Protein AF-A0A914GFL3-F1 (afdb_monomer)

Nearest PDB structures (foldseek):
  1wix-assembly1_A  TM=8.003E-01  e=4.923E-05  Mus musculus

Radius of gyration: 97.12 Å; Cα contacts (8 Å, |Δi|>4): 170; chains: 1; bounding box: 204×74×284 Å

Sequence (654 aa):
MDDDDIFIKKILTWFSRVSCHQDDVTIDGLYNGTVLADFLSTFDIEFFDEKWHDSIVYSDHNNSSSRIASVSSVASKVSDYFLLKLSRHLNGTSKWSVKPESIAMKEDRQELVKLIITVIFLSGTNAMLMGQLNDVFNETELQKIAEKLSILNTDVPTVCEDDRWLILHLIDKHKNEKESIEKEKLILTKQIEDLVEGKQHLEDEINQMHKSYDELSYKCDSYLAMIEQQKKRDNLSLNSEKQISILEKEVEKLQFQNRAFENEIQEKAMRISRLQDESIEIVSNYRELEAELTRAKASQSRLSEIKTESKEEEFLKKRIENYAAECSKLREQLLDMETFKVQSTNLQFINDDLEQRISELVENSHQMLADNSRLKRRLEELERSPMLIATRERYSDSPPSLLETINNNGTTNLYEERLEEIEKENATLKAKLDNIERKRTNMLSVQEETDEQRKTTQEVLQAKLSSYRVMCEDAETKLKKVEEDLAFATARNSEQQIEIERLKGEVAMTTKTLKEKDQALHDYVELHIQTNEALGSTTIGDEAKLKLDFVQMKVKNDKLQQELRAMTNHRDQLIQEQRLIATHWYQTMLERHGDASSRSSQINGGNKNIFEESQQPLSSRPSTSLSTTSAATESTGGFIRQASRRFGIFNKKN

Mean predicted aligned error: 24.04 Å

pLDDT: mean 74.25, std 17.9, range [25.97, 93.31]

Solvent-accessible surface area (backbone atoms only — not comparable to full-atom values): 37308 Å² total; per-residue (Å²): 131,60,75,63,59,59,48,52,54,45,49,46,55,42,48,40,72,72,31,94,58,67,90,69,64,45,73,66,27,57,37,35,24,37,48,54,40,52,44,44,31,72,71,41,48,88,81,39,29,70,73,64,41,48,64,39,63,74,45,61,65,88,38,69,70,43,13,27,51,25,25,38,50,50,55,50,52,53,39,48,42,33,39,74,76,67,35,18,45,46,80,77,33,84,87,71,47,66,54,33,58,43,24,39,74,66,64,32,60,69,44,44,50,52,50,48,52,57,51,52,54,61,40,69,79,37,71,67,57,47,51,53,46,58,78,68,45,54,73,73,54,46,50,54,49,50,49,53,48,49,50,49,60,66,70,36,52,73,57,54,74,69,60,52,52,54,50,52,52,49,51,54,51,52,50,56,52,48,57,51,50,52,53,51,51,51,53,54,50,53,53,50,50,55,49,51,53,54,50,49,53,51,52,53,51,52,52,51,51,49,54,53,48,53,54,50,50,52,49,52,55,53,50,52,53,51,52,55,52,48,54,52,50,52,54,52,48,55,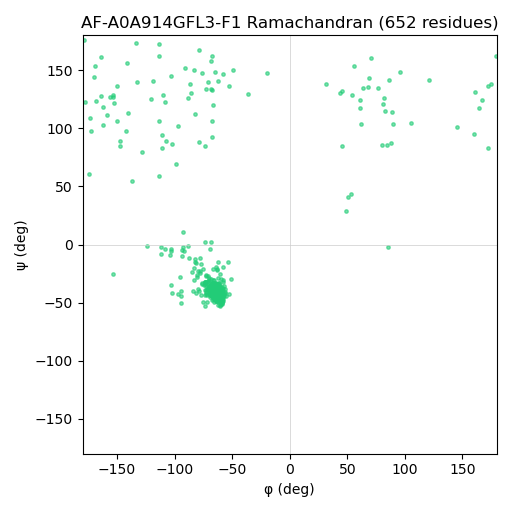51,48,53,53,49,49,55,52,48,51,54,51,50,53,53,50,53,52,51,51,52,53,50,53,51,51,50,51,53,50,50,53,49,50,52,52,52,51,52,52,50,51,52,51,52,50,51,48,51,51,50,50,53,48,50,50,52,47,52,52,50,51,51,50,53,52,50,51,55,51,49,53,52,50,49,54,52,48,50,55,51,50,54,50,50,52,53,50,51,51,52,52,52,51,53,49,52,54,50,50,52,51,50,54,53,50,53,51,52,48,53,54,48,53,55,51,52,50,52,49,50,53,52,52,52,53,49,52,50,51,53,50,51,52,51,50,49,53,54,54,53,64,56,64,77,72,68,87,87,81,90,76,88,80,90,84,90,83,90,90,89,90,87,88,87,89,89,92,86,90,89,90,88,75,78,76,60,58,64,57,47,57,54,51,53,54,52,49,55,54,50,50,56,51,49,57,50,50,51,53,53,51,54,53,51,52,54,52,49,52,52,52,52,50,52,50,50,55,52,50,52,54,50,53,52,51,55,53,52,51,51,54,52,50,55,54,49,50,55,52,50,54,50,51,53,52,53,49,52,51,52,51,52,52,48,52,52,51,50,53,51,50,53,51,51,51,50,52,51,53,52,52,53,50,55,48,53,54,49,54,49,52,50,49,54,50,52,53,51,50,52,56,52,52,73,72,59,82,68,91,57,75,70,57,57,58,49,52,53,50,51,50,51,52,50,49,55,51,49,54,50,52,54,51,50,52,51,52,50,51,52,50,51,53,48,52,52,50,51,51,50,51,52,50,51,52,49,53,49,52,52,50,51,56,51,52,51,51,54,54,51,56,57,53,70,78,68,70,86,77,87,90,79,91,85,88,83,88,80,94,80,79,85,86,81,89,79,90,78,89,78,90,78,90,77,89,80,85,89,83,90,80,96,81,86,92,87,87,91,85,86,87,86,89,90,134

Foldseek 3Di:
DPPLVVVVVLLLVLLCVQQPDNPPSDLLCLLLQLSVLSNVCSLDCVLSDPVLNCQSNVFPLVDLVNSLVNLVSLLVSLQVCCCPVVQWHQVPDPQLRARSNCSNPVVPSVSSVSSSLSSVLSCVVPPVSVVSSPVRDDPVVVVVSVVSSVVSDVRIDRHDPVVSVVVVVVVVVVVVVVVVVVVVVVVVVVVVVVVVVVVVVVVVVVVVVVVVVVVVVVVVVVVVVVVVVVVVVVVVVVVVVVVVVVVVVVVVVVVVVVVVVVVVVVVVVVVVVVVVVVVVVVVVVVVVVVVVVVVVVVVVVVVVVVVVVVVVVVVVVVVVVVVVVVVVVVVVVVVVVVVVVVVVVVVVVVVVVVVVVVVVVVVVVVVVVVVVVVVVVVVVVVVPDDDDDDDDYDDDDDDDDDDDDDDDDDPDDPPVVVVVVVVVVVVVVVVVVVVVVVVVVVVVVVVVVVVVVVVVVVVVVVVVVVVVVVVVVVVVVVVVVVVVVVVVVVVVVVVVVVVVVVVVVVVVVVVVVVVVVVVVVVVVVVVVVVVCVVPVDPDVVVVVVVVVVVVVVVVVVVVVVVVVVVVVVVVVVVVVVVVVVVVVVVVVVVVVVVVVVVVVVVVVPPDDDDDDDDDDDDDDDDDDDDDDDDDDDDDDDDDDDDDDDDDDDDDDDD

Structure (mmCIF, N/CA/C/O backbone):
data_AF-A0A914GFL3-F1
#
_entry.id   AF-A0A914GFL3-F1
#
loop_
_atom_site.group_PDB
_atom_site.id
_atom_site.type_symbol
_atom_site.label_atom_id
_atom_site.label_alt_id
_atom_site.label_comp_id
_atom_site.label_asym_id
_atom_site.label_entity_id
_atom_site.label_seq_id
_atom_site.pdbx_PDB_ins_code
_atom_site.Cartn_x
_atom_site.Cartn_y
_atom_site.Cartn_z
_atom_site.occupancy
_atom_site.B_iso_or_equiv
_atom_site.auth_seq_id
_atom_site.auth_comp_id
_atom_site.auth_asym_id
_atom_site.auth_atom_id
_atom_site.pdbx_PDB_model_num
ATOM 1 N N . MET A 1 1 ? -77.020 -33.725 59.367 1.00 47.47 1 MET A N 1
ATOM 2 C CA . MET A 1 1 ? -76.230 -32.562 59.813 1.00 47.47 1 MET A CA 1
ATOM 3 C C . MET A 1 1 ? -75.689 -32.944 61.161 1.00 47.47 1 MET A C 1
ATOM 5 O O . MET A 1 1 ? -76.491 -33.374 61.980 1.00 47.47 1 MET A O 1
ATOM 9 N N . ASP A 1 2 ? -74.374 -32.889 61.333 1.00 63.88 2 ASP A N 1
ATOM 10 C CA . ASP A 1 2 ? -73.757 -33.204 62.619 1.00 63.88 2 ASP A CA 1
ATOM 11 C C . ASP A 1 2 ? -74.254 -32.206 63.672 1.00 63.88 2 ASP A C 1
ATOM 13 O O . ASP A 1 2 ? -74.417 -31.021 63.370 1.00 63.88 2 ASP A O 1
ATOM 17 N N . ASP A 1 3 ? -74.512 -32.675 64.896 1.00 73.75 3 ASP A N 1
ATOM 18 C CA . ASP A 1 3 ? -74.959 -31.837 66.023 1.00 73.75 3 ASP A CA 1
ATOM 19 C C . ASP A 1 3 ? -74.039 -30.606 66.221 1.00 73.75 3 ASP A C 1
ATOM 21 O O . ASP A 1 3 ? -74.505 -29.529 66.602 1.00 73.75 3 ASP A O 1
ATOM 25 N N . ASP A 1 4 ? -72.752 -30.730 65.871 1.00 77.75 4 ASP A N 1
ATOM 26 C CA . ASP A 1 4 ? -71.756 -29.655 65.934 1.00 77.75 4 ASP A CA 1
ATOM 27 C C . ASP A 1 4 ? -71.969 -28.546 64.877 1.00 77.75 4 ASP A C 1
ATOM 29 O O . ASP A 1 4 ? -71.696 -27.381 65.160 1.00 77.75 4 ASP A O 1
ATOM 33 N N . ASP A 1 5 ? -72.519 -28.842 63.689 1.00 78.44 5 ASP A N 1
ATOM 34 C CA . ASP A 1 5 ? -72.815 -27.818 62.664 1.00 78.44 5 ASP A CA 1
ATOM 35 C C . ASP A 1 5 ? -73.959 -26.897 63.097 1.00 78.44 5 ASP A C 1
ATOM 37 O O . ASP A 1 5 ? -73.956 -25.691 62.831 1.00 78.44 5 ASP A O 1
ATOM 41 N N . ILE A 1 6 ? -74.963 -27.475 63.756 1.00 82.25 6 ILE A N 1
ATOM 42 C CA . ILE A 1 6 ? -76.098 -26.727 64.300 1.00 82.25 6 ILE A CA 1
ATOM 43 C C . ILE A 1 6 ? -75.614 -25.863 65.468 1.00 82.25 6 ILE A C 1
ATOM 45 O O . ILE A 1 6 ? -75.987 -24.692 65.560 1.00 82.25 6 ILE A O 1
ATOM 49 N N . PHE A 1 7 ? -74.735 -26.413 66.311 1.00 85.12 7 PHE A N 1
ATOM 50 C CA . PHE A 1 7 ? -74.107 -25.688 67.409 1.00 85.12 7 PHE A CA 1
ATOM 51 C C . PHE A 1 7 ? -73.277 -24.491 66.915 1.00 85.12 7 PHE A C 1
ATOM 53 O O . PHE A 1 7 ? -73.535 -23.367 67.339 1.00 85.12 7 PHE A O 1
ATOM 60 N N . ILE A 1 8 ? -72.354 -24.688 65.966 1.00 86.00 8 ILE A N 1
ATOM 61 C CA . ILE A 1 8 ? -71.494 -23.615 65.430 1.00 86.00 8 ILE A CA 1
ATOM 62 C C . ILE A 1 8 ? -72.327 -22.508 64.767 1.00 86.00 8 ILE A C 1
ATOM 64 O O . ILE A 1 8 ? -72.076 -21.328 65.004 1.00 86.00 8 ILE A O 1
ATOM 68 N N . LYS A 1 9 ? -73.370 -22.849 63.996 1.00 85.19 9 LYS A N 1
ATOM 69 C CA . LYS A 1 9 ? -74.265 -21.845 63.385 1.00 85.19 9 LYS A CA 1
ATOM 70 C C . LYS A 1 9 ? -75.007 -20.997 64.418 1.00 85.19 9 LYS A C 1
ATOM 72 O O . LYS A 1 9 ? -75.161 -19.788 64.232 1.00 85.19 9 LYS A O 1
ATOM 77 N N . LYS A 1 10 ? -75.460 -21.610 65.513 1.00 86.94 10 LYS A N 1
ATOM 78 C CA . LYS A 1 10 ? -76.095 -20.884 66.622 1.00 86.94 10 LYS A CA 1
ATOM 79 C C . LYS A 1 10 ? -75.093 -20.013 67.375 1.00 86.94 10 LYS A C 1
ATOM 81 O O . LYS A 1 10 ? -75.429 -18.884 67.713 1.00 86.94 10 LYS A O 1
ATOM 86 N N . ILE A 1 11 ? -73.854 -20.472 67.550 1.00 87.69 11 ILE A N 1
ATOM 87 C CA . ILE A 1 11 ? -72.774 -19.655 68.123 1.00 87.69 11 ILE A CA 1
ATOM 88 C C . ILE A 1 11 ? -72.457 -18.442 67.249 1.00 87.69 11 ILE A C 1
ATOM 90 O O . ILE A 1 11 ? -72.394 -17.339 67.776 1.00 87.69 11 ILE A O 1
ATOM 94 N N . LEU A 1 12 ? -72.348 -18.602 65.928 1.00 86.38 12 LEU A N 1
ATOM 95 C CA . LEU A 1 12 ? -72.188 -17.471 65.006 1.00 86.38 12 LEU A CA 1
ATOM 96 C C . LEU A 1 12 ? -73.354 -16.478 65.127 1.00 86.38 12 LEU A C 1
ATOM 98 O O . LEU A 1 12 ? -73.139 -15.272 65.192 1.00 86.38 12 LEU A O 1
ATOM 102 N N . THR A 1 13 ? -74.586 -16.987 65.244 1.00 86.19 13 THR A N 1
ATOM 103 C CA . THR A 1 13 ? -75.776 -16.148 65.468 1.00 86.19 13 THR A CA 1
ATOM 104 C C . THR A 1 13 ? -75.664 -15.372 66.781 1.00 86.19 13 THR A C 1
ATOM 106 O O . THR A 1 13 ? -75.980 -14.188 66.829 1.00 86.19 13 THR A O 1
ATOM 109 N N . TRP A 1 14 ? -75.185 -16.009 67.849 1.00 87.69 14 TRP A N 1
ATOM 110 C CA . TRP A 1 14 ? -74.971 -15.346 69.131 1.00 87.69 14 TRP A CA 1
ATOM 111 C C . TRP A 1 14 ? -73.846 -14.303 69.065 1.00 87.69 14 TRP A C 1
ATOM 113 O O . TRP A 1 14 ? -74.075 -13.162 69.452 1.00 87.69 14 TRP A O 1
ATOM 123 N N . PHE A 1 15 ? -72.685 -14.628 68.491 1.00 87.25 15 PHE A N 1
ATOM 124 C CA . PHE A 1 15 ? -71.584 -13.675 68.310 1.00 87.25 15 PHE A CA 1
ATOM 125 C C . PHE A 1 15 ? -71.989 -12.469 67.459 1.00 87.25 15 PHE A C 1
ATOM 127 O O . PHE A 1 15 ? -71.700 -11.344 67.845 1.00 87.25 15 PHE A O 1
ATOM 134 N N . SER A 1 16 ? -72.779 -12.661 66.397 1.00 83.19 16 SER A N 1
ATOM 135 C CA . SER A 1 16 ? -73.315 -11.545 65.597 1.00 83.19 16 SER A CA 1
ATOM 136 C C . SER A 1 16 ? -74.278 -10.616 66.357 1.00 83.19 16 SER A C 1
ATOM 138 O O . SER A 1 16 ? -74.514 -9.488 65.930 1.00 83.19 16 SER A O 1
ATOM 140 N N . ARG A 1 17 ? -74.860 -11.069 67.481 1.00 82.44 17 ARG A N 1
ATOM 141 C CA . ARG A 1 17 ? -75.689 -10.228 68.367 1.00 82.44 17 ARG A CA 1
ATOM 142 C C . ARG A 1 17 ? -74.858 -9.445 69.382 1.00 82.44 17 ARG A C 1
ATOM 144 O O . ARG A 1 17 ? -75.353 -8.454 69.911 1.00 82.44 17 ARG A O 1
ATOM 151 N N . VAL A 1 18 ? -73.652 -9.920 69.688 1.00 78.12 18 VAL A N 1
ATOM 152 C CA . VAL A 1 18 ? -72.766 -9.342 70.707 1.00 78.12 18 VAL A CA 1
ATOM 153 C C . VAL A 1 18 ? -71.788 -8.355 70.076 1.00 78.12 18 VAL A C 1
ATOM 155 O O . VAL A 1 18 ? -71.604 -7.259 70.595 1.00 78.12 18 VAL A O 1
ATOM 158 N N . SER A 1 19 ? -71.192 -8.727 68.946 1.00 68.69 19 SER A N 1
ATOM 159 C CA . SER A 1 19 ? -70.228 -7.914 68.209 1.00 68.69 19 SER A CA 1
ATOM 160 C C . SER A 1 19 ? -70.962 -6.961 67.254 1.00 68.69 19 SER A C 1
ATOM 162 O O . SER A 1 19 ? -71.823 -7.383 66.486 1.00 68.69 19 SER A O 1
ATOM 164 N N . CYS A 1 20 ? -70.629 -5.666 67.273 1.00 55.56 20 CYS A N 1
ATOM 165 C CA . CYS A 1 20 ? -71.321 -4.613 66.505 1.00 55.56 20 CYS A CA 1
ATOM 166 C C . CYS A 1 20 ? -71.138 -4.678 64.968 1.00 55.56 20 CYS A C 1
ATOM 168 O O . CYS A 1 20 ? -71.667 -3.819 64.261 1.00 55.56 20 CYS A O 1
ATOM 170 N N . HIS A 1 21 ? -70.420 -5.673 64.436 1.00 63.22 21 HIS A N 1
ATOM 171 C CA . HIS A 1 21 ? -70.127 -5.838 63.008 1.00 63.22 21 HIS A CA 1
ATOM 172 C C . HIS A 1 21 ? -70.866 -7.065 62.448 1.00 63.22 21 HIS A C 1
ATOM 174 O O . HIS A 1 21 ? -70.324 -8.164 62.382 1.00 63.22 21 HIS A O 1
ATOM 180 N N . GLN A 1 22 ? -72.142 -6.891 62.085 1.00 54.94 22 GLN A N 1
ATOM 181 C CA . GLN A 1 22 ? -73.011 -7.991 61.631 1.00 54.94 22 GLN A CA 1
ATOM 182 C C . GLN A 1 22 ? -72.595 -8.611 60.286 1.00 54.94 22 GLN A C 1
ATOM 184 O O . GLN A 1 22 ? -72.954 -9.759 60.028 1.00 54.94 22 GLN A O 1
ATOM 189 N N . ASP A 1 23 ? -71.830 -7.892 59.462 1.00 56.47 23 ASP A N 1
ATOM 190 C CA . ASP A 1 23 ? -71.522 -8.301 58.085 1.00 56.47 23 ASP A CA 1
ATOM 191 C C . ASP A 1 23 ? -70.285 -9.225 57.958 1.00 56.47 23 ASP A C 1
ATOM 193 O O . ASP A 1 23 ? -70.129 -9.872 56.924 1.00 56.47 23 ASP A O 1
ATOM 197 N N . ASP A 1 24 ? -69.469 -9.381 59.014 1.00 61.94 24 ASP A N 1
ATOM 198 C CA . ASP A 1 24 ? -68.180 -10.109 58.964 1.00 61.94 24 ASP A CA 1
ATOM 199 C C . ASP A 1 24 ? -68.146 -11.433 59.767 1.00 61.94 24 ASP A C 1
ATOM 201 O O . ASP A 1 24 ? -67.158 -12.177 59.738 1.00 61.94 24 ASP A O 1
ATOM 205 N N . VAL A 1 25 ? -69.235 -11.790 60.462 1.00 78.06 25 VAL A N 1
ATOM 206 C CA . VAL A 1 25 ? -69.302 -13.006 61.298 1.00 78.06 25 VAL A CA 1
ATOM 207 C C . VAL A 1 25 ? -69.524 -14.254 60.437 1.00 78.06 25 VAL A C 1
ATOM 209 O O . VAL A 1 25 ? -70.647 -14.702 60.199 1.00 78.06 25 VAL A O 1
ATOM 212 N N . THR A 1 26 ? -68.421 -14.840 59.971 1.00 84.62 26 THR A N 1
ATOM 213 C CA . THR A 1 26 ? -68.398 -16.037 59.114 1.00 84.62 26 THR A CA 1
ATOM 214 C C . THR A 1 26 ? -67.774 -17.244 59.816 1.00 84.62 26 THR A C 1
ATOM 216 O O . THR A 1 26 ? -67.061 -17.114 60.811 1.00 84.62 26 THR A O 1
ATOM 219 N N . ILE A 1 27 ? -68.025 -18.452 59.291 1.00 84.38 27 ILE A N 1
ATOM 220 C CA . ILE A 1 27 ? -67.374 -19.669 59.800 1.00 84.38 27 ILE A CA 1
ATOM 221 C C . ILE A 1 27 ? -65.855 -19.637 59.560 1.00 84.38 27 ILE A C 1
ATOM 223 O O . ILE A 1 27 ? -65.094 -20.057 60.426 1.00 84.38 27 ILE A O 1
ATOM 227 N N . ASP A 1 28 ? -65.412 -19.049 58.447 1.00 85.25 28 ASP A N 1
ATOM 228 C CA . ASP A 1 28 ? -63.990 -18.835 58.152 1.00 85.25 28 ASP A CA 1
ATOM 229 C C . ASP A 1 28 ? -63.360 -17.860 59.155 1.00 85.25 28 ASP A C 1
ATOM 231 O O . ASP A 1 28 ? -62.238 -18.082 59.611 1.00 85.25 28 ASP A O 1
ATOM 235 N N . GLY A 1 29 ? -64.134 -16.858 59.588 1.00 84.31 29 GLY A N 1
ATOM 236 C CA . GLY A 1 29 ? -63.813 -15.949 60.688 1.00 84.31 29 GLY A CA 1
ATOM 237 C C . GLY A 1 29 ? -63.613 -16.633 62.053 1.00 84.31 29 GLY A C 1
ATOM 238 O O . GLY A 1 29 ? -62.898 -16.132 62.921 1.00 84.31 29 GLY A O 1
ATOM 239 N N . LEU A 1 30 ? -64.212 -17.810 62.274 1.00 86.81 30 LEU A N 1
ATOM 240 C CA . LEU A 1 30 ? -63.918 -18.634 63.455 1.00 86.81 30 LEU A CA 1
ATOM 241 C C . LEU A 1 30 ? -62.618 -19.428 63.278 1.00 86.81 30 LEU A C 1
ATOM 243 O O . LEU A 1 30 ? -61.850 -19.562 64.230 1.00 86.81 30 LEU A O 1
ATOM 247 N N . TYR A 1 31 ? -62.348 -19.933 62.071 1.00 88.56 31 TYR A N 1
ATOM 248 C CA . TYR A 1 31 ? -61.146 -20.721 61.773 1.00 88.56 31 TYR A CA 1
ATOM 249 C C . TYR A 1 31 ? -59.867 -19.891 61.609 1.00 88.56 31 TYR A C 1
ATOM 251 O O . TYR A 1 31 ? -58.772 -20.454 61.639 1.00 88.56 31 TYR A O 1
ATOM 259 N N . ASN A 1 32 ? -59.970 -18.578 61.414 1.00 87.94 32 ASN A N 1
ATOM 260 C CA . ASN A 1 32 ? -58.831 -17.656 61.402 1.00 87.94 32 ASN A CA 1
ATOM 261 C C . ASN A 1 32 ? -58.705 -16.843 62.713 1.00 87.94 32 ASN A C 1
ATOM 263 O O . ASN A 1 32 ? -57.706 -16.151 62.902 1.00 87.94 32 ASN A O 1
ATOM 267 N N . GLY A 1 33 ? -59.679 -16.972 63.623 1.00 86.44 33 GLY A N 1
ATOM 268 C CA . GLY A 1 33 ? -59.688 -16.360 64.949 1.00 86.44 33 GLY A CA 1
ATOM 269 C C . GLY A 1 33 ? -60.228 -14.928 65.019 1.00 86.44 33 GLY A C 1
ATOM 270 O O . GLY A 1 33 ? -60.324 -14.410 66.130 1.00 86.44 33 GLY A O 1
ATOM 271 N N . THR A 1 34 ? -60.612 -14.294 63.904 1.00 88.75 34 THR A N 1
ATOM 272 C CA . THR A 1 34 ? -61.060 -12.887 63.899 1.00 88.75 34 THR A CA 1
ATOM 273 C C . THR A 1 34 ? -62.365 -12.697 64.664 1.00 88.75 34 THR A C 1
ATOM 275 O O . THR A 1 34 ? -62.430 -11.862 65.559 1.00 88.75 34 THR A O 1
ATOM 278 N N . VAL A 1 35 ? -63.357 -13.562 64.430 1.00 89.12 35 VAL A N 1
ATOM 279 C CA . VAL A 1 35 ? -64.668 -13.502 65.106 1.00 89.12 35 VAL A CA 1
ATOM 280 C C . VAL A 1 35 ? -64.528 -13.696 66.617 1.00 89.12 35 VAL A C 1
ATOM 282 O O . VAL A 1 35 ? -65.234 -13.069 67.405 1.00 89.12 35 VAL A O 1
ATOM 285 N N . LEU A 1 36 ? -63.603 -14.563 67.041 1.00 89.31 36 LEU A N 1
ATOM 286 C CA . LEU A 1 36 ? -63.319 -14.765 68.461 1.00 89.31 36 LEU A CA 1
ATOM 287 C C . LEU A 1 36 ? -62.592 -13.558 69.064 1.00 89.31 36 LEU A C 1
ATOM 289 O O . LEU A 1 36 ? -62.895 -13.187 70.195 1.00 89.31 36 LEU A O 1
ATOM 293 N N . ALA A 1 37 ? -61.665 -12.939 68.330 1.00 89.19 37 ALA A N 1
ATOM 294 C CA . ALA A 1 37 ? -60.977 -11.733 68.776 1.00 89.19 37 ALA A CA 1
ATOM 295 C C . ALA A 1 37 ? -61.945 -10.551 68.938 1.00 89.19 37 ALA A C 1
ATOM 297 O O . ALA A 1 37 ? -61.904 -9.897 69.977 1.00 89.19 37 ALA A O 1
ATOM 298 N N . ASP A 1 38 ? -62.856 -10.338 67.981 1.00 88.00 38 ASP A N 1
ATOM 299 C CA . ASP A 1 38 ? -63.908 -9.308 68.040 1.00 88.00 38 ASP A CA 1
ATOM 300 C C . ASP A 1 38 ? -64.839 -9.498 69.242 1.00 88.00 38 ASP A C 1
ATOM 302 O O . ASP A 1 38 ? -65.226 -8.550 69.932 1.00 88.00 38 ASP A O 1
ATOM 306 N N . PHE A 1 39 ? -65.226 -10.746 69.505 1.00 88.19 39 PHE A N 1
ATOM 307 C CA . PHE A 1 39 ? -66.056 -11.075 70.656 1.00 88.19 39 PHE A CA 1
ATOM 308 C C . PHE A 1 39 ? -65.320 -10.818 71.979 1.00 88.19 39 PHE A C 1
ATOM 310 O O . PHE A 1 39 ? -65.878 -10.217 72.898 1.00 88.19 39 PHE A O 1
ATOM 317 N N . LEU A 1 40 ? -64.063 -11.256 72.084 1.00 88.88 40 LEU A N 1
ATOM 318 C CA . LEU A 1 40 ? -63.263 -11.132 73.304 1.00 88.88 40 LEU A CA 1
ATOM 319 C C . LEU A 1 40 ? -62.874 -9.680 73.610 1.00 88.88 40 LEU A C 1
ATOM 321 O O . LEU A 1 40 ? -62.914 -9.289 74.778 1.00 88.88 40 LEU A O 1
ATOM 325 N N . SER A 1 41 ? -62.567 -8.871 72.590 1.00 87.50 41 SER A N 1
ATOM 326 C CA . SER A 1 41 ? -62.318 -7.435 72.763 1.00 87.50 41 SER A CA 1
ATOM 327 C C . SER A 1 41 ? -63.569 -6.708 73.257 1.00 87.50 41 SER A C 1
ATOM 329 O O . SER A 1 41 ? -63.469 -5.851 74.126 1.00 87.50 41 SER A O 1
ATOM 331 N N . THR A 1 42 ? -64.764 -7.114 72.811 1.00 83.31 42 THR A N 1
ATOM 332 C CA . THR A 1 42 ? -66.043 -6.578 73.316 1.00 83.31 42 THR A CA 1
ATOM 333 C C . THR A 1 42 ? -66.339 -7.022 74.758 1.00 83.31 42 THR A C 1
ATOM 335 O O . THR A 1 42 ? -67.011 -6.314 75.508 1.00 83.31 42 THR A O 1
ATOM 338 N N . PHE A 1 43 ? -65.845 -8.195 75.163 1.00 83.62 43 PHE A N 1
ATOM 339 C CA . PHE A 1 43 ? -66.079 -8.770 76.488 1.00 83.62 43 PHE A CA 1
ATOM 340 C C . PHE A 1 43 ? -65.266 -8.090 77.605 1.00 83.62 43 PHE A C 1
ATOM 342 O O . PHE A 1 43 ? -65.842 -7.740 78.636 1.00 83.62 43 PHE A O 1
ATOM 349 N N . ASP A 1 44 ? -63.953 -7.913 77.421 1.00 85.50 44 ASP A N 1
ATOM 350 C CA . ASP A 1 44 ? -63.056 -7.278 78.402 1.00 85.50 44 ASP A CA 1
ATOM 351 C C . ASP A 1 44 ? -61.935 -6.511 77.679 1.00 85.50 44 ASP A C 1
ATOM 353 O O . ASP A 1 44 ? -60.834 -7.028 77.469 1.00 85.50 44 ASP A O 1
ATOM 357 N N . ILE A 1 45 ? -62.238 -5.263 77.302 1.00 84.19 45 ILE A N 1
ATOM 358 C CA . ILE A 1 45 ? -61.354 -4.363 76.534 1.00 84.19 45 ILE A CA 1
ATOM 359 C C . ILE A 1 45 ? -60.010 -4.131 77.247 1.00 84.19 45 ILE A C 1
ATOM 361 O O . ILE A 1 45 ? -58.991 -3.914 76.596 1.00 84.19 45 ILE A O 1
ATOM 365 N N . GLU A 1 46 ? -59.975 -4.172 78.584 1.00 84.69 46 GLU A N 1
ATOM 366 C CA . GLU A 1 46 ? -58.736 -3.929 79.333 1.00 84.69 46 GLU A CA 1
ATOM 367 C C . GLU A 1 46 ? -57.734 -5.080 79.189 1.00 84.69 46 GLU A C 1
ATOM 369 O O . GLU A 1 46 ? -56.523 -4.854 79.223 1.00 84.69 46 GLU A O 1
ATOM 374 N N . PHE A 1 47 ? -58.213 -6.320 79.052 1.00 86.94 47 PHE A N 1
ATOM 375 C CA . PHE A 1 47 ? -57.345 -7.489 78.898 1.00 86.94 47 PHE A CA 1
ATOM 376 C C . PHE A 1 47 ? -57.102 -7.858 77.430 1.00 86.94 47 PHE A C 1
ATOM 378 O O . PHE A 1 47 ? -55.987 -8.241 77.050 1.00 86.94 47 PHE A O 1
ATOM 385 N N . PHE A 1 48 ? -58.149 -7.754 76.616 1.00 90.44 48 PHE A N 1
ATOM 386 C CA . PHE A 1 48 ? -58.138 -7.980 75.175 1.00 90.44 48 PHE A CA 1
ATOM 387 C C . PHE A 1 48 ? -58.051 -6.627 74.463 1.00 90.44 48 PHE A C 1
ATOM 389 O O . PHE A 1 48 ? -59.019 -6.155 73.870 1.00 90.44 48 PHE A O 1
ATOM 396 N N . ASP A 1 49 ? -56.885 -5.993 74.587 1.00 87.69 49 ASP A N 1
ATOM 397 C CA . ASP A 1 49 ? -56.655 -4.630 74.114 1.00 87.69 49 ASP A CA 1
ATOM 398 C C . ASP A 1 49 ? -56.681 -4.494 72.581 1.00 87.69 49 ASP A C 1
ATOM 400 O O . ASP A 1 49 ? -56.528 -5.460 71.830 1.00 87.69 49 ASP A O 1
ATOM 404 N N . GLU A 1 50 ? -56.847 -3.251 72.120 1.00 86.56 50 GLU A N 1
ATOM 405 C CA . GLU A 1 50 ? -56.918 -2.891 70.696 1.00 86.56 50 GLU A CA 1
ATOM 406 C C . GLU A 1 50 ? -55.664 -3.343 69.929 1.00 86.56 50 GLU A C 1
ATOM 408 O O . GLU A 1 50 ? -55.756 -3.849 68.820 1.00 86.56 50 GLU A O 1
ATOM 413 N N . LYS A 1 51 ? -54.482 -3.288 70.558 1.00 86.38 51 LYS A N 1
ATOM 414 C CA . LYS A 1 51 ? -53.227 -3.740 69.933 1.00 86.38 51 LYS A CA 1
ATOM 415 C C . LYS A 1 51 ? -53.205 -5.243 69.668 1.00 86.38 51 LYS A C 1
ATOM 417 O O . LYS A 1 51 ? -52.705 -5.676 68.629 1.00 86.38 51 LYS A O 1
ATOM 422 N N . TRP A 1 52 ? -53.675 -6.050 70.618 1.00 92.12 52 TRP A N 1
ATOM 423 C CA . TRP A 1 52 ? -53.790 -7.492 70.431 1.00 92.12 52 TRP A CA 1
ATOM 424 C C . TRP A 1 52 ? -54.866 -7.823 69.395 1.00 92.12 52 TRP A C 1
ATOM 426 O O . TRP A 1 52 ? -54.624 -8.652 68.516 1.00 92.12 52 TRP A O 1
ATOM 436 N N . HIS A 1 53 ? -56.010 -7.145 69.465 1.00 88.88 53 HIS A N 1
ATOM 437 C CA . HIS A 1 53 ? -57.112 -7.298 68.519 1.00 88.88 53 HIS A CA 1
ATOM 438 C C . HIS A 1 53 ? -56.677 -6.993 67.072 1.00 88.88 53 HIS A C 1
ATOM 440 O O . HIS A 1 53 ? -56.788 -7.865 66.207 1.00 88.88 53 HIS A O 1
ATOM 446 N N . ASP A 1 54 ? -56.034 -5.846 66.836 1.00 86.81 54 ASP A N 1
ATOM 447 C CA . ASP A 1 54 ? -55.511 -5.435 65.527 1.00 86.81 54 ASP A CA 1
ATOM 448 C C . ASP A 1 54 ? -54.494 -6.433 64.960 1.00 86.81 54 ASP A C 1
ATOM 450 O O . ASP A 1 54 ? -54.470 -6.700 63.756 1.00 86.81 54 ASP A O 1
ATOM 454 N N . SER A 1 55 ? -53.663 -7.025 65.828 1.00 86.25 55 SER A N 1
ATOM 455 C CA . SER A 1 55 ? -52.663 -8.018 65.414 1.00 86.25 55 SER A CA 1
ATOM 456 C C . SER A 1 55 ? -53.281 -9.287 64.821 1.00 86.25 55 SER A C 1
ATOM 458 O O . SER A 1 55 ? -52.613 -10.005 64.075 1.00 86.25 55 SER A O 1
ATOM 460 N N . ILE A 1 56 ? -54.550 -9.555 65.143 1.00 84.75 56 ILE A N 1
ATOM 461 C CA . ILE A 1 56 ? -55.314 -10.691 64.635 1.00 84.75 56 ILE A CA 1
ATOM 462 C C . ILE A 1 56 ? -56.122 -10.268 63.407 1.00 84.75 56 ILE A C 1
ATOM 464 O O . ILE A 1 56 ? -56.008 -10.927 62.376 1.00 84.75 56 ILE A O 1
ATOM 468 N N . VAL A 1 57 ? -56.881 -9.168 63.488 1.00 78.81 57 VAL A N 1
ATOM 469 C CA . VAL A 1 57 ? -57.823 -8.734 62.438 1.00 78.81 57 VAL A CA 1
ATOM 470 C C . VAL A 1 57 ? -57.128 -8.291 61.147 1.00 78.81 57 VAL A C 1
ATOM 472 O O . VAL A 1 57 ? -57.613 -8.595 60.060 1.00 78.81 57 VAL A O 1
ATOM 475 N N . TYR A 1 58 ? -55.970 -7.629 61.233 1.00 76.06 58 TYR A N 1
ATOM 476 C CA . TYR A 1 58 ? -55.238 -7.151 60.049 1.00 76.06 58 TYR A CA 1
ATOM 477 C C . TYR A 1 58 ? -54.184 -8.137 59.525 1.00 76.06 58 TYR A C 1
ATOM 479 O O . TYR A 1 58 ? -53.354 -7.779 58.685 1.00 76.06 58 TYR A O 1
ATOM 487 N N . SER A 1 59 ? -54.176 -9.378 60.017 1.00 76.69 59 SER A N 1
ATOM 488 C CA . SER A 1 59 ? -53.219 -10.384 59.553 1.00 76.69 59 SER A CA 1
ATOM 489 C C . SER A 1 59 ? -53.598 -10.941 58.170 1.00 76.69 59 SER A C 1
ATOM 491 O O . SER A 1 59 ? -54.770 -11.031 57.810 1.00 76.69 59 SER A O 1
ATOM 493 N N . ASP A 1 60 ? -52.604 -11.315 57.353 1.00 77.06 60 ASP A N 1
ATOM 494 C CA . ASP A 1 60 ? -52.852 -11.892 56.021 1.00 77.06 60 ASP A CA 1
ATOM 495 C C . ASP A 1 60 ? -53.373 -13.332 56.138 1.00 77.06 60 ASP A C 1
ATOM 497 O O . ASP A 1 60 ? -52.616 -14.304 56.076 1.00 77.06 60 ASP A O 1
ATOM 501 N N . HIS A 1 61 ? -54.683 -13.469 56.331 1.00 73.06 61 HIS A N 1
ATOM 502 C CA . HIS A 1 61 ? -55.355 -14.749 56.536 1.00 73.06 61 HIS A CA 1
ATOM 503 C C . HIS A 1 61 ? -55.397 -15.650 55.290 1.00 73.06 61 HIS A C 1
ATOM 505 O O . HIS A 1 61 ? -55.840 -16.792 55.396 1.00 73.06 61 HIS A O 1
ATOM 511 N N . ASN A 1 62 ? -54.905 -15.197 54.129 1.00 75.50 62 ASN A N 1
ATOM 512 C CA . ASN A 1 62 ? -54.701 -16.079 52.974 1.00 75.50 62 ASN A CA 1
ATOM 513 C C . ASN A 1 62 ? -53.471 -16.980 53.157 1.00 75.50 62 ASN A C 1
ATOM 515 O O . ASN A 1 62 ? -53.365 -18.034 52.529 1.00 75.50 62 ASN A O 1
ATOM 519 N N . ASN A 1 63 ? -52.551 -16.591 54.043 1.00 82.75 63 ASN A N 1
ATOM 520 C CA . ASN A 1 63 ? -51.395 -17.389 54.413 1.00 82.75 63 ASN A CA 1
ATOM 521 C C . ASN A 1 63 ? -51.738 -18.330 55.577 1.00 82.75 63 ASN A C 1
ATOM 523 O O . ASN A 1 63 ? -52.153 -17.909 56.661 1.00 82.75 63 ASN A O 1
ATOM 527 N N . SER A 1 64 ? -51.483 -19.622 55.376 1.00 80.00 64 SER A N 1
ATOM 528 C CA . SER A 1 64 ? -51.640 -20.661 56.392 1.00 80.00 64 SER A CA 1
ATOM 529 C C . SER A 1 64 ? -50.905 -20.340 57.696 1.00 80.00 64 SER A C 1
ATOM 531 O O . SER A 1 64 ? -51.456 -20.498 58.784 1.00 80.00 64 SER A O 1
ATOM 533 N N . SER A 1 65 ? -49.674 -19.837 57.600 1.00 83.38 65 SER A N 1
ATOM 534 C CA . SER A 1 65 ? -48.854 -19.528 58.775 1.00 83.38 65 SER A CA 1
ATOM 535 C C . SER A 1 65 ? -49.448 -18.387 59.600 1.00 83.38 65 SER A C 1
ATOM 537 O O . SER A 1 65 ? -49.425 -18.443 60.828 1.00 83.38 65 SER A O 1
ATOM 539 N N . SER A 1 66 ? -50.041 -17.393 58.936 1.00 84.44 66 SER A N 1
ATOM 540 C CA . SER A 1 66 ? -50.728 -16.281 59.593 1.00 84.44 66 SER A CA 1
ATOM 541 C C . SER A 1 66 ? -52.015 -16.744 60.278 1.00 84.44 66 SER A C 1
ATOM 543 O O . SER A 1 66 ? -52.231 -16.401 61.433 1.00 84.44 66 SER A O 1
ATOM 545 N N . ARG A 1 67 ? -52.834 -17.599 59.637 1.00 84.25 67 ARG A N 1
ATOM 546 C CA . ARG A 1 67 ? -54.036 -18.182 60.277 1.00 84.25 67 ARG A CA 1
ATOM 547 C C . ARG A 1 67 ? -53.693 -18.958 61.550 1.00 84.25 67 ARG A C 1
ATOM 549 O O . ARG A 1 67 ? -54.368 -18.795 62.563 1.00 84.25 67 ARG A O 1
ATOM 556 N N . ILE A 1 68 ? -52.636 -19.776 61.513 1.00 87.31 68 ILE A N 1
ATOM 557 C CA . ILE A 1 68 ? -52.154 -20.509 62.695 1.00 87.31 68 ILE A CA 1
ATOM 558 C C . ILE A 1 68 ? -51.716 -19.530 63.781 1.00 87.31 68 ILE A C 1
ATOM 560 O O . ILE A 1 68 ? -52.094 -19.715 64.936 1.00 87.31 68 ILE A O 1
ATOM 564 N N . ALA A 1 69 ? -50.952 -18.492 63.430 1.00 86.62 69 ALA A N 1
ATOM 565 C CA . ALA A 1 69 ? -50.496 -17.487 64.386 1.00 86.62 69 ALA A CA 1
ATOM 566 C C . ALA A 1 69 ? -51.672 -16.757 65.059 1.00 86.62 69 ALA A C 1
ATOM 568 O O . ALA A 1 69 ? -51.673 -16.604 66.280 1.00 86.62 69 ALA A O 1
ATOM 569 N N . SER A 1 70 ? -52.703 -16.391 64.295 1.00 89.12 70 SER A N 1
ATOM 570 C CA . SER A 1 70 ? -53.897 -15.703 64.793 1.00 89.12 70 SER A CA 1
ATOM 571 C C . SER A 1 70 ? -54.721 -16.577 65.741 1.00 89.12 70 SER A C 1
ATOM 573 O O . SER A 1 70 ? -54.990 -16.173 66.872 1.00 89.12 70 SER A O 1
ATOM 575 N N . VAL A 1 71 ? -55.032 -17.823 65.361 1.00 89.69 71 VAL A N 1
ATOM 576 C CA . VAL A 1 71 ? -55.746 -18.763 66.250 1.00 89.69 71 VAL A CA 1
ATOM 577 C C . VAL A 1 71 ? -54.908 -19.123 67.482 1.00 89.69 71 VAL A C 1
ATOM 579 O O . VAL A 1 71 ? -55.449 -19.241 68.582 1.00 89.69 71 VAL A O 1
ATOM 582 N N . SER A 1 72 ? -53.584 -19.249 67.333 1.00 90.06 72 SER A N 1
ATOM 583 C CA . SER A 1 72 ? -52.669 -19.482 68.462 1.00 90.06 72 SER A CA 1
ATOM 584 C C . SER A 1 72 ? -52.668 -18.308 69.433 1.00 90.06 72 SER A C 1
ATOM 586 O O . SER A 1 72 ? -52.695 -18.520 70.644 1.00 90.06 72 SER A O 1
ATOM 588 N N . SER A 1 73 ? -52.689 -17.079 68.911 1.00 90.94 73 SER A N 1
ATOM 589 C CA . SER A 1 73 ? -52.799 -15.854 69.706 1.00 90.94 73 SER A CA 1
ATOM 590 C C . SER A 1 73 ? -54.106 -15.827 70.501 1.00 90.94 73 SER A C 1
ATOM 592 O O . SER A 1 73 ? -54.077 -15.582 71.706 1.00 90.94 73 SER A O 1
ATOM 594 N N . VAL A 1 74 ? -55.239 -16.175 69.874 1.00 90.69 74 VAL A N 1
ATOM 595 C CA . VAL A 1 74 ? -56.545 -16.286 70.551 1.00 90.69 74 VAL A CA 1
ATOM 596 C C . VAL A 1 74 ? -56.527 -17.340 71.654 1.00 90.69 74 VAL A C 1
ATOM 598 O O . VAL A 1 74 ? -56.850 -17.029 72.801 1.00 90.69 74 VAL A O 1
ATOM 601 N N . ALA A 1 75 ? -56.113 -18.571 71.347 1.00 89.81 75 ALA A N 1
ATOM 602 C CA . ALA A 1 75 ? -56.075 -19.658 72.324 1.00 89.81 75 ALA A CA 1
ATOM 603 C C . ALA A 1 75 ? -55.131 -19.348 73.502 1.00 89.81 75 ALA A C 1
ATOM 605 O O . ALA A 1 75 ? -55.488 -19.580 74.660 1.00 89.81 75 ALA A O 1
ATOM 606 N N . SER A 1 76 ? -53.957 -18.770 73.222 1.00 88.69 76 SER A N 1
ATOM 607 C CA . SER A 1 76 ? -53.000 -18.350 74.251 1.00 88.69 76 SER A CA 1
ATOM 608 C C . SER A 1 76 ? -53.588 -17.261 75.141 1.00 88.69 76 SER A C 1
ATOM 610 O O . SER A 1 76 ? -53.564 -17.395 76.360 1.00 88.69 76 SER A O 1
ATOM 612 N N . LYS A 1 77 ? -54.179 -16.215 74.554 1.00 89.19 77 LYS A N 1
ATOM 613 C CA . LYS A 1 77 ? -54.727 -15.083 75.309 1.00 89.19 77 LYS A CA 1
ATOM 614 C C . LYS A 1 77 ? -55.930 -15.490 76.167 1.00 89.19 77 LYS A C 1
ATOM 616 O O . LYS A 1 77 ? -56.061 -15.025 77.296 1.00 89.19 77 LYS A O 1
ATOM 621 N N . VAL A 1 78 ? -56.777 -16.401 75.678 1.00 89.56 78 VAL A N 1
ATOM 622 C CA . VAL A 1 78 ? -57.853 -17.019 76.474 1.00 89.56 78 VAL A CA 1
ATOM 623 C C . VAL A 1 78 ? -57.267 -17.808 77.646 1.00 89.56 78 VAL A C 1
ATOM 625 O O . VAL A 1 78 ? -57.715 -17.636 78.778 1.00 89.56 78 VAL A O 1
ATOM 628 N N . SER A 1 79 ? -56.232 -18.621 77.417 1.00 86.94 79 SER A N 1
ATOM 629 C CA . SER A 1 79 ? -55.546 -19.337 78.500 1.00 86.94 79 SER A CA 1
ATOM 630 C C . SER A 1 79 ? -54.934 -18.381 79.533 1.00 86.94 79 SER A C 1
ATOM 632 O O . SER A 1 79 ? -55.042 -18.629 80.736 1.00 86.94 79 SER A O 1
ATOM 634 N N . ASP A 1 80 ? -54.338 -17.272 79.090 1.00 85.06 80 ASP A N 1
ATOM 635 C CA . ASP A 1 80 ? -53.795 -16.238 79.973 1.00 85.06 80 ASP A CA 1
ATOM 636 C C . ASP A 1 80 ? -54.902 -15.579 80.803 1.00 85.06 80 ASP A C 1
ATOM 638 O O . ASP A 1 80 ? -54.701 -15.309 81.985 1.00 85.06 80 ASP A O 1
ATOM 642 N N . TYR A 1 81 ? -56.091 -15.365 80.229 1.00 87.38 81 TYR A N 1
ATOM 643 C CA . TYR A 1 81 ? -57.245 -14.841 80.964 1.00 87.38 81 TYR A CA 1
ATOM 644 C C . TYR A 1 81 ? -57.679 -15.797 82.080 1.00 87.38 81 TYR A C 1
ATOM 646 O O . TYR A 1 81 ? -57.871 -15.382 83.229 1.00 87.38 81 TYR A O 1
ATOM 654 N N . PHE A 1 82 ? -57.788 -17.094 81.767 1.00 85.38 82 PHE A N 1
ATOM 655 C CA . PHE A 1 82 ? -58.086 -18.130 82.758 1.00 85.38 82 PHE A CA 1
ATOM 656 C C . PHE A 1 82 ? -57.081 -18.092 83.910 1.00 85.38 82 PHE A C 1
ATOM 658 O O . PHE A 1 82 ? -57.477 -18.115 85.076 1.00 85.38 82 PHE A O 1
ATOM 665 N N . LEU A 1 83 ? -55.795 -17.958 83.597 1.00 80.94 83 LEU A N 1
ATOM 666 C CA . LEU A 1 83 ? -54.743 -17.947 84.601 1.00 80.94 83 LEU A CA 1
ATOM 667 C C . LEU A 1 83 ? -54.724 -16.656 85.430 1.00 80.94 83 LEU A C 1
ATOM 669 O O . LEU A 1 83 ? -54.678 -16.706 86.658 1.00 80.94 83 LEU A O 1
ATOM 673 N N . LEU A 1 84 ? -54.747 -15.497 84.775 1.00 81.25 84 LEU A N 1
ATOM 674 C CA . LEU A 1 84 ? -54.481 -14.208 85.412 1.00 81.25 84 LEU A CA 1
ATOM 675 C C . LEU A 1 84 ? -55.715 -13.613 86.093 1.00 81.25 84 LEU A C 1
ATOM 677 O O . LEU A 1 84 ? -55.585 -13.052 87.186 1.00 81.25 84 LEU A O 1
ATOM 681 N N . LYS A 1 85 ? -56.894 -13.732 85.466 1.00 83.31 85 LYS A N 1
ATOM 682 C CA . LYS A 1 85 ? -58.159 -13.155 85.956 1.00 83.31 85 LYS A CA 1
ATOM 683 C C . LYS A 1 85 ? -58.993 -14.176 86.723 1.00 83.31 85 LYS A C 1
ATOM 685 O O . LYS A 1 85 ? -59.505 -13.852 87.790 1.00 83.31 85 LYS A O 1
ATOM 690 N N . LEU A 1 86 ? -59.090 -15.413 86.227 1.00 81.94 86 LEU A N 1
ATOM 691 C CA . LEU A 1 86 ? -59.904 -16.462 86.862 1.00 81.94 86 LEU A CA 1
ATOM 692 C C . LEU A 1 86 ? -59.118 -17.364 87.827 1.00 81.94 86 LEU A C 1
ATOM 694 O O . LEU A 1 86 ? -59.728 -18.191 88.504 1.00 81.94 86 LEU A O 1
ATOM 698 N N . SER A 1 87 ? -57.792 -17.193 87.927 1.00 80.12 87 SER A N 1
ATOM 699 C CA . SER A 1 87 ? -56.895 -18.009 88.764 1.00 80.12 87 SER A CA 1
ATOM 700 C C . SER A 1 87 ? -57.041 -19.512 88.505 1.00 80.12 87 SER A C 1
ATOM 702 O O . SER A 1 87 ? -57.114 -20.308 89.435 1.00 80.12 87 SER A O 1
ATOM 704 N N . ARG A 1 88 ? -57.126 -19.910 87.234 1.00 80.19 88 ARG A N 1
ATOM 705 C CA . ARG A 1 88 ? -57.373 -21.284 86.771 1.00 80.19 88 ARG A CA 1
ATOM 706 C C . ARG A 1 88 ? -56.397 -21.673 85.667 1.00 80.19 88 ARG A C 1
ATOM 708 O O . ARG A 1 88 ? -56.130 -20.881 84.772 1.00 80.19 88 ARG A O 1
ATOM 715 N N . HIS A 1 89 ? -55.889 -22.904 85.688 1.00 77.44 89 HIS A N 1
ATOM 716 C CA . HIS A 1 89 ? -54.852 -23.330 84.741 1.00 77.44 89 HIS A CA 1
ATOM 717 C C . HIS A 1 89 ? -55.416 -24.192 83.602 1.00 77.44 89 HIS A C 1
ATOM 719 O O . HIS A 1 89 ? -55.401 -25.423 83.668 1.00 77.44 89 HIS A O 1
ATOM 725 N N . LEU A 1 90 ? -55.888 -23.544 82.531 1.00 76.88 90 LEU A N 1
ATOM 726 C CA . LEU A 1 90 ? -56.489 -24.215 81.367 1.00 76.88 90 LEU A CA 1
ATOM 727 C C . LEU A 1 90 ? -55.532 -25.243 80.725 1.00 76.88 90 LEU A C 1
ATOM 729 O O . LEU A 1 90 ? -55.905 -26.391 80.487 1.00 76.88 90 LEU A O 1
ATOM 733 N N . ASN A 1 91 ? -54.258 -24.870 80.562 1.00 66.19 91 ASN A N 1
ATOM 734 C CA . ASN A 1 91 ? -53.205 -25.702 79.957 1.00 66.19 91 ASN A CA 1
ATOM 735 C C . ASN A 1 91 ? -52.715 -26.860 80.848 1.00 66.19 91 ASN A C 1
ATOM 737 O O . ASN A 1 91 ? -51.800 -27.587 80.473 1.00 66.19 91 ASN A O 1
ATOM 741 N N . GLY A 1 92 ? -53.293 -27.034 82.041 1.00 61.94 92 GLY A N 1
ATOM 742 C CA . GLY A 1 92 ? -52.898 -28.078 82.997 1.00 61.94 92 GLY A CA 1
ATOM 743 C C . GLY A 1 92 ? -53.541 -29.421 82.674 1.00 61.94 92 GLY A C 1
ATOM 744 O O . GLY A 1 92 ? -53.108 -30.459 83.167 1.00 61.94 92 GLY A O 1
ATOM 745 N N . THR A 1 93 ? -54.562 -29.405 81.811 1.00 67.31 93 THR A N 1
ATOM 746 C CA . THR A 1 93 ? -55.265 -30.594 81.347 1.00 67.31 93 THR A CA 1
ATOM 747 C C . THR A 1 93 ? -55.157 -30.704 79.829 1.00 67.31 93 THR A C 1
ATOM 749 O O . THR A 1 93 ? -55.547 -29.807 79.083 1.00 67.31 93 THR A O 1
ATOM 752 N N . SER A 1 94 ? -54.664 -31.842 79.337 1.00 72.94 94 SER A N 1
ATOM 753 C CA . SER A 1 94 ? -54.581 -32.125 77.894 1.00 72.94 94 SER A CA 1
ATOM 754 C C . SER A 1 94 ? -55.952 -32.172 77.206 1.00 72.94 94 SER A C 1
ATOM 756 O O . SER A 1 94 ? -56.036 -32.116 75.983 1.00 72.94 94 SER A O 1
ATOM 758 N N . LYS A 1 95 ? -57.030 -32.271 77.992 1.00 81.44 95 LYS A N 1
ATOM 759 C CA . LYS A 1 95 ? -58.419 -32.325 77.531 1.00 81.44 95 LYS A CA 1
ATOM 760 C C . LYS A 1 95 ? -58.921 -30.981 76.992 1.00 81.44 95 LYS A C 1
ATOM 762 O O . LYS A 1 95 ? -59.643 -30.979 75.995 1.00 81.44 95 LYS A O 1
ATOM 767 N N . TRP A 1 96 ? -58.528 -29.878 77.631 1.00 84.50 96 TRP A N 1
ATOM 768 C CA . TRP A 1 96 ? -58.986 -28.518 77.311 1.00 84.50 96 TRP A CA 1
ATOM 769 C C . TRP A 1 96 ? -57.918 -27.652 76.633 1.00 84.50 96 TRP A C 1
ATOM 771 O O . TRP A 1 96 ? -58.218 -26.543 76.200 1.00 84.50 96 TRP A O 1
ATOM 781 N N . SER A 1 97 ? -56.697 -28.171 76.488 1.00 82.06 97 SER A N 1
ATOM 782 C CA . SER A 1 97 ? -55.677 -27.573 75.628 1.00 82.06 97 SER A CA 1
ATOM 783 C C . SER A 1 97 ? -56.104 -27.677 74.162 1.00 82.06 97 SER A C 1
ATOM 785 O O . SER A 1 97 ? -56.334 -28.774 73.646 1.00 82.06 97 SER A O 1
ATOM 787 N N . VAL A 1 98 ? -56.236 -26.521 73.516 1.00 86.56 98 VAL A N 1
ATOM 788 C CA . VAL A 1 98 ? -56.629 -26.391 72.110 1.00 86.56 98 VAL A CA 1
ATOM 789 C C . VAL A 1 98 ? -55.391 -26.493 71.226 1.00 86.56 98 VAL A C 1
ATOM 791 O O . VAL A 1 98 ? -54.366 -25.895 71.547 1.00 86.56 98 VAL A O 1
ATOM 794 N N . LYS A 1 99 ? -55.488 -27.210 70.100 1.00 87.88 99 LYS A N 1
ATOM 795 C CA . LYS A 1 99 ? -54.436 -27.273 69.067 1.00 87.88 99 LYS A CA 1
ATOM 796 C C . LYS A 1 99 ? -54.727 -26.292 67.922 1.00 87.88 99 LYS A C 1
ATOM 798 O O . LYS A 1 99 ? -55.547 -26.616 67.055 1.00 87.88 99 LYS A O 1
ATOM 803 N N . PRO A 1 100 ? -54.067 -25.120 67.866 1.00 88.19 100 PRO A N 1
ATOM 804 C CA . PRO A 1 100 ? -54.377 -24.087 66.878 1.00 88.19 100 PRO A CA 1
ATOM 805 C C . PRO A 1 100 ? -54.165 -24.539 65.430 1.00 88.19 100 PRO A C 1
ATOM 807 O O . PRO A 1 100 ? -54.928 -24.148 64.548 1.00 88.19 100 PRO A O 1
ATOM 810 N N . GLU A 1 101 ? -53.184 -25.409 65.170 1.00 88.44 101 GLU A N 1
ATOM 811 C CA . GLU A 1 101 ? -52.907 -25.927 63.827 1.00 88.44 101 GLU A CA 1
ATOM 812 C C . GLU A 1 101 ? -54.052 -26.797 63.304 1.00 88.44 101 GLU A C 1
ATOM 814 O O . GLU A 1 101 ? -54.359 -26.768 62.112 1.00 88.44 101 GLU A O 1
ATOM 819 N N . SER A 1 102 ? -54.712 -27.557 64.184 1.00 89.56 102 SER A N 1
ATOM 820 C CA . SER A 1 102 ? -55.865 -28.380 63.810 1.00 89.56 102 SER A CA 1
ATOM 821 C C . SER A 1 102 ? -57.067 -27.520 63.412 1.00 89.56 102 SER A C 1
ATOM 823 O O . SER A 1 102 ? -57.766 -27.867 62.466 1.00 89.56 102 SER A O 1
ATOM 825 N N . ILE A 1 103 ? -57.274 -26.377 64.068 1.00 87.69 103 ILE A N 1
ATOM 826 C CA . ILE A 1 103 ? -58.350 -25.435 63.727 1.00 87.69 103 ILE A CA 1
ATOM 827 C C . ILE A 1 103 ? -58.012 -24.691 62.429 1.00 87.69 103 ILE A C 1
ATOM 829 O O . ILE A 1 103 ? -58.800 -24.703 61.490 1.00 87.69 103 ILE A O 1
ATOM 833 N N . ALA A 1 104 ? -56.828 -24.077 62.352 1.00 85.88 104 ALA A N 1
ATOM 834 C CA . ALA A 1 104 ? -56.472 -23.178 61.257 1.00 85.88 104 ALA A CA 1
ATOM 835 C C . ALA A 1 104 ? -56.184 -23.893 59.923 1.00 85.88 104 ALA A C 1
ATOM 837 O O . ALA A 1 104 ? -56.434 -23.309 58.872 1.00 85.88 104 ALA A O 1
ATOM 838 N N . MET A 1 105 ? -55.637 -25.121 59.948 1.00 84.25 105 MET A N 1
ATOM 839 C CA . MET A 1 105 ? -55.278 -25.879 58.731 1.00 84.25 105 MET A CA 1
ATOM 840 C C . MET A 1 105 ? -56.271 -26.976 58.374 1.00 84.25 105 MET A C 1
ATOM 842 O O . MET A 1 105 ? -56.511 -27.230 57.197 1.00 84.25 105 MET A O 1
ATOM 846 N N . LYS A 1 106 ? -56.750 -27.709 59.384 1.00 84.38 106 LYS A N 1
ATOM 847 C CA . LYS A 1 106 ? -57.553 -28.927 59.187 1.00 84.38 106 LYS A CA 1
ATOM 848 C C . LYS A 1 106 ? -59.038 -28.694 59.421 1.00 84.38 106 LYS A C 1
ATOM 850 O O . LYS A 1 106 ? -59.807 -29.635 59.247 1.00 84.38 106 LYS A O 1
ATOM 855 N N . GLU A 1 107 ? -59.406 -27.482 59.839 1.00 84.88 107 GLU A N 1
ATOM 856 C CA . GLU A 1 107 ? -60.777 -27.098 60.173 1.00 84.88 107 GLU A CA 1
ATOM 857 C C . GLU A 1 107 ? -61.417 -28.106 61.141 1.00 84.88 107 GLU A C 1
ATOM 859 O O . GLU A 1 107 ? -62.572 -28.514 61.009 1.00 84.88 107 GLU A O 1
ATOM 864 N N . ASP A 1 108 ? -60.618 -28.549 62.122 1.00 87.88 108 ASP A N 1
ATOM 865 C CA . ASP A 1 108 ? -61.026 -29.538 63.112 1.00 87.88 108 ASP A CA 1
ATOM 866 C C . ASP A 1 108 ? -62.103 -28.952 64.028 1.00 87.88 108 ASP A C 1
ATOM 868 O O . ASP A 1 108 ? -61.855 -28.124 64.912 1.00 87.88 108 ASP A O 1
ATOM 872 N N . ARG A 1 109 ? -63.328 -29.422 63.804 1.00 85.88 109 ARG A N 1
ATOM 873 C CA . ARG A 1 109 ? -64.533 -28.972 64.497 1.00 85.88 109 ARG A CA 1
ATOM 874 C C . ARG A 1 109 ? -64.481 -29.249 65.992 1.00 85.88 109 ARG A C 1
ATOM 876 O O . ARG A 1 109 ? -64.993 -28.446 66.765 1.00 85.88 109 ARG A O 1
ATOM 883 N N . GLN A 1 110 ? -63.860 -30.347 66.421 1.00 86.94 110 GLN A N 1
ATOM 884 C CA . GLN A 1 110 ? -63.806 -30.684 67.844 1.00 86.94 110 GLN A CA 1
ATOM 885 C C . GLN A 1 110 ? -62.889 -29.722 68.595 1.00 86.94 110 GLN A C 1
ATOM 887 O O . GLN A 1 110 ? -63.240 -29.256 69.679 1.00 86.94 110 GLN A O 1
ATOM 892 N N . GLU A 1 111 ? -61.744 -29.381 68.005 1.00 88.56 111 GLU A N 1
ATOM 893 C CA . GLU A 1 111 ? -60.820 -28.390 68.562 1.00 88.56 111 GLU A CA 1
ATOM 894 C C . GLU A 1 111 ? -61.429 -26.981 68.551 1.00 88.56 111 GLU A C 1
ATOM 896 O O . GLU A 1 111 ? -61.321 -26.260 69.546 1.00 88.56 111 GLU A O 1
ATOM 901 N N . LEU A 1 112 ? -62.164 -26.612 67.494 1.00 89.31 112 LEU A N 1
ATOM 902 C CA . LEU A 1 112 ? -62.878 -25.334 67.446 1.00 89.31 112 LEU A CA 1
ATOM 903 C C . LEU A 1 112 ? -63.982 -25.253 68.513 1.00 89.31 112 LEU A C 1
ATOM 905 O O . LEU A 1 112 ? -64.093 -24.249 69.215 1.00 89.31 112 LEU A O 1
ATOM 909 N N . VAL A 1 113 ? -64.772 -26.317 68.694 1.00 89.19 113 VAL A N 1
ATOM 910 C CA . VAL A 1 113 ? -65.811 -26.374 69.735 1.00 89.19 113 VAL A CA 1
ATOM 911 C C . VAL A 1 113 ? -65.199 -26.289 71.134 1.00 89.19 113 VAL A C 1
ATOM 913 O O . VAL A 1 113 ? -65.773 -25.617 71.988 1.00 89.19 113 VAL A O 1
ATOM 916 N N . LYS A 1 114 ? -64.034 -26.904 71.389 1.00 89.31 114 LYS A N 1
ATOM 917 C CA . LYS A 1 114 ? -63.314 -26.733 72.665 1.00 89.31 114 LYS A CA 1
ATOM 918 C C . LYS A 1 114 ? -62.978 -25.265 72.916 1.00 89.31 114 LYS A C 1
ATOM 920 O O . LYS A 1 114 ? -63.317 -24.754 73.981 1.00 89.31 114 LYS A O 1
ATOM 925 N N . LEU A 1 115 ? -62.384 -24.586 71.932 1.00 90.00 115 LEU A N 1
ATOM 926 C CA . LEU A 1 115 ? -62.042 -23.166 72.037 1.00 90.00 115 LEU A CA 1
ATOM 927 C C . LEU A 1 115 ? -63.292 -22.307 72.288 1.00 90.00 115 LEU A C 1
ATOM 929 O O . LEU A 1 115 ? -63.318 -21.507 73.221 1.00 90.00 115 LEU A O 1
ATOM 933 N N . ILE A 1 116 ? -64.370 -22.541 71.539 1.00 90.06 116 ILE A N 1
ATOM 934 C CA . ILE A 1 116 ? -65.649 -21.841 71.716 1.00 90.06 116 ILE A CA 1
ATOM 935 C C . ILE A 1 116 ? -66.225 -22.069 73.121 1.00 90.06 116 ILE A C 1
ATOM 937 O O . ILE A 1 116 ? -66.637 -21.113 73.767 1.00 90.06 116 ILE A O 1
ATOM 941 N N . ILE A 1 117 ? -66.225 -23.305 73.634 1.00 89.00 117 ILE A N 1
ATOM 942 C CA . ILE A 1 117 ? -66.707 -23.608 74.993 1.00 89.00 117 ILE A CA 1
ATOM 943 C C . ILE A 1 117 ? -65.875 -22.864 76.046 1.00 89.00 117 ILE A C 1
ATOM 945 O O . ILE A 1 117 ? -66.444 -22.327 76.997 1.00 89.00 117 ILE A O 1
ATOM 949 N N . THR A 1 118 ? -64.550 -22.778 75.873 1.00 88.75 118 THR A N 1
ATOM 950 C CA . THR A 1 118 ? -63.698 -22.003 76.790 1.00 88.75 118 THR A CA 1
ATOM 951 C C . THR A 1 118 ? -63.991 -20.505 76.734 1.00 88.75 118 THR A C 1
ATOM 953 O O . THR A 1 118 ? -64.001 -19.861 77.778 1.00 88.75 118 THR A O 1
ATOM 956 N N . VAL A 1 119 ? -64.323 -19.961 75.559 1.00 89.00 119 VAL A N 1
ATOM 957 C CA . VAL A 1 119 ? -64.743 -18.560 75.395 1.00 89.00 119 VAL A CA 1
ATOM 958 C C . VAL A 1 119 ? -66.122 -18.309 76.019 1.00 89.00 119 VAL A C 1
ATOM 960 O O . VAL A 1 119 ? -66.279 -17.343 76.760 1.00 89.00 119 VAL A O 1
ATOM 963 N N . ILE A 1 120 ? -67.099 -19.204 75.823 1.00 87.69 120 ILE A N 1
ATOM 964 C CA . ILE A 1 120 ? -68.426 -19.120 76.467 1.00 87.69 120 ILE A CA 1
ATOM 965 C C . ILE A 1 120 ? -68.290 -19.122 77.995 1.00 87.69 120 ILE A C 1
ATOM 967 O O . ILE A 1 120 ? -69.001 -18.392 78.684 1.00 87.69 120 ILE A O 1
ATOM 971 N N . PHE A 1 121 ? -67.368 -19.919 78.542 1.00 87.12 121 PHE A N 1
ATOM 972 C CA . PHE A 1 121 ? -67.116 -19.946 79.983 1.00 87.12 121 PHE A CA 1
ATOM 973 C C . PHE A 1 121 ? -66.676 -18.582 80.524 1.00 87.12 121 PHE A C 1
ATOM 975 O O . PHE A 1 121 ? -67.131 -18.188 81.598 1.00 87.12 121 PHE A O 1
ATOM 982 N N . LEU A 1 122 ? -65.854 -17.834 79.775 1.00 85.31 122 LEU A N 1
ATOM 983 C CA . LEU A 1 122 ? -65.483 -16.463 80.142 1.00 85.31 122 LEU A CA 1
ATOM 984 C C . LEU A 1 122 ? -66.726 -15.568 80.235 1.00 85.31 122 LEU A C 1
ATOM 986 O O . LEU A 1 122 ? -66.909 -14.854 81.224 1.00 85.31 122 LEU A O 1
ATOM 990 N N . SER A 1 123 ? -67.633 -15.688 79.262 1.00 79.56 123 SER A N 1
ATOM 991 C CA . SER A 1 123 ? -68.901 -14.951 79.215 1.00 79.56 123 SER A CA 1
ATOM 992 C C . SER A 1 123 ? -69.849 -15.277 80.371 1.00 79.56 123 SER A C 1
ATOM 994 O O . SER A 1 123 ? -70.689 -14.447 80.702 1.00 79.56 123 SER A O 1
ATOM 996 N N . GLY A 1 124 ? -69.683 -16.427 81.037 1.00 71.62 124 GLY A N 1
ATOM 997 C CA . GLY A 1 124 ? -70.437 -16.814 82.237 1.00 71.62 124 GLY A CA 1
ATOM 998 C C . GLY A 1 124 ? -70.319 -15.828 83.405 1.00 71.62 124 GLY A C 1
ATOM 999 O O . GLY A 1 124 ? -71.171 -15.812 84.290 1.00 71.62 124 GLY A O 1
ATOM 1000 N N . THR A 1 125 ? -69.296 -14.970 83.392 1.00 67.69 125 THR A N 1
ATOM 1001 C CA . THR A 1 125 ? -69.116 -13.878 84.364 1.00 67.69 125 THR A CA 1
ATOM 1002 C C . THR A 1 125 ? -69.932 -12.620 84.035 1.00 67.69 125 THR A C 1
ATOM 1004 O O . THR A 1 125 ? -70.098 -11.759 84.898 1.00 67.69 125 THR A O 1
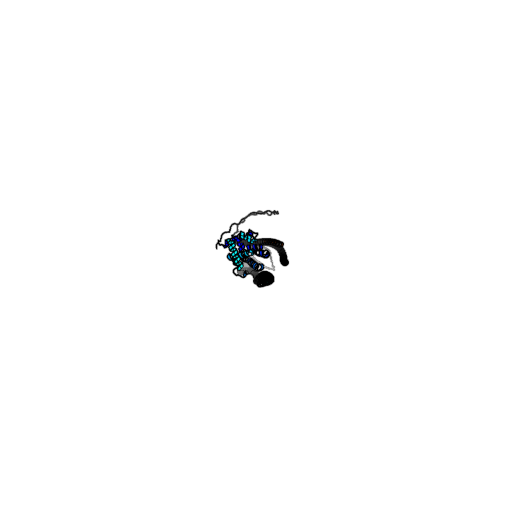ATOM 1007 N N . ASN A 1 126 ? -70.495 -12.522 82.825 1.00 77.19 126 ASN A N 1
ATOM 1008 C CA . ASN A 1 126 ? -71.279 -11.385 82.353 1.00 77.19 126 ASN A CA 1
ATOM 1009 C C . ASN A 1 126 ? -72.752 -11.786 82.141 1.00 77.19 126 ASN A C 1
ATOM 1011 O O . ASN A 1 126 ? -73.117 -12.456 81.172 1.00 77.19 126 ASN A O 1
ATOM 1015 N N . ALA A 1 127 ? -73.621 -11.334 83.050 1.00 76.56 127 ALA A N 1
ATOM 1016 C CA . ALA A 1 127 ? -75.044 -11.675 83.051 1.00 76.56 127 ALA A CA 1
ATOM 1017 C C . ALA A 1 127 ? -75.788 -11.258 81.765 1.00 76.56 127 ALA A C 1
ATOM 1019 O O . ALA A 1 127 ? -76.735 -11.935 81.366 1.00 76.56 127 ALA A O 1
ATOM 1020 N N . MET A 1 128 ? -75.355 -10.183 81.095 1.00 81.31 128 MET A N 1
ATOM 1021 C CA . MET A 1 128 ? -75.964 -9.715 79.844 1.00 81.31 128 MET A CA 1
ATOM 1022 C C . MET A 1 128 ? -75.691 -10.687 78.689 1.00 81.31 128 MET A C 1
ATOM 1024 O O . MET A 1 128 ? -76.615 -11.055 77.964 1.00 81.31 128 MET A O 1
ATOM 1028 N N . LEU A 1 129 ? -74.445 -11.153 78.556 1.00 81.50 129 LEU A N 1
ATOM 1029 C CA . LEU A 1 129 ? -74.049 -12.094 77.503 1.00 81.50 129 LEU A CA 1
ATOM 1030 C C . LEU A 1 129 ? -74.716 -13.459 77.681 1.00 81.50 129 LEU A C 1
ATOM 1032 O O . LEU A 1 129 ? -75.173 -14.057 76.706 1.00 81.50 129 LEU A O 1
ATOM 1036 N N . MET A 1 130 ? -74.836 -13.923 78.928 1.00 81.00 130 MET A N 1
ATOM 1037 C CA . MET A 1 130 ? -75.556 -15.158 79.246 1.00 81.00 130 MET A CA 1
ATOM 1038 C C . MET A 1 130 ? -77.060 -15.049 78.968 1.00 81.00 130 MET A C 1
ATOM 1040 O O . MET A 1 130 ? -77.660 -16.010 78.493 1.00 81.00 130 MET A O 1
ATOM 1044 N N . GLY A 1 131 ? -77.665 -13.878 79.198 1.00 81.62 131 GLY A N 1
ATOM 1045 C CA . GLY A 1 131 ? -79.047 -13.605 78.793 1.00 81.62 131 GLY A CA 1
ATOM 1046 C C . GLY A 1 131 ? -79.239 -13.731 77.279 1.00 81.62 131 GLY A C 1
ATOM 1047 O O . GLY A 1 131 ? -80.124 -14.450 76.828 1.00 81.62 131 GLY A O 1
ATOM 1048 N N . GLN A 1 132 ? -78.343 -13.129 76.492 1.00 83.19 132 GLN A N 1
ATOM 1049 C CA . GLN A 1 132 ? -78.379 -13.221 75.028 1.00 83.19 132 GLN A CA 1
ATOM 1050 C C . GLN A 1 132 ? -78.116 -14.640 74.503 1.00 83.19 132 GLN A C 1
ATOM 1052 O O . GLN A 1 132 ? -78.646 -15.006 73.454 1.00 83.19 132 GLN A O 1
ATOM 1057 N N . LEU A 1 133 ? -77.314 -15.442 75.213 1.00 84.69 133 LEU A N 1
ATOM 1058 C CA . LEU A 1 133 ? -77.087 -16.851 74.884 1.00 84.69 133 LEU A CA 1
ATOM 1059 C C . LEU A 1 133 ? -78.379 -17.666 75.067 1.00 84.69 133 LEU A C 1
ATOM 1061 O O . LEU A 1 133 ? -78.737 -18.460 74.195 1.00 84.69 133 LEU A O 1
ATOM 1065 N N . ASN A 1 134 ? -79.115 -17.421 76.157 1.00 84.19 134 ASN A N 1
ATOM 1066 C CA . ASN A 1 134 ? -80.392 -18.085 76.433 1.00 84.19 134 ASN A CA 1
ATOM 1067 C C . ASN A 1 134 ? -81.465 -17.790 75.369 1.00 84.19 134 ASN A C 1
ATOM 1069 O O . ASN A 1 134 ? -82.309 -18.640 75.109 1.00 84.19 134 ASN A O 1
ATOM 1073 N N . ASP A 1 135 ? -81.401 -16.629 74.711 1.00 85.00 135 ASP A N 1
ATOM 1074 C CA . ASP A 1 135 ? -82.325 -16.251 73.631 1.00 85.00 135 ASP A CA 1
ATOM 1075 C C . ASP A 1 135 ? -82.013 -16.922 72.277 1.00 85.00 135 ASP A C 1
ATOM 1077 O O . ASP A 1 135 ? -82.794 -16.805 71.327 1.00 85.00 135 ASP A O 1
ATOM 1081 N N . VAL A 1 136 ? -80.845 -17.558 72.134 1.00 85.69 136 VAL A N 1
ATOM 1082 C CA . VAL A 1 136 ? -80.392 -18.194 70.879 1.00 85.69 136 VAL A CA 1
ATOM 1083 C C . VAL A 1 136 ? -80.537 -19.716 70.928 1.00 85.69 136 VAL A C 1
ATOM 1085 O O . VAL A 1 136 ? -80.839 -20.347 69.910 1.00 85.69 136 VAL A O 1
ATOM 1088 N N . PHE A 1 137 ? -80.332 -20.314 72.099 1.00 86.06 137 PHE A N 1
ATOM 1089 C CA . PHE A 1 137 ? -80.360 -21.761 72.298 1.00 86.06 137 PHE A CA 1
ATOM 1090 C C . PHE A 1 137 ? -81.660 -22.207 72.966 1.00 86.06 137 PHE A C 1
ATOM 1092 O O . PHE A 1 137 ? -82.209 -21.513 73.815 1.00 86.06 137 PHE A O 1
ATOM 1099 N N . ASN A 1 138 ? -82.164 -23.387 72.597 1.00 86.44 138 ASN A N 1
ATOM 1100 C CA . ASN A 1 138 ? -83.311 -23.961 73.301 1.00 86.44 138 ASN A CA 1
ATOM 1101 C C . ASN A 1 138 ? -82.878 -24.601 74.635 1.00 86.44 138 ASN A C 1
ATOM 1103 O O . ASN A 1 138 ? -81.696 -24.845 74.872 1.00 86.44 138 ASN A O 1
ATOM 1107 N N . GLU A 1 139 ? -83.844 -24.927 75.494 1.00 83.94 139 GLU A N 1
ATOM 1108 C CA . GLU A 1 139 ? -83.586 -25.463 76.839 1.00 83.94 139 GLU A CA 1
ATOM 1109 C C . GLU A 1 139 ? -82.722 -26.739 76.830 1.00 83.94 139 GLU A C 1
ATOM 1111 O O . GLU A 1 139 ? -81.781 -26.864 77.613 1.00 83.94 139 GLU A O 1
ATOM 1116 N N . THR A 1 140 ? -82.960 -27.654 75.883 1.00 84.06 140 THR A N 1
ATOM 1117 C CA . THR A 1 140 ? -82.175 -28.895 75.759 1.00 84.06 140 THR A CA 1
ATOM 1118 C C . THR A 1 140 ? -80.725 -28.656 75.329 1.00 84.06 140 THR A C 1
ATOM 1120 O O . THR A 1 140 ? -79.821 -29.377 75.746 1.00 84.06 140 THR A O 1
ATOM 1123 N N . GLU A 1 141 ? -80.473 -27.643 74.502 1.00 84.44 141 GLU A N 1
ATOM 1124 C CA . GLU A 1 141 ? -79.133 -27.270 74.043 1.00 84.44 141 GLU A CA 1
ATOM 1125 C C . GLU A 1 141 ? -78.376 -26.484 75.111 1.00 84.44 141 GLU A C 1
ATOM 1127 O O . GLU A 1 141 ? -77.193 -26.740 75.331 1.00 84.44 141 GLU A O 1
ATOM 1132 N N . LEU A 1 142 ? -79.063 -25.587 75.822 1.00 84.44 142 LEU A N 1
ATOM 1133 C CA . LEU A 1 142 ? -78.515 -24.896 76.987 1.00 84.44 142 LEU A CA 1
ATOM 1134 C C . LEU A 1 142 ? -78.092 -25.892 78.064 1.00 84.44 142 LEU A C 1
ATOM 1136 O O . LEU A 1 142 ? -77.027 -25.727 78.651 1.00 84.44 142 LEU A O 1
ATOM 1140 N N . GLN A 1 143 ? -78.857 -26.968 78.270 1.00 84.31 143 GLN A N 1
ATOM 1141 C CA . GLN A 1 143 ? -78.476 -28.035 79.192 1.00 84.31 143 GLN A CA 1
ATOM 1142 C C . GLN A 1 143 ? -77.185 -28.748 78.753 1.00 84.31 143 GLN A C 1
ATOM 1144 O O . GLN A 1 143 ? -76.306 -28.970 79.585 1.00 84.31 143 GLN A O 1
ATOM 1149 N N . LYS A 1 144 ? -77.013 -29.030 77.450 1.00 83.88 144 LYS A N 1
ATOM 1150 C CA . LYS A 1 144 ? -75.760 -29.593 76.901 1.00 83.88 144 LYS A CA 1
ATOM 1151 C C . LYS A 1 144 ? -74.570 -28.635 77.066 1.00 83.88 144 LYS A C 1
ATOM 1153 O O . LYS A 1 144 ? -73.458 -29.076 77.359 1.00 83.88 144 LYS A O 1
ATOM 1158 N N . ILE A 1 145 ? -74.777 -27.329 76.877 1.00 84.12 145 ILE A N 1
ATOM 1159 C CA . ILE A 1 145 ? -73.741 -26.306 77.098 1.00 84.12 145 ILE A CA 1
ATOM 1160 C C . ILE A 1 145 ? -73.386 -26.236 78.586 1.00 84.12 145 ILE A C 1
ATOM 1162 O O . ILE A 1 145 ? -72.209 -26.288 78.931 1.00 84.12 145 ILE A O 1
ATOM 1166 N N . ALA A 1 146 ? -74.385 -26.187 79.468 1.00 84.06 146 ALA A N 1
ATOM 1167 C CA . ALA A 1 146 ? -74.198 -26.150 80.914 1.00 84.06 146 ALA A CA 1
ATOM 1168 C C . ALA A 1 146 ? -73.450 -27.387 81.433 1.00 84.06 146 ALA A C 1
ATOM 1170 O O . ALA A 1 146 ? -72.571 -27.255 82.281 1.00 84.06 146 ALA A O 1
ATOM 1171 N N . GLU A 1 147 ? -73.727 -28.573 80.885 1.00 85.81 147 GLU A N 1
ATOM 1172 C CA . GLU A 1 147 ? -72.979 -29.795 81.192 1.00 85.81 147 GLU A CA 1
ATOM 1173 C C . GLU A 1 147 ? -71.503 -29.663 80.787 1.00 85.81 147 GLU A C 1
ATOM 1175 O O . GLU A 1 147 ? -70.616 -29.890 81.611 1.00 85.81 147 GLU A O 1
ATOM 1180 N N . LYS A 1 148 ? -71.214 -29.206 79.559 1.00 84.12 148 LYS A N 1
ATOM 1181 C CA . LYS A 1 148 ? -69.833 -28.967 79.095 1.00 84.12 148 LYS A CA 1
ATOM 1182 C C . LYS A 1 148 ? -69.102 -27.913 79.937 1.00 84.12 148 LYS A C 1
ATOM 1184 O O . LYS A 1 148 ? -67.929 -28.104 80.253 1.00 84.12 148 LYS A O 1
ATOM 1189 N N . LEU A 1 149 ? -69.784 -26.837 80.334 1.00 84.62 149 LEU A N 1
ATOM 1190 C CA . LEU A 1 149 ? -69.231 -25.804 81.217 1.00 84.62 149 LEU A CA 1
ATOM 1191 C C . LEU A 1 149 ? -68.992 -26.334 82.635 1.00 84.62 149 LEU A C 1
ATOM 1193 O O . LEU A 1 149 ? -67.979 -26.000 83.245 1.00 84.62 149 LEU A O 1
ATOM 1197 N N . SER A 1 150 ? -69.876 -27.191 83.151 1.00 84.69 150 SER A N 1
ATOM 1198 C CA . SER A 1 150 ? -69.685 -27.856 84.442 1.00 84.69 150 SER A CA 1
ATOM 1199 C C . SER A 1 150 ? -68.470 -28.781 84.411 1.00 84.69 150 SER A C 1
ATOM 1201 O O . SER A 1 150 ? -67.673 -28.760 85.345 1.00 84.69 150 SER A O 1
ATOM 1203 N N . ILE A 1 151 ? -68.291 -29.552 83.333 1.00 84.62 151 ILE A N 1
ATOM 1204 C CA . ILE A 1 151 ? -67.114 -30.410 83.141 1.00 84.62 151 ILE A CA 1
ATOM 1205 C C . ILE A 1 151 ? -65.840 -29.557 83.096 1.00 84.62 151 ILE A C 1
ATOM 1207 O O . ILE A 1 151 ? -64.887 -29.867 83.803 1.00 84.62 151 ILE A O 1
ATOM 1211 N N . LEU A 1 152 ? -65.829 -28.457 82.335 1.00 84.19 152 LEU A N 1
ATOM 1212 C CA . LEU A 1 152 ? -64.700 -27.520 82.298 1.00 84.19 152 LEU A CA 1
ATOM 1213 C C . LEU A 1 152 ? -64.396 -26.942 83.690 1.00 84.19 152 LEU A C 1
ATOM 1215 O O . LEU A 1 152 ? -63.240 -26.868 84.098 1.00 84.19 152 LEU A O 1
ATOM 1219 N N . ASN A 1 153 ? -65.435 -26.574 84.443 1.00 81.75 153 ASN A N 1
ATOM 1220 C CA . ASN A 1 153 ? -65.308 -26.024 85.789 1.00 81.75 153 ASN A CA 1
ATOM 1221 C C . ASN A 1 153 ? -64.683 -27.016 86.784 1.00 81.75 153 ASN A C 1
ATOM 1223 O O . ASN A 1 153 ? -63.973 -26.586 87.691 1.00 81.75 153 ASN A O 1
ATOM 1227 N N . THR A 1 154 ? -64.961 -28.315 86.631 1.00 81.25 154 THR A N 1
ATOM 1228 C CA . THR A 1 154 ? -64.395 -29.391 87.460 1.00 81.25 154 THR A CA 1
ATOM 1229 C C . THR A 1 154 ? -62.990 -29.789 87.011 1.00 81.25 154 THR A C 1
ATOM 1231 O O . THR A 1 154 ? -62.119 -29.998 87.852 1.00 81.25 154 THR A O 1
ATOM 1234 N N . ASP A 1 155 ? -62.763 -29.881 85.701 1.00 80.81 155 ASP A N 1
ATOM 1235 C CA . ASP A 1 155 ? -61.490 -30.319 85.124 1.00 80.81 155 ASP A CA 1
ATOM 1236 C C . ASP A 1 155 ? -60.385 -29.262 85.255 1.00 80.81 155 ASP A C 1
ATOM 1238 O O . ASP A 1 155 ? -59.208 -29.614 85.262 1.00 80.81 155 ASP A O 1
ATOM 1242 N N . VAL A 1 156 ? -60.736 -27.975 85.344 1.00 78.44 156 VAL A N 1
ATOM 1243 C CA . VAL A 1 156 ? -59.774 -26.868 85.438 1.00 78.44 156 VAL A CA 1
ATOM 1244 C C . VAL A 1 156 ? -59.780 -26.293 86.863 1.00 78.44 156 VAL A C 1
ATOM 1246 O O . VAL A 1 156 ? -60.551 -25.364 87.148 1.00 78.44 156 VAL A O 1
ATOM 1249 N N . PRO A 1 157 ? -58.940 -26.833 87.773 1.00 68.19 157 PRO A N 1
ATOM 1250 C CA . PRO A 1 157 ? -58.894 -26.403 89.164 1.00 68.19 157 PRO A CA 1
ATOM 1251 C C . PRO A 1 157 ? -58.344 -24.981 89.309 1.00 68.19 157 PRO A C 1
ATOM 1253 O O . PRO A 1 157 ? -57.617 -24.463 88.454 1.00 68.19 157 PRO A O 1
ATOM 1256 N N . THR A 1 158 ? -58.689 -24.351 90.430 1.00 70.31 158 THR A N 1
ATOM 1257 C CA . THR A 1 158 ? -58.097 -23.080 90.853 1.00 70.31 158 THR A CA 1
ATOM 1258 C C . THR A 1 158 ? -56.625 -23.275 91.211 1.00 70.31 158 THR A C 1
ATOM 1260 O O . THR A 1 158 ? -56.281 -24.208 91.936 1.00 70.31 158 THR A O 1
ATOM 1263 N N . VAL A 1 159 ? -55.768 -22.393 90.708 1.00 67.12 159 VAL A N 1
ATOM 1264 C CA . VAL A 1 159 ? -54.321 -22.383 90.943 1.00 67.12 159 VAL A CA 1
ATOM 1265 C C . VAL A 1 159 ? -54.042 -21.909 92.369 1.00 67.12 159 VAL A C 1
ATOM 1267 O O . VAL A 1 159 ? -54.625 -20.920 92.812 1.00 67.12 159 VAL A O 1
ATOM 1270 N N . CYS A 1 160 ? -53.165 -22.614 93.090 1.00 63.44 160 CYS A N 1
ATOM 1271 C CA . CYS A 1 160 ? -52.691 -22.192 94.410 1.00 63.44 160 CYS A CA 1
ATOM 1272 C C . CYS A 1 160 ? -51.872 -20.889 94.293 1.00 63.44 160 CYS A C 1
ATOM 1274 O O . CYS A 1 160 ? -51.205 -20.667 93.282 1.00 63.44 160 CYS A O 1
ATOM 1276 N N . GLU A 1 161 ? -51.895 -20.017 95.306 1.00 64.69 161 GLU A N 1
ATOM 1277 C CA . GLU A 1 161 ? -51.201 -18.715 95.260 1.00 64.69 161 GLU A CA 1
ATOM 1278 C C . GLU A 1 161 ? -49.686 -18.837 94.999 1.00 64.69 161 GLU A C 1
ATOM 1280 O O . GLU A 1 161 ? -49.121 -17.992 94.301 1.00 64.69 161 GLU A O 1
ATOM 1285 N N . ASP A 1 162 ? -49.051 -19.916 95.469 1.00 66.31 162 ASP A N 1
ATOM 1286 C CA . ASP A 1 162 ? -47.620 -20.182 95.260 1.00 66.31 162 ASP A CA 1
ATOM 1287 C C . ASP A 1 162 ? -47.283 -20.471 93.785 1.00 66.31 162 ASP A C 1
ATOM 1289 O O . ASP A 1 162 ? -46.319 -19.927 93.236 1.00 66.31 162 ASP A O 1
ATOM 1293 N N . ASP A 1 163 ? -48.119 -21.258 93.101 1.00 66.38 163 ASP A N 1
ATOM 1294 C CA . ASP A 1 163 ? -47.952 -21.566 91.675 1.00 66.38 163 ASP A CA 1
ATOM 1295 C C . ASP A 1 163 ? -48.191 -20.320 90.812 1.00 66.38 163 ASP A C 1
ATOM 1297 O O . ASP A 1 163 ? -47.508 -20.098 89.808 1.00 66.38 163 ASP A O 1
ATOM 1301 N N . ARG A 1 164 ? -49.117 -19.445 91.229 1.00 66.19 164 ARG A N 1
ATOM 1302 C CA . ARG A 1 164 ? -49.371 -18.162 90.559 1.00 66.19 164 ARG A CA 1
ATOM 1303 C C . ARG A 1 164 ? -48.139 -17.257 90.599 1.00 66.19 164 ARG A C 1
ATOM 1305 O O . ARG A 1 164 ? -47.812 -16.634 89.589 1.00 66.19 164 ARG A O 1
ATOM 1312 N N . TRP A 1 165 ? -47.445 -17.198 91.735 1.00 75.44 165 TRP A N 1
ATOM 1313 C CA . TRP A 1 165 ? -46.217 -16.412 91.882 1.00 75.44 165 TRP A CA 1
ATOM 1314 C C . TRP A 1 165 ? -45.085 -16.936 90.997 1.00 75.44 165 TRP A C 1
ATOM 1316 O O . TRP A 1 165 ? -44.414 -16.148 90.326 1.00 75.44 165 TRP A O 1
ATOM 1326 N N . LEU A 1 166 ? -44.900 -18.259 90.947 1.00 76.94 166 LEU A N 1
ATOM 1327 C CA . LEU A 1 166 ? -43.892 -18.884 90.092 1.00 76.94 166 LEU A CA 1
ATOM 1328 C C . LEU A 1 166 ? -44.147 -18.584 88.609 1.00 76.94 166 LEU A C 1
ATOM 1330 O O . LEU A 1 166 ? -43.217 -18.230 87.885 1.00 76.94 166 LEU A O 1
ATOM 1334 N N . ILE A 1 167 ? -45.404 -18.666 88.164 1.00 74.56 167 ILE A N 1
ATOM 1335 C CA . ILE A 1 167 ? -45.754 -18.384 86.769 1.00 74.56 167 ILE A CA 1
ATOM 1336 C C . ILE A 1 167 ? -45.547 -16.901 86.433 1.00 74.56 167 ILE A C 1
ATOM 1338 O O . ILE A 1 167 ? -44.956 -16.593 85.400 1.00 74.56 167 ILE A O 1
ATOM 1342 N N . LEU A 1 168 ? -45.947 -15.975 87.312 1.00 75.50 168 LEU A N 1
ATOM 1343 C CA . LEU A 1 168 ? -45.697 -14.541 87.109 1.00 75.50 168 LEU A CA 1
ATOM 1344 C C . LEU A 1 168 ? -44.197 -14.220 87.030 1.00 75.50 168 LEU A C 1
ATOM 1346 O O . LEU A 1 168 ? -43.781 -13.438 86.177 1.00 75.50 168 LEU A O 1
ATOM 1350 N N . HIS A 1 169 ? -43.377 -14.857 87.869 1.00 78.75 169 HIS A N 1
ATOM 1351 C CA . HIS A 1 169 ? -41.925 -14.690 87.825 1.00 78.75 169 HIS A CA 1
ATOM 1352 C C . HIS A 1 169 ? -41.313 -15.225 86.519 1.00 78.75 169 HIS A C 1
ATOM 1354 O O . HIS A 1 169 ? -40.434 -14.586 85.939 1.00 78.75 169 HIS A O 1
ATOM 1360 N N . LEU A 1 170 ? -41.796 -16.368 86.020 1.00 78.88 170 LEU A N 1
ATOM 1361 C CA . LEU A 1 170 ? -41.374 -16.908 84.725 1.00 78.88 170 LEU A CA 1
ATOM 1362 C C . LEU A 1 170 ? -41.773 -15.981 83.569 1.00 78.88 170 LEU A C 1
ATOM 1364 O O . LEU A 1 170 ? -40.953 -15.738 82.689 1.00 78.88 170 LEU A O 1
ATOM 1368 N N . ILE A 1 171 ? -42.976 -15.401 83.590 1.00 78.25 171 ILE A N 1
ATOM 1369 C CA . ILE A 1 171 ? -43.413 -14.431 82.571 1.00 78.25 171 ILE A CA 1
ATOM 1370 C C . ILE A 1 171 ? -42.472 -13.218 82.531 1.00 78.25 171 ILE A C 1
ATOM 1372 O O . ILE A 1 171 ? -42.030 -12.819 81.452 1.00 78.25 171 ILE A O 1
ATOM 1376 N N . ASP A 1 172 ? -42.122 -12.659 83.691 1.00 79.25 172 ASP A N 1
ATOM 1377 C CA . ASP A 1 172 ? -41.230 -11.497 83.766 1.00 79.25 172 ASP A CA 1
ATOM 1378 C C . ASP A 1 172 ? -39.805 -11.830 83.289 1.00 79.25 172 ASP A C 1
ATOM 1380 O O . ASP A 1 172 ? -39.200 -11.088 82.511 1.00 79.25 172 ASP A O 1
ATOM 1384 N N . LYS A 1 173 ? -39.292 -13.012 83.653 1.00 81.81 173 LYS A N 1
ATOM 1385 C CA . LYS A 1 173 ? -38.006 -13.511 83.152 1.00 81.81 173 LYS A CA 1
ATOM 1386 C C . LYS A 1 173 ? -38.000 -13.642 81.625 1.00 81.81 173 LYS A C 1
ATOM 1388 O O . LYS A 1 173 ? -37.084 -13.141 80.975 1.00 81.81 173 LYS A O 1
ATOM 1393 N N . HIS A 1 174 ? -39.027 -14.267 81.051 1.00 81.06 174 HIS A N 1
ATOM 1394 C CA . HIS A 1 174 ? -39.142 -14.446 79.601 1.00 81.06 174 HIS A CA 1
ATOM 1395 C C . HIS A 1 174 ? -39.286 -13.109 78.860 1.00 81.06 174 HIS A C 1
ATOM 1397 O O . HIS A 1 174 ? -38.768 -12.957 77.753 1.00 81.06 174 HIS A O 1
ATOM 1403 N N . LYS A 1 175 ? -39.946 -12.115 79.467 1.00 81.69 175 LYS A N 1
ATOM 1404 C CA . LYS A 1 175 ? -40.032 -10.759 78.913 1.00 81.69 175 LYS A CA 1
ATOM 1405 C C . LYS A 1 175 ? -38.652 -10.102 78.817 1.00 81.69 175 LYS A C 1
ATOM 1407 O O . LYS A 1 175 ? -38.303 -9.584 77.759 1.00 81.69 175 LYS A O 1
ATOM 1412 N N . ASN A 1 176 ? -37.853 -10.187 79.879 1.00 81.69 176 ASN A N 1
ATOM 1413 C CA . ASN A 1 176 ? -36.496 -9.635 79.900 1.00 81.69 176 ASN A CA 1
ATOM 1414 C C . ASN A 1 176 ? -35.568 -10.342 78.893 1.00 81.69 176 ASN A C 1
ATOM 1416 O O . ASN A 1 176 ? -34.783 -9.690 78.203 1.00 81.69 176 ASN A O 1
ATOM 1420 N N . GLU A 1 177 ? -35.682 -11.667 78.759 1.00 86.38 177 GLU A N 1
ATOM 1421 C CA . GLU A 1 177 ? -34.947 -12.433 77.742 1.00 86.38 177 GLU A CA 1
ATOM 1422 C C . GLU A 1 177 ? -35.352 -12.020 76.319 1.00 86.38 177 GLU A C 1
ATOM 1424 O O . GLU A 1 177 ? -34.485 -11.821 75.466 1.00 86.38 177 GLU A O 1
ATOM 1429 N N . LYS A 1 178 ? -36.650 -11.799 76.068 1.00 82.44 178 LYS A N 1
ATOM 1430 C CA . LYS A 1 178 ? -37.147 -11.315 74.772 1.00 82.44 178 LYS A CA 1
ATOM 1431 C C . LYS A 1 178 ? -36.576 -9.941 74.410 1.00 82.44 178 LYS A C 1
ATOM 1433 O O . LYS A 1 178 ? -36.108 -9.766 73.288 1.00 82.44 178 LYS A O 1
ATOM 1438 N N . GLU A 1 179 ? -36.559 -8.992 75.347 1.00 85.50 179 GLU A N 1
ATOM 1439 C CA . GLU A 1 179 ? -35.971 -7.662 75.119 1.00 85.50 179 GLU A CA 1
ATOM 1440 C C . GLU A 1 179 ? -34.461 -7.736 74.827 1.00 85.50 179 GLU A C 1
ATOM 1442 O O . GLU A 1 179 ? -33.940 -6.972 74.009 1.00 85.50 179 GLU A O 1
ATOM 1447 N N . SER A 1 180 ? -33.745 -8.671 75.462 1.00 86.94 180 SER A N 1
ATOM 1448 C CA . SER A 1 180 ? -32.328 -8.918 75.173 1.00 86.94 180 SER A CA 1
ATOM 1449 C C . SER A 1 180 ? -32.123 -9.456 73.754 1.00 86.94 180 SER A C 1
ATOM 1451 O O . SER A 1 180 ? -31.262 -8.959 73.027 1.00 86.94 180 SER A O 1
ATOM 1453 N N . ILE A 1 181 ? -32.941 -10.428 73.340 1.00 88.25 181 ILE A N 1
ATOM 1454 C CA . ILE A 1 181 ? -32.890 -11.015 71.994 1.00 88.25 181 ILE A CA 1
ATOM 1455 C C . ILE A 1 181 ? -33.228 -9.965 70.927 1.00 88.25 181 ILE A C 1
ATOM 1457 O O . ILE A 1 181 ? -32.584 -9.924 69.881 1.00 88.25 181 ILE A O 1
ATOM 1461 N N . GLU A 1 182 ? -34.197 -9.082 71.174 1.00 84.25 182 GLU A N 1
ATOM 1462 C CA . GLU A 1 182 ? -34.545 -8.005 70.236 1.00 84.25 182 GLU A CA 1
ATOM 1463 C C . GLU A 1 182 ? -33.395 -7.007 70.038 1.00 84.25 182 GLU A C 1
ATOM 1465 O O . GLU A 1 182 ? -33.132 -6.591 68.906 1.00 84.25 182 GLU A O 1
ATOM 1470 N N . LYS A 1 183 ? -32.651 -6.673 71.102 1.00 90.44 183 LYS A N 1
ATOM 1471 C CA . LYS A 1 183 ? -31.445 -5.833 70.995 1.00 90.44 183 LYS A CA 1
ATOM 1472 C C . LYS A 1 183 ? -30.345 -6.510 70.182 1.00 90.44 183 LYS A C 1
ATOM 1474 O O . LYS A 1 183 ? -29.738 -5.867 69.329 1.00 90.44 183 LYS A O 1
ATOM 1479 N N . GLU A 1 184 ? -30.098 -7.795 70.416 1.00 91.69 184 GLU A N 1
ATOM 1480 C CA . GLU A 1 184 ? -29.099 -8.559 69.663 1.00 91.69 184 GLU A CA 1
ATOM 1481 C C . GLU A 1 184 ? -29.491 -8.696 68.185 1.00 91.69 184 GLU A C 1
ATOM 1483 O O . GLU A 1 184 ? -28.671 -8.457 67.297 1.00 91.69 184 GLU A O 1
ATOM 1488 N N . LYS A 1 185 ? -30.774 -8.957 67.908 1.00 89.19 185 LYS A N 1
ATOM 1489 C CA . LYS A 1 185 ? -31.327 -8.972 66.550 1.00 89.19 185 LYS A CA 1
ATOM 1490 C C . LYS A 1 185 ? -31.096 -7.641 65.837 1.00 89.19 185 LYS A C 1
ATOM 1492 O O . LYS A 1 185 ? -30.718 -7.647 64.667 1.00 89.19 185 LYS A O 1
ATOM 1497 N N . LEU A 1 186 ? -31.293 -6.510 66.516 1.00 91.44 186 LEU A N 1
ATOM 1498 C CA . LEU A 1 186 ? -31.054 -5.187 65.935 1.00 91.44 186 LEU A CA 1
ATOM 1499 C C . LEU A 1 186 ? -29.577 -4.989 65.555 1.00 91.44 186 LEU A C 1
ATOM 1501 O O . LEU A 1 186 ? -29.286 -4.512 64.460 1.00 91.44 186 LEU A O 1
ATOM 1505 N N . ILE A 1 187 ? -28.648 -5.396 66.427 1.00 92.56 187 ILE A N 1
ATOM 1506 C CA . ILE A 1 187 ? -27.201 -5.311 66.164 1.00 92.56 187 ILE A CA 1
ATOM 1507 C C . ILE A 1 187 ? -26.823 -6.165 64.951 1.00 92.56 187 ILE A C 1
ATOM 1509 O O . ILE A 1 187 ? -26.140 -5.681 64.050 1.00 92.56 187 ILE A O 1
ATOM 1513 N N . LEU A 1 188 ? -27.294 -7.413 64.906 1.00 91.50 188 LEU A N 1
ATOM 1514 C CA . LEU A 1 188 ? -27.032 -8.317 63.786 1.00 91.50 188 LEU A CA 1
ATOM 1515 C C . LEU A 1 188 ? -27.641 -7.799 62.480 1.00 91.50 188 LEU A C 1
ATOM 1517 O O . LEU A 1 188 ? -27.011 -7.904 61.434 1.00 91.50 188 LEU A O 1
ATOM 1521 N N . THR A 1 189 ? -28.831 -7.195 62.535 1.00 90.00 189 THR A N 1
ATOM 1522 C CA . THR A 1 189 ? -29.475 -6.593 61.354 1.00 90.00 189 THR A CA 1
ATOM 1523 C C . THR A 1 189 ? -28.608 -5.475 60.782 1.00 90.00 189 THR A C 1
ATOM 1525 O O . THR A 1 189 ? -28.341 -5.467 59.585 1.00 90.00 189 THR A O 1
ATOM 1528 N N . LYS A 1 190 ? -28.074 -4.603 61.643 1.00 92.88 190 LYS A N 1
ATOM 1529 C CA . LYS A 1 190 ? -27.167 -3.534 61.216 1.00 92.88 190 LYS A CA 1
ATOM 1530 C C . LYS A 1 190 ? -25.866 -4.074 60.610 1.00 92.88 190 LYS A C 1
ATOM 1532 O O . LYS A 1 190 ? -25.420 -3.588 59.582 1.00 92.88 190 LYS A O 1
ATOM 1537 N N . GLN A 1 191 ? -25.282 -5.116 61.204 1.00 93.25 191 GLN A N 1
ATOM 1538 C CA . GLN A 1 191 ? -24.091 -5.763 60.638 1.00 93.25 191 GLN A CA 1
ATOM 1539 C C . GLN A 1 191 ? -24.361 -6.389 59.263 1.00 93.25 191 GLN A C 1
ATOM 1541 O O . GLN A 1 191 ? -23.484 -6.378 58.403 1.00 93.25 191 GLN A O 1
ATOM 1546 N N . ILE A 1 192 ? -25.559 -6.938 59.047 1.00 91.69 192 ILE A N 1
ATOM 1547 C CA . ILE A 1 192 ? -25.967 -7.458 57.738 1.00 91.69 192 ILE A CA 1
ATOM 1548 C C . ILE A 1 192 ? -26.077 -6.317 56.722 1.00 91.69 192 ILE A C 1
ATOM 1550 O O . ILE A 1 192 ? -25.575 -6.474 55.614 1.00 91.69 192 ILE A O 1
ATOM 1554 N N . GLU A 1 193 ? -26.680 -5.183 57.086 1.00 91.94 193 GLU A N 1
ATOM 1555 C CA . GLU A 1 193 ? -26.766 -4.000 56.215 1.00 91.94 193 GLU A CA 1
ATOM 1556 C C . GLU A 1 193 ? -25.373 -3.497 55.809 1.00 91.94 193 GLU A C 1
ATOM 1558 O O . GLU A 1 193 ? -25.097 -3.386 54.614 1.00 91.94 193 GLU A O 1
ATOM 1563 N N . ASP A 1 194 ? -24.462 -3.323 56.774 1.00 91.56 194 ASP A N 1
ATOM 1564 C CA . ASP A 1 194 ? -23.080 -2.891 56.517 1.00 91.56 194 ASP A CA 1
ATOM 1565 C C . ASP A 1 194 ? -22.342 -3.868 55.570 1.00 91.56 194 ASP A C 1
ATOM 1567 O O . ASP A 1 194 ? -21.600 -3.461 54.672 1.00 91.56 194 ASP A O 1
ATOM 1571 N N . LEU A 1 195 ? -22.553 -5.182 55.736 1.00 92.75 195 LEU A N 1
ATOM 1572 C CA . LEU A 1 195 ? -21.968 -6.206 54.861 1.00 92.75 195 LEU A CA 1
ATOM 1573 C C . LEU A 1 195 ? -22.581 -6.205 53.455 1.00 92.75 195 LEU A C 1
ATOM 1575 O O . LEU A 1 195 ? -21.871 -6.474 52.484 1.00 92.75 195 LEU A O 1
ATOM 1579 N N . VAL A 1 196 ? -23.878 -5.923 53.330 1.00 93.25 196 VAL A N 1
ATOM 1580 C CA . VAL A 1 196 ? -24.560 -5.809 52.034 1.00 93.25 196 VAL A CA 1
ATOM 1581 C C . VAL A 1 196 ? -24.050 -4.589 51.271 1.00 93.25 196 VAL A C 1
ATOM 1583 O O . VAL A 1 196 ? -23.726 -4.717 50.090 1.00 93.25 196 VAL A O 1
ATOM 1586 N N . GLU A 1 197 ? -23.896 -3.443 51.937 1.00 91.88 197 GLU A N 1
ATOM 1587 C CA . GLU A 1 197 ? -23.287 -2.251 51.333 1.00 91.88 197 GLU A CA 1
ATOM 1588 C C . GLU A 1 197 ? -21.833 -2.510 50.917 1.00 91.88 197 GLU A C 1
ATOM 1590 O O . GLU A 1 197 ? -21.446 -2.209 49.786 1.00 91.88 197 GLU A O 1
ATOM 1595 N N . GLY A 1 198 ? -21.040 -3.153 51.783 1.00 91.69 198 GLY A N 1
ATOM 1596 C CA . GLY A 1 198 ? -19.664 -3.536 51.462 1.00 91.69 198 GLY A CA 1
ATOM 1597 C C . GLY A 1 198 ? -19.569 -4.485 50.262 1.00 91.69 198 GLY A C 1
ATOM 1598 O O . GLY A 1 198 ? -18.695 -4.329 49.409 1.00 91.69 198 GLY A O 1
ATOM 1599 N N . LYS A 1 199 ? -20.499 -5.442 50.147 1.00 93.31 199 LYS A N 1
ATOM 1600 C CA . LYS A 1 199 ? -20.600 -6.331 48.982 1.00 93.31 199 LYS A CA 1
ATOM 1601 C C . LYS A 1 199 ? -20.920 -5.550 47.707 1.00 93.31 199 LYS A C 1
ATOM 1603 O O . LYS A 1 199 ? -20.282 -5.801 46.688 1.00 93.31 199 LYS A O 1
ATOM 1608 N N . GLN A 1 200 ? -21.868 -4.615 47.766 1.00 92.25 200 GLN A N 1
ATOM 1609 C CA . GLN A 1 200 ? -22.247 -3.800 46.611 1.00 92.25 200 GLN A CA 1
ATOM 1610 C C . GLN A 1 200 ? -21.069 -2.951 46.117 1.00 92.25 200 GLN A C 1
ATOM 1612 O O . GLN A 1 200 ? -20.790 -2.933 44.922 1.00 92.25 200 GLN A O 1
ATOM 1617 N N . HIS A 1 201 ? -20.317 -2.331 47.033 1.00 91.44 201 HIS A N 1
ATOM 1618 C CA . HIS A 1 201 ? -19.120 -1.566 46.679 1.00 91.44 201 HIS A CA 1
ATOM 1619 C C . HIS A 1 201 ? -18.071 -2.433 45.965 1.00 91.44 201 HIS A C 1
ATOM 1621 O O . HIS A 1 201 ? -17.492 -2.012 44.966 1.00 91.44 201 HIS A O 1
ATOM 1627 N N . LEU A 1 202 ? -17.826 -3.655 46.452 1.00 91.38 202 LEU A N 1
ATOM 1628 C CA . LEU A 1 202 ? -16.892 -4.584 45.806 1.00 91.38 202 LEU A CA 1
ATOM 1629 C C . LEU A 1 202 ? -17.383 -5.036 44.422 1.00 91.38 202 LEU A C 1
ATOM 1631 O O . LEU A 1 202 ? -16.576 -5.180 43.508 1.00 91.38 202 LEU A O 1
ATOM 1635 N N . GLU A 1 203 ? -18.689 -5.251 44.243 1.00 92.75 203 GLU A N 1
ATOM 1636 C CA . GLU A 1 203 ? -19.269 -5.576 42.933 1.00 92.75 203 GLU A CA 1
ATOM 1637 C C . GLU A 1 203 ? -19.109 -4.417 41.938 1.00 92.75 203 GLU A C 1
ATOM 1639 O O . GLU A 1 203 ? -18.735 -4.645 40.784 1.00 92.75 203 GLU A O 1
ATOM 1644 N N . ASP A 1 204 ? -19.317 -3.178 42.381 1.00 92.25 204 ASP A N 1
ATOM 1645 C CA . ASP A 1 204 ? -19.119 -1.986 41.555 1.00 92.25 204 ASP A CA 1
ATOM 1646 C C . ASP A 1 204 ? -17.645 -1.820 41.148 1.00 92.25 204 ASP A C 1
ATOM 1648 O O . ASP A 1 204 ? -17.346 -1.563 39.977 1.00 92.25 204 ASP A O 1
ATOM 1652 N N . GLU A 1 205 ? -16.713 -2.058 42.074 1.00 92.69 205 GLU A N 1
ATOM 1653 C CA . GLU A 1 205 ? -15.268 -1.999 41.824 1.00 92.69 205 GLU A CA 1
ATOM 1654 C C . GLU A 1 205 ? -14.812 -3.100 40.845 1.00 92.69 205 GLU A C 1
ATOM 1656 O O . GLU A 1 205 ? -14.065 -2.833 39.898 1.00 92.69 205 GLU A O 1
ATOM 1661 N N . ILE A 1 206 ? -15.339 -4.324 40.983 1.00 90.19 206 ILE A N 1
ATOM 1662 C CA . ILE A 1 206 ? -15.121 -5.425 40.028 1.00 90.19 206 ILE A CA 1
ATOM 1663 C C . ILE A 1 206 ? -15.662 -5.065 38.640 1.00 90.19 206 ILE A C 1
ATOM 1665 O O . ILE A 1 206 ? -15.004 -5.333 37.631 1.00 90.19 206 ILE A O 1
ATOM 1669 N N . ASN A 1 207 ? -16.846 -4.459 38.556 1.00 90.75 207 ASN A N 1
ATOM 1670 C CA . ASN A 1 207 ? -17.433 -4.045 37.281 1.00 90.75 207 ASN A CA 1
ATOM 1671 C C . ASN A 1 207 ? -16.613 -2.934 36.610 1.00 90.75 207 ASN A C 1
ATOM 1673 O O . ASN A 1 207 ? -16.447 -2.929 35.388 1.00 90.75 207 ASN A O 1
ATOM 1677 N N . GLN A 1 208 ? -16.067 -2.007 37.396 1.00 90.88 208 GLN A N 1
ATOM 1678 C CA . GLN A 1 208 ? -15.201 -0.944 36.894 1.00 90.88 208 GLN A CA 1
ATOM 1679 C C . GLN A 1 208 ? -13.859 -1.497 36.390 1.00 90.88 208 GLN A C 1
ATOM 1681 O O . GLN A 1 208 ? -13.397 -1.112 35.313 1.00 90.88 208 GLN A O 1
ATOM 1686 N N . MET A 1 209 ? -13.278 -2.461 37.111 1.00 88.38 209 MET A N 1
ATOM 1687 C CA . MET A 1 209 ? -12.072 -3.178 36.686 1.00 88.38 209 MET A CA 1
ATOM 1688 C C . MET A 1 209 ? -12.291 -3.979 35.396 1.00 88.38 209 MET A C 1
ATOM 1690 O O . MET A 1 209 ? -11.427 -3.948 34.523 1.00 88.38 209 MET A O 1
ATOM 1694 N N . HIS A 1 210 ? -13.445 -4.636 35.226 1.00 89.88 210 HIS A N 1
ATOM 1695 C CA . HIS A 1 210 ? -13.781 -5.326 33.973 1.00 89.88 210 HIS A CA 1
ATOM 1696 C C . HIS A 1 210 ? -13.871 -4.364 32.785 1.00 89.88 210 HIS A C 1
ATOM 1698 O O . HIS A 1 210 ? -13.280 -4.638 31.745 1.00 89.88 210 HIS A O 1
ATOM 1704 N N . LYS A 1 211 ? -14.524 -3.203 32.943 1.00 89.25 211 LYS A N 1
ATOM 1705 C CA . LYS A 1 211 ? -14.563 -2.183 31.878 1.00 89.25 211 LYS A CA 1
ATOM 1706 C C . LYS A 1 211 ? -13.162 -1.713 31.484 1.00 89.25 211 LYS A C 1
ATOM 1708 O O . LYS A 1 211 ? -12.850 -1.644 30.300 1.00 89.25 211 LYS A O 1
ATOM 1713 N N . SER A 1 212 ? -12.309 -1.439 32.473 1.00 87.50 212 SER A N 1
ATOM 1714 C CA . SER A 1 212 ? -10.913 -1.049 32.235 1.00 87.50 212 SER A CA 1
ATOM 1715 C C . SER A 1 212 ? -10.124 -2.152 31.517 1.00 87.50 212 SER A C 1
ATOM 1717 O O . SER A 1 212 ? -9.356 -1.871 30.597 1.00 87.50 212 SER A O 1
ATOM 1719 N N . TYR A 1 213 ? -10.350 -3.419 31.880 1.00 90.19 213 TYR A N 1
ATOM 1720 C CA . TYR A 1 213 ? -9.742 -4.568 31.209 1.00 90.19 213 TYR A CA 1
ATOM 1721 C C . TYR A 1 213 ? -10.174 -4.682 29.741 1.00 90.19 213 TYR A C 1
ATOM 1723 O O . TYR A 1 213 ? -9.314 -4.845 28.876 1.00 90.19 213 TYR A O 1
ATOM 1731 N N . ASP A 1 214 ? -11.467 -4.544 29.447 1.00 87.62 214 ASP A N 1
ATOM 1732 C CA . ASP A 1 214 ? -11.991 -4.601 28.077 1.00 87.62 214 ASP A CA 1
ATOM 1733 C C . ASP A 1 214 ? -11.418 -3.470 27.207 1.00 87.62 214 ASP A C 1
ATOM 1735 O O . ASP A 1 214 ? -10.997 -3.702 26.069 1.00 87.62 214 ASP A O 1
ATOM 1739 N N . GLU A 1 215 ? -11.316 -2.253 27.754 1.00 88.06 215 GLU A N 1
ATOM 1740 C CA . GLU A 1 215 ? -10.668 -1.120 27.083 1.00 88.06 215 GLU A CA 1
ATOM 1741 C C . GLU A 1 215 ? -9.182 -1.382 26.807 1.00 88.06 215 GLU A C 1
ATOM 1743 O O . GLU A 1 215 ? -8.683 -1.080 25.716 1.00 88.06 215 GLU A O 1
ATOM 1748 N N . LEU A 1 216 ? -8.461 -1.961 27.775 1.00 86.19 216 LEU A N 1
ATOM 1749 C CA . LEU A 1 216 ? -7.055 -2.324 27.602 1.00 86.19 216 LEU A CA 1
ATOM 1750 C C . LEU A 1 216 ? -6.889 -3.430 26.553 1.00 86.19 216 LEU A C 1
ATOM 1752 O O . LEU A 1 216 ? -5.980 -3.354 25.728 1.00 86.19 216 LEU A O 1
ATOM 1756 N N . SER A 1 217 ? -7.773 -4.430 26.560 1.00 89.94 217 SER A N 1
ATOM 1757 C CA . SER A 1 217 ? -7.780 -5.524 25.587 1.00 89.94 217 SER A CA 1
ATOM 1758 C C . SER A 1 217 ? -7.997 -4.989 24.174 1.00 89.94 217 SER A C 1
ATOM 1760 O O . SER A 1 217 ? -7.223 -5.305 23.273 1.00 89.94 217 SER A O 1
ATOM 1762 N N . TYR A 1 218 ? -8.973 -4.096 23.990 1.00 88.81 218 TYR A N 1
ATOM 1763 C CA . TYR A 1 218 ? -9.228 -3.459 22.698 1.00 88.81 218 TYR A CA 1
ATOM 1764 C C . TYR A 1 218 ? -8.023 -2.642 22.204 1.00 88.81 218 TYR A C 1
ATOM 1766 O O . TYR A 1 218 ? -7.654 -2.705 21.028 1.00 88.81 218 TYR A O 1
ATOM 1774 N N . LYS A 1 219 ? -7.354 -1.904 23.104 1.00 86.31 219 LYS A N 1
ATOM 1775 C CA . LYS A 1 219 ? -6.112 -1.182 22.778 1.00 86.31 219 LYS A CA 1
ATOM 1776 C C . LYS A 1 219 ? -4.988 -2.141 22.374 1.00 86.31 219 LYS A C 1
ATOM 1778 O O . LYS A 1 219 ? -4.309 -1.881 21.381 1.00 86.31 219 LYS A O 1
ATOM 1783 N N . CYS A 1 220 ? -4.806 -3.251 23.090 1.00 85.00 220 CYS A N 1
ATOM 1784 C CA . CYS A 1 220 ? -3.824 -4.284 22.747 1.00 85.00 220 CYS A CA 1
ATOM 1785 C C . CYS A 1 220 ? -4.074 -4.878 21.354 1.00 85.00 220 CYS A C 1
ATOM 1787 O O . CYS A 1 220 ? -3.142 -4.946 20.551 1.00 85.00 220 CYS A O 1
ATOM 1789 N N . ASP A 1 221 ? -5.320 -5.232 21.036 1.00 87.19 221 ASP A N 1
ATOM 1790 C CA . ASP A 1 221 ? -5.690 -5.768 19.721 1.00 87.19 221 ASP A CA 1
ATOM 1791 C C . ASP A 1 221 ? -5.442 -4.746 18.601 1.00 87.19 221 ASP A C 1
ATOM 1793 O O . ASP A 1 221 ? -4.885 -5.079 17.549 1.00 87.19 221 ASP A O 1
ATOM 1797 N N . SER A 1 222 ? -5.761 -3.471 18.848 1.00 86.94 222 SER A N 1
ATOM 1798 C CA . SER A 1 222 ? -5.458 -2.374 17.922 1.00 86.94 222 SER A CA 1
ATOM 1799 C C . SER A 1 222 ? -3.950 -2.219 17.681 1.00 86.94 222 SER A C 1
ATOM 1801 O O . SER A 1 222 ? -3.514 -2.071 16.535 1.00 86.94 222 SER A O 1
ATOM 1803 N N . TYR A 1 223 ? -3.123 -2.279 18.731 1.00 84.56 223 TYR A N 1
ATOM 1804 C CA . TYR A 1 223 ? -1.666 -2.191 18.589 1.00 84.56 223 TYR A CA 1
ATOM 1805 C C . TYR A 1 223 ? -1.074 -3.397 17.855 1.00 84.56 223 TYR A C 1
ATOM 1807 O O . TYR A 1 223 ? -0.190 -3.223 17.012 1.00 84.56 223 TYR A O 1
ATOM 1815 N N . LEU A 1 224 ? -1.577 -4.608 18.108 1.00 89.44 224 LEU A N 1
ATOM 1816 C CA . LEU A 1 224 ? -1.167 -5.806 17.372 1.00 89.44 224 LEU A CA 1
ATOM 1817 C C . LEU A 1 224 ? -1.473 -5.677 15.874 1.00 89.44 224 LEU A C 1
ATOM 1819 O O . LEU A 1 224 ? -0.601 -5.960 15.047 1.00 89.44 224 LEU A O 1
ATOM 1823 N N . ALA A 1 225 ? -2.655 -5.164 15.520 1.00 87.38 225 ALA A N 1
ATOM 1824 C CA . ALA A 1 225 ? -3.025 -4.907 14.129 1.00 87.38 225 ALA A CA 1
ATOM 1825 C C . ALA A 1 225 ? -2.099 -3.874 13.456 1.00 87.38 225 ALA A C 1
ATOM 1827 O O . ALA A 1 225 ? -1.671 -4.073 12.313 1.00 87.38 225 ALA A O 1
ATOM 1828 N N . MET A 1 226 ? -1.725 -2.799 14.164 1.00 85.88 226 MET A N 1
ATOM 1829 C CA . MET A 1 226 ? -0.759 -1.812 13.661 1.00 85.88 226 MET A CA 1
ATOM 1830 C C . MET A 1 226 ? 0.628 -2.426 13.422 1.00 85.88 226 MET A C 1
ATOM 1832 O O . MET A 1 226 ? 1.238 -2.173 12.381 1.00 85.88 226 MET A O 1
ATOM 1836 N N . ILE A 1 227 ? 1.118 -3.265 14.340 1.00 86.94 227 ILE A N 1
ATOM 1837 C CA . ILE A 1 227 ? 2.414 -3.951 14.202 1.00 86.94 227 ILE A CA 1
ATOM 1838 C C . ILE A 1 227 ? 2.407 -4.900 12.996 1.00 86.94 227 ILE A C 1
ATOM 1840 O O . ILE A 1 227 ? 3.370 -4.930 12.226 1.00 86.94 227 ILE A O 1
ATOM 1844 N N . GLU A 1 228 ? 1.332 -5.663 12.788 1.00 86.69 228 GLU A N 1
ATOM 1845 C CA . GLU A 1 228 ? 1.201 -6.512 11.599 1.00 86.69 228 GLU A CA 1
ATOM 1846 C C . GLU A 1 228 ? 1.183 -5.701 10.302 1.00 86.69 228 GLU A C 1
ATOM 1848 O O . GLU A 1 228 ? 1.814 -6.090 9.312 1.00 86.69 228 GLU A O 1
ATOM 1853 N N . GLN A 1 229 ? 0.487 -4.562 10.290 1.00 84.50 229 GLN A N 1
ATOM 1854 C CA . GLN A 1 229 ? 0.463 -3.678 9.130 1.00 84.50 229 GLN A CA 1
ATOM 1855 C C . GLN A 1 229 ? 1.853 -3.093 8.842 1.00 84.50 229 GLN A C 1
ATOM 1857 O O . GLN A 1 229 ? 2.258 -3.037 7.678 1.00 84.50 229 GLN A O 1
ATOM 1862 N N . GLN A 1 230 ? 2.604 -2.723 9.882 1.00 84.50 230 GLN A N 1
ATOM 1863 C CA . GLN A 1 230 ? 3.978 -2.244 9.755 1.00 84.50 230 GLN A CA 1
ATOM 1864 C C . GLN A 1 230 ? 4.893 -3.331 9.177 1.00 84.50 230 GLN A C 1
ATOM 1866 O O . GLN A 1 230 ? 5.549 -3.096 8.167 1.00 84.50 230 GLN A O 1
ATOM 1871 N N . LYS A 1 231 ? 4.830 -4.567 9.696 1.00 87.31 231 LYS A N 1
ATOM 1872 C CA . LYS A 1 231 ? 5.580 -5.708 9.134 1.00 87.31 231 LYS A CA 1
ATOM 1873 C C . LYS A 1 231 ? 5.271 -5.951 7.654 1.00 87.31 231 LYS A C 1
ATOM 1875 O O . LYS A 1 231 ? 6.166 -6.294 6.882 1.00 87.31 231 LYS A O 1
ATOM 1880 N N . LYS A 1 232 ? 4.011 -5.784 7.229 1.00 86.94 232 LYS A N 1
ATOM 1881 C CA . LYS A 1 232 ? 3.634 -5.882 5.807 1.00 86.94 232 LYS A CA 1
ATOM 1882 C C . LYS A 1 232 ? 4.276 -4.769 4.973 1.00 86.94 232 LYS A C 1
ATOM 1884 O O . LYS A 1 232 ? 4.765 -5.063 3.884 1.00 86.94 232 LYS A O 1
ATOM 1889 N N . ARG A 1 233 ? 4.304 -3.526 5.471 1.00 82.56 233 ARG A N 1
ATOM 1890 C CA . ARG A 1 233 ? 4.984 -2.403 4.798 1.00 82.56 233 ARG A CA 1
ATOM 1891 C C . ARG A 1 233 ? 6.487 -2.635 4.689 1.00 82.56 233 ARG A C 1
ATOM 1893 O O . ARG A 1 233 ? 7.025 -2.480 3.599 1.00 82.56 233 ARG A O 1
ATOM 1900 N N . ASP A 1 234 ? 7.131 -3.081 5.762 1.00 85.38 234 ASP A N 1
ATOM 1901 C CA . ASP A 1 234 ? 8.574 -3.339 5.779 1.00 85.38 234 ASP A CA 1
ATOM 1902 C C . ASP A 1 234 ? 8.950 -4.458 4.792 1.00 85.38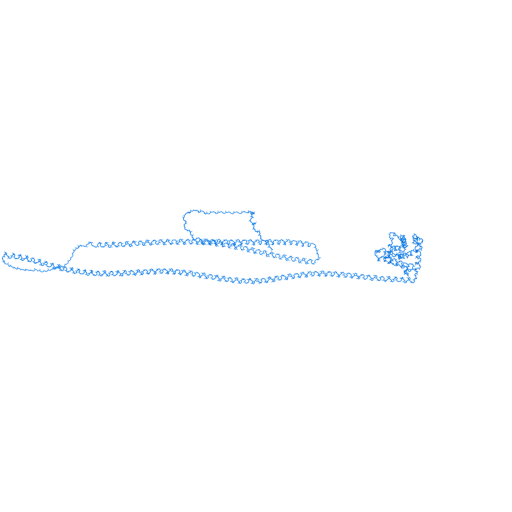 234 ASP A C 1
ATOM 1904 O O . ASP A 1 234 ? 9.900 -4.323 4.024 1.00 85.38 234 ASP A O 1
ATOM 1908 N N . ASN A 1 235 ? 8.151 -5.531 4.721 1.00 85.06 235 ASN A N 1
ATOM 1909 C CA . ASN A 1 235 ? 8.345 -6.597 3.732 1.00 85.06 235 ASN A CA 1
ATOM 1910 C C . ASN A 1 235 ? 8.174 -6.108 2.285 1.00 85.06 235 ASN A C 1
ATOM 1912 O O . ASN A 1 235 ? 8.933 -6.519 1.405 1.00 85.06 235 ASN A O 1
ATOM 1916 N N . LEU A 1 236 ? 7.189 -5.242 2.021 1.00 84.69 236 LEU A N 1
ATOM 1917 C CA . LEU A 1 236 ? 7.012 -4.626 0.702 1.00 84.69 236 LEU A CA 1
ATOM 1918 C C . LEU A 1 236 ? 8.195 -3.713 0.354 1.00 84.69 236 LEU A C 1
ATOM 1920 O O . LEU A 1 236 ? 8.695 -3.787 -0.768 1.00 84.69 236 LEU A O 1
ATOM 1924 N N . SER A 1 237 ? 8.680 -2.925 1.320 1.00 86.50 237 SER A N 1
ATOM 1925 C CA . SER A 1 237 ? 9.864 -2.073 1.168 1.00 86.50 237 SER A CA 1
ATOM 1926 C C . SER A 1 237 ? 11.096 -2.904 0.820 1.00 86.50 237 SER A C 1
ATOM 1928 O O . SER A 1 237 ? 11.726 -2.666 -0.207 1.00 86.50 237 SER A O 1
ATOM 1930 N N . LEU A 1 238 ? 11.375 -3.962 1.587 1.00 86.88 238 LEU A N 1
ATOM 1931 C CA . LEU A 1 238 ? 12.515 -4.848 1.349 1.00 86.88 238 LEU A CA 1
ATOM 1932 C C . LEU A 1 238 ? 12.446 -5.534 -0.025 1.00 86.88 238 LEU A C 1
ATOM 1934 O O . LEU A 1 238 ? 13.464 -5.692 -0.701 1.00 86.88 238 LEU A O 1
ATOM 1938 N N . ASN A 1 239 ? 11.254 -5.951 -0.463 1.00 84.50 239 ASN A N 1
ATOM 1939 C CA . ASN A 1 239 ? 11.080 -6.505 -1.807 1.00 84.50 239 ASN A CA 1
ATOM 1940 C C . ASN A 1 239 ? 11.314 -5.454 -2.897 1.00 84.50 239 ASN A C 1
ATOM 1942 O O . ASN A 1 239 ? 11.930 -5.776 -3.914 1.00 84.50 239 ASN A O 1
ATOM 1946 N N . SER A 1 240 ? 10.860 -4.217 -2.684 1.00 81.06 240 SER A N 1
ATOM 1947 C CA . SER A 1 240 ? 11.100 -3.124 -3.626 1.00 81.06 240 SER A CA 1
ATOM 1948 C C . SER A 1 240 ? 12.586 -2.772 -3.724 1.00 81.06 240 SER A C 1
ATOM 1950 O O . SER A 1 240 ? 13.097 -2.664 -4.832 1.00 81.06 240 SER A O 1
ATOM 1952 N N . GLU A 1 241 ? 13.318 -2.730 -2.607 1.00 86.19 241 GLU A N 1
ATOM 1953 C CA . GLU A 1 241 ? 14.772 -2.516 -2.589 1.00 86.19 241 GLU A CA 1
ATOM 1954 C C . GLU A 1 241 ? 15.524 -3.625 -3.332 1.00 86.19 241 GLU A C 1
ATOM 1956 O O . GLU A 1 241 ? 16.419 -3.351 -4.131 1.00 86.19 241 GLU A O 1
ATOM 1961 N N . LYS A 1 242 ? 15.125 -4.890 -3.139 1.00 87.00 242 LYS A N 1
ATOM 1962 C CA . LYS A 1 242 ? 15.698 -6.017 -3.891 1.00 87.00 242 LYS A CA 1
ATOM 1963 C C . LYS A 1 242 ? 15.431 -5.897 -5.390 1.00 87.00 242 LYS A C 1
ATOM 1965 O O . LYS A 1 242 ? 16.339 -6.146 -6.178 1.00 87.00 242 LYS A O 1
ATOM 1970 N N . GLN A 1 243 ? 14.215 -5.522 -5.793 1.00 84.75 243 GLN A N 1
ATOM 1971 C CA . GLN A 1 243 ? 13.892 -5.298 -7.205 1.00 84.75 243 GLN A CA 1
ATOM 1972 C C . GLN A 1 243 ? 14.672 -4.123 -7.793 1.00 84.75 243 GLN A C 1
ATOM 1974 O O . GLN A 1 243 ? 15.199 -4.261 -8.892 1.00 84.75 243 GLN A O 1
ATOM 1979 N N . ILE A 1 244 ? 14.796 -3.012 -7.062 1.00 86.75 244 ILE A N 1
ATOM 1980 C CA . ILE A 1 244 ? 15.607 -1.860 -7.471 1.00 86.75 244 ILE A CA 1
ATOM 1981 C C . ILE A 1 244 ? 17.056 -2.300 -7.682 1.00 86.75 244 ILE A C 1
ATOM 1983 O O . ILE A 1 244 ? 17.593 -2.077 -8.759 1.00 86.75 244 ILE A O 1
ATOM 1987 N N . SER A 1 245 ? 17.649 -3.034 -6.737 1.00 88.06 245 SER A N 1
ATOM 1988 C CA . SER A 1 245 ? 19.026 -3.526 -6.872 1.00 88.06 245 SER A CA 1
ATOM 1989 C C . SER A 1 245 ? 19.218 -4.480 -8.063 1.00 88.06 245 SER A C 1
ATOM 1991 O O . SER A 1 245 ? 20.256 -4.451 -8.727 1.00 88.06 245 SER A O 1
ATOM 1993 N N . ILE A 1 246 ? 18.227 -5.326 -8.372 1.00 90.44 246 ILE A N 1
ATOM 1994 C CA . ILE A 1 246 ? 18.256 -6.181 -9.572 1.00 90.44 246 ILE A CA 1
ATOM 1995 C C . ILE A 1 246 ? 18.203 -5.322 -10.842 1.00 90.44 246 ILE A C 1
ATOM 1997 O O . ILE A 1 246 ? 19.002 -5.535 -11.753 1.00 90.44 246 ILE A O 1
ATOM 2001 N N . LEU A 1 247 ? 17.300 -4.341 -10.891 1.00 88.00 247 LEU A N 1
ATOM 2002 C CA . LEU A 1 247 ? 17.155 -3.439 -12.033 1.00 88.00 247 LEU A CA 1
ATOM 2003 C C . LEU A 1 247 ? 18.398 -2.567 -12.239 1.00 88.00 247 LEU A C 1
ATOM 2005 O O . LEU A 1 247 ? 18.812 -2.382 -13.376 1.00 88.00 247 LEU A O 1
ATOM 2009 N N . GLU A 1 248 ? 19.033 -2.083 -11.171 1.00 89.50 248 GLU A N 1
ATOM 2010 C CA . GLU A 1 248 ? 20.293 -1.334 -11.240 1.00 89.50 248 GLU A CA 1
ATOM 2011 C C . GLU A 1 248 ? 21.405 -2.164 -11.891 1.00 89.50 248 GLU A C 1
ATOM 2013 O O . GLU A 1 248 ? 22.088 -1.676 -12.790 1.00 89.50 248 GLU A O 1
ATOM 2018 N N . LYS A 1 249 ? 21.533 -3.446 -11.520 1.00 89.69 249 LYS A N 1
ATOM 2019 C CA . LYS A 1 249 ? 22.493 -4.365 -12.155 1.00 89.69 249 LYS A CA 1
ATOM 2020 C C . LYS A 1 249 ? 22.167 -4.632 -13.625 1.00 89.69 249 LYS A C 1
ATOM 2022 O O . LYS A 1 249 ? 23.077 -4.738 -14.447 1.00 89.69 249 LYS A O 1
ATOM 2027 N N . GLU A 1 250 ? 20.885 -4.748 -13.972 1.00 90.19 250 GLU A N 1
ATOM 2028 C CA . GLU A 1 250 ? 20.440 -4.907 -15.363 1.00 90.19 250 GLU A CA 1
ATOM 2029 C C . GLU A 1 250 ? 20.782 -3.654 -16.189 1.00 90.19 250 GLU A C 1
ATOM 2031 O O . GLU A 1 250 ? 21.323 -3.762 -17.290 1.00 90.19 250 GLU A O 1
ATOM 2036 N N . VAL A 1 251 ? 20.541 -2.462 -15.632 1.00 92.50 251 VAL A N 1
ATOM 2037 C CA . VAL A 1 251 ? 20.887 -1.175 -16.251 1.00 92.50 251 VAL A CA 1
ATOM 2038 C C . VAL A 1 251 ? 22.396 -1.050 -16.441 1.00 92.50 251 VAL A C 1
ATOM 2040 O O . VAL A 1 251 ? 22.828 -0.680 -17.529 1.00 92.50 251 VAL A O 1
ATOM 2043 N N . GLU A 1 252 ? 23.208 -1.397 -15.442 1.00 91.00 252 GLU A N 1
ATOM 2044 C CA . GLU A 1 252 ? 24.672 -1.360 -15.547 1.00 91.00 252 GLU A CA 1
ATOM 2045 C C . GLU A 1 252 ? 25.183 -2.299 -16.653 1.00 91.00 252 GLU A C 1
ATOM 2047 O O . GLU A 1 252 ? 26.004 -1.912 -17.490 1.00 91.00 252 GLU A O 1
ATOM 2052 N N . LYS A 1 253 ? 24.626 -3.514 -16.734 1.00 92.62 253 LYS A N 1
ATOM 2053 C CA . LYS A 1 253 ? 24.932 -4.475 -17.802 1.00 92.62 253 LYS A CA 1
ATOM 2054 C C . LYS A 1 253 ? 24.548 -3.940 -19.185 1.00 92.62 253 LYS A C 1
ATOM 2056 O O . LYS A 1 253 ? 25.336 -4.069 -20.122 1.00 92.62 253 LYS A O 1
ATOM 2061 N N . LEU A 1 254 ? 23.369 -3.332 -19.323 1.00 91.94 254 LEU A N 1
ATOM 2062 C CA . LEU A 1 254 ? 22.916 -2.731 -20.582 1.00 91.94 254 LEU A CA 1
ATOM 2063 C C . LEU A 1 254 ? 23.767 -1.518 -20.976 1.00 91.94 254 LEU A C 1
ATOM 2065 O O . LEU A 1 254 ? 24.114 -1.371 -22.145 1.00 91.94 254 LEU A O 1
ATOM 2069 N N . GLN A 1 255 ? 24.163 -0.677 -20.019 1.00 91.56 255 GLN A N 1
ATOM 2070 C CA . GLN A 1 255 ? 25.076 0.442 -20.265 1.00 91.56 255 GLN A CA 1
ATOM 2071 C C . GLN A 1 255 ? 26.445 -0.045 -20.748 1.00 91.56 255 GLN A C 1
ATOM 2073 O O . GLN A 1 255 ? 27.005 0.532 -21.681 1.00 91.56 255 GLN A O 1
ATOM 2078 N N . PHE A 1 256 ? 26.971 -1.125 -20.164 1.00 92.75 256 PHE A N 1
ATOM 2079 C CA . PHE A 1 256 ? 28.206 -1.749 -20.635 1.00 92.75 256 PHE A CA 1
ATOM 2080 C C . PHE A 1 256 ? 28.067 -2.284 -22.068 1.00 92.75 256 PHE A C 1
ATOM 2082 O O . PHE A 1 256 ? 28.939 -2.037 -22.901 1.00 92.75 256 PHE A O 1
ATOM 2089 N N . GLN A 1 257 ? 26.957 -2.962 -22.382 1.00 91.12 257 GLN A N 1
ATOM 2090 C CA . GLN A 1 257 ? 26.674 -3.447 -23.738 1.00 91.12 257 GLN A CA 1
ATOM 2091 C C . GLN A 1 257 ? 26.544 -2.303 -24.750 1.00 91.12 257 GLN A C 1
ATOM 2093 O O . GLN A 1 257 ? 27.128 -2.385 -25.827 1.00 91.12 257 GLN A O 1
ATOM 2098 N N . ASN A 1 258 ? 25.857 -1.212 -24.400 1.00 91.31 258 ASN A N 1
ATOM 2099 C CA . ASN A 1 258 ? 25.755 -0.036 -25.265 1.00 91.31 258 ASN A CA 1
ATOM 2100 C C . ASN A 1 258 ? 27.122 0.583 -25.553 1.00 91.31 258 ASN A C 1
ATOM 2102 O O . ASN A 1 258 ? 27.419 0.847 -26.712 1.00 91.31 258 ASN A O 1
ATOM 2106 N N . ARG A 1 259 ? 27.989 0.737 -24.543 1.00 89.94 259 ARG A N 1
ATOM 2107 C CA . ARG A 1 259 ? 29.361 1.228 -24.763 1.00 89.94 259 ARG A CA 1
ATOM 2108 C C . ARG A 1 259 ? 30.167 0.302 -25.675 1.00 89.94 259 ARG A C 1
ATOM 21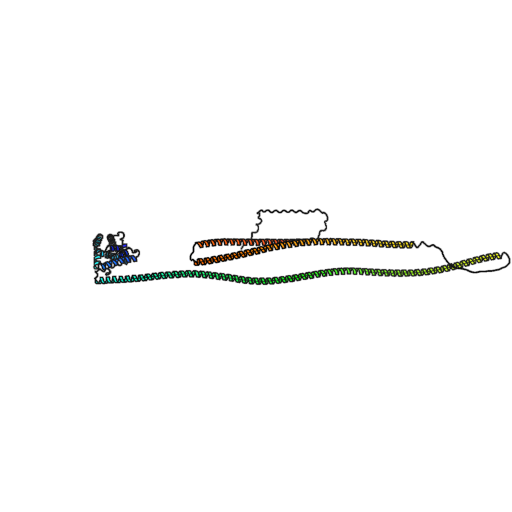10 O O . ARG A 1 259 ? 30.943 0.773 -26.500 1.00 89.94 259 ARG A O 1
ATOM 2117 N N . ALA A 1 260 ? 29.989 -1.014 -25.549 1.00 91.31 260 ALA A N 1
ATOM 2118 C CA . ALA A 1 260 ? 30.628 -1.972 -26.447 1.00 91.31 260 ALA A CA 1
ATOM 2119 C C . ALA A 1 260 ? 30.137 -1.805 -27.897 1.00 91.31 260 ALA A C 1
ATOM 2121 O O . ALA A 1 260 ? 30.958 -1.786 -28.812 1.00 91.31 260 ALA A O 1
ATOM 2122 N N . PHE A 1 261 ? 28.830 -1.609 -28.104 1.00 90.75 261 PHE A N 1
ATOM 2123 C CA . PHE A 1 261 ? 28.274 -1.326 -29.429 1.00 90.75 261 PHE A CA 1
ATOM 2124 C C . PHE A 1 261 ? 28.725 0.025 -29.988 1.00 90.75 261 PHE A C 1
ATOM 2126 O O . PHE A 1 261 ? 29.041 0.104 -31.170 1.00 90.75 261 PHE A O 1
ATOM 2133 N N . GLU A 1 262 ? 28.805 1.076 -29.170 1.00 92.00 262 GLU A N 1
ATOM 2134 C CA . GLU A 1 262 ? 29.336 2.383 -29.580 1.00 92.00 262 GLU A CA 1
ATOM 2135 C C . GLU A 1 262 ? 30.782 2.262 -30.077 1.00 92.00 262 GLU A C 1
ATOM 2137 O O . GLU A 1 262 ? 31.107 2.762 -31.155 1.00 92.00 262 GLU A O 1
ATOM 2142 N N . ASN A 1 263 ? 31.625 1.522 -29.350 1.00 90.94 263 ASN A N 1
ATOM 2143 C CA . ASN A 1 263 ? 33.000 1.246 -29.766 1.00 90.94 263 ASN A CA 1
ATOM 2144 C C . ASN A 1 263 ? 33.050 0.454 -31.083 1.00 90.94 263 ASN A C 1
ATOM 2146 O O . ASN A 1 263 ? 33.830 0.794 -31.971 1.00 90.94 263 ASN A O 1
ATOM 2150 N N . GLU A 1 264 ? 32.203 -0.569 -31.241 1.00 91.44 264 GLU A N 1
ATOM 2151 C CA . GLU A 1 264 ? 32.134 -1.368 -32.472 1.00 91.44 264 GLU A CA 1
ATOM 2152 C C . GLU A 1 264 ? 31.662 -0.527 -33.670 1.00 91.44 264 GLU A C 1
ATOM 2154 O O . GLU A 1 264 ? 32.200 -0.643 -34.773 1.00 91.44 264 GLU A O 1
ATOM 2159 N N . ILE A 1 265 ? 30.681 0.357 -33.464 1.00 91.56 265 ILE A N 1
ATOM 2160 C CA . ILE A 1 265 ? 30.212 1.306 -34.480 1.00 91.56 265 ILE A CA 1
ATOM 2161 C C . ILE A 1 265 ? 31.346 2.253 -34.872 1.00 91.56 265 ILE A C 1
ATOM 2163 O O . ILE A 1 265 ? 31.560 2.472 -36.064 1.00 91.56 265 ILE A O 1
ATOM 2167 N N . GLN A 1 266 ? 32.096 2.785 -33.905 1.00 92.31 266 GLN A N 1
ATOM 2168 C CA . GLN A 1 266 ? 33.223 3.674 -34.177 1.00 92.31 266 GLN A CA 1
ATOM 2169 C C . GLN A 1 266 ? 34.346 2.954 -34.939 1.00 92.31 266 GLN A C 1
ATOM 2171 O O . GLN A 1 266 ? 34.880 3.499 -35.906 1.00 92.31 266 GLN A O 1
ATOM 2176 N N . GLU A 1 267 ? 34.676 1.716 -34.564 1.00 92.44 267 GLU A N 1
ATOM 2177 C CA . GLU A 1 267 ? 35.660 0.895 -35.275 1.00 92.44 267 GLU A CA 1
ATOM 2178 C C . GLU A 1 267 ? 35.217 0.605 -36.715 1.00 92.44 267 GLU A C 1
ATOM 2180 O O . GLU A 1 267 ? 35.992 0.790 -37.660 1.00 92.44 267 GLU A O 1
ATOM 2185 N N . LYS A 1 268 ? 33.946 0.236 -36.909 1.00 91.19 268 LYS A N 1
ATOM 2186 C CA . LYS A 1 268 ? 33.357 0.032 -38.239 1.00 91.19 268 LYS A CA 1
ATOM 2187 C C . LYS A 1 268 ? 33.351 1.314 -39.066 1.00 91.19 268 LYS A C 1
ATOM 2189 O O . LYS A 1 268 ? 33.706 1.261 -40.241 1.00 91.19 268 LYS A O 1
ATOM 2194 N N . ALA A 1 269 ? 33.016 2.459 -38.476 1.00 90.62 269 ALA A N 1
ATOM 2195 C CA . ALA A 1 269 ? 33.061 3.754 -39.151 1.00 90.62 269 ALA A CA 1
ATOM 2196 C C . ALA A 1 269 ? 34.490 4.106 -39.600 1.00 90.62 269 ALA A C 1
ATOM 2198 O O . ALA A 1 269 ? 34.696 4.482 -40.754 1.00 90.62 269 ALA A O 1
ATOM 2199 N N . MET A 1 270 ? 35.494 3.891 -38.739 1.00 91.12 270 MET A N 1
ATOM 2200 C CA . MET A 1 270 ? 36.905 4.055 -39.110 1.00 91.12 270 MET A C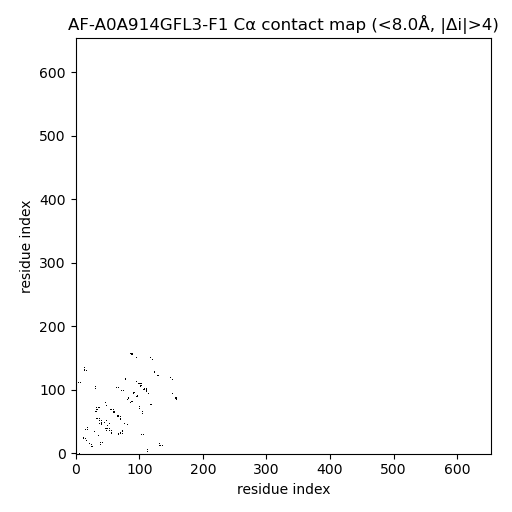A 1
ATOM 2201 C C . MET A 1 270 ? 37.316 3.099 -40.235 1.00 91.12 270 MET A C 1
ATOM 2203 O O . MET A 1 270 ? 38.036 3.500 -41.150 1.00 91.12 270 MET A O 1
ATOM 2207 N N . ARG A 1 271 ? 36.852 1.842 -40.210 1.00 92.19 271 ARG A N 1
ATOM 2208 C CA . ARG A 1 271 ? 37.135 0.883 -41.286 1.00 92.19 271 ARG A CA 1
ATOM 2209 C C . ARG A 1 271 ? 36.495 1.302 -42.607 1.00 92.19 271 ARG A C 1
ATOM 2211 O O . ARG A 1 271 ? 37.156 1.189 -43.633 1.00 92.19 271 ARG A O 1
ATOM 2218 N N . ILE A 1 272 ? 35.259 1.800 -42.585 1.00 91.69 272 ILE A N 1
ATOM 2219 C CA . ILE A 1 272 ? 34.575 2.326 -43.775 1.00 91.69 272 ILE A CA 1
ATOM 2220 C C . ILE A 1 272 ? 35.352 3.511 -44.351 1.00 91.69 272 ILE A C 1
ATOM 2222 O O . ILE A 1 272 ? 35.604 3.515 -45.550 1.00 91.69 272 ILE A O 1
ATOM 2226 N N . SER A 1 273 ? 35.796 4.457 -43.515 1.00 91.00 273 SER A N 1
ATOM 2227 C CA . SER A 1 273 ? 36.612 5.592 -43.968 1.00 91.00 273 SER A CA 1
ATOM 2228 C C . SER A 1 273 ? 37.902 5.125 -44.645 1.00 91.00 273 SER A C 1
ATOM 2230 O O . SER A 1 273 ? 38.195 5.551 -45.755 1.00 91.00 273 SER A O 1
ATOM 2232 N N . ARG A 1 274 ? 38.630 4.174 -44.038 1.00 91.50 274 ARG A N 1
ATOM 2233 C CA . ARG A 1 274 ? 39.844 3.602 -44.651 1.00 91.50 274 ARG A CA 1
ATOM 2234 C C . ARG A 1 274 ? 39.555 2.924 -45.987 1.00 91.50 274 ARG A C 1
ATOM 2236 O O . ARG A 1 274 ? 40.318 3.094 -46.923 1.00 91.50 274 ARG A O 1
ATOM 2243 N N . LEU A 1 275 ? 38.460 2.170 -46.089 1.00 91.44 275 LEU A N 1
ATOM 2244 C CA . LEU A 1 275 ? 38.067 1.522 -47.345 1.00 91.44 275 LEU A CA 1
ATOM 2245 C C . LEU A 1 275 ? 37.672 2.540 -48.426 1.00 91.44 275 LEU A C 1
ATOM 2247 O O . LEU A 1 275 ? 37.901 2.291 -49.606 1.00 91.44 275 LEU A O 1
ATOM 2251 N N . GLN A 1 276 ? 37.086 3.677 -48.045 1.00 90.44 276 GLN A N 1
ATOM 2252 C CA . GLN A 1 276 ? 36.814 4.776 -48.972 1.00 90.44 276 GLN A CA 1
ATOM 2253 C C . GLN A 1 276 ? 38.115 5.409 -49.476 1.00 90.44 276 GLN A C 1
ATOM 2255 O O . GLN A 1 276 ? 38.242 5.606 -50.682 1.00 90.44 276 GLN A O 1
ATOM 2260 N N . ASP A 1 277 ? 39.091 5.643 -48.595 1.00 91.12 277 ASP A N 1
ATOM 2261 C CA . ASP A 1 277 ? 40.414 6.153 -48.976 1.00 91.12 277 ASP A CA 1
ATOM 2262 C C . ASP A 1 277 ? 41.154 5.167 -49.898 1.00 91.12 277 ASP A C 1
ATOM 2264 O O . ASP A 1 277 ? 41.608 5.556 -50.974 1.00 91.12 277 ASP A O 1
ATOM 2268 N N . GLU A 1 278 ? 41.182 3.875 -49.540 1.00 89.44 278 GLU A N 1
ATOM 2269 C CA . GLU A 1 278 ? 41.724 2.793 -50.380 1.00 89.44 278 GLU A CA 1
ATOM 2270 C C . GLU A 1 278 ? 41.024 2.768 -51.754 1.00 89.44 278 GLU A C 1
ATOM 2272 O O . GLU A 1 278 ? 41.669 2.637 -52.794 1.00 89.44 278 GLU A O 1
ATOM 2277 N N . SER A 1 279 ? 39.698 2.948 -51.795 1.00 88.94 279 SER A N 1
ATOM 2278 C CA . SER A 1 279 ? 38.949 3.010 -53.054 1.00 88.94 279 SER A CA 1
ATOM 2279 C C . SER A 1 279 ? 39.314 4.235 -53.896 1.00 88.94 279 SER A C 1
ATOM 2281 O O . SER A 1 279 ? 39.356 4.122 -55.121 1.00 88.94 279 SER A O 1
ATOM 2283 N N . ILE A 1 280 ? 39.543 5.398 -53.281 1.00 91.44 280 ILE A N 1
ATOM 2284 C CA . ILE A 1 280 ? 39.974 6.612 -53.989 1.00 91.44 280 ILE A CA 1
ATOM 2285 C C . ILE A 1 280 ? 41.363 6.391 -54.594 1.00 91.44 280 ILE A C 1
ATOM 2287 O O . ILE A 1 280 ? 41.569 6.703 -55.769 1.00 91.44 280 ILE A O 1
ATOM 2291 N N . GLU A 1 281 ? 42.285 5.802 -53.831 1.00 92.19 281 GLU A N 1
ATOM 2292 C CA . GLU A 1 281 ? 43.633 5.467 -54.294 1.00 92.19 281 GLU A CA 1
ATOM 2293 C C . GLU A 1 281 ? 43.595 4.475 -55.464 1.00 92.19 281 GLU A C 1
ATOM 2295 O O . GLU A 1 281 ? 44.208 4.719 -56.503 1.00 92.19 281 GLU A O 1
ATOM 2300 N N . ILE A 1 282 ? 42.795 3.406 -55.363 1.00 90.06 282 ILE A N 1
ATOM 2301 C CA . ILE A 1 282 ? 42.611 2.434 -56.451 1.00 90.06 282 ILE A CA 1
ATOM 2302 C C . ILE A 1 282 ? 42.046 3.108 -57.707 1.00 90.06 282 ILE A C 1
ATOM 2304 O O . ILE A 1 282 ? 42.525 2.837 -58.807 1.00 90.06 282 ILE A O 1
ATOM 2308 N N . VAL A 1 283 ? 41.051 3.992 -57.576 1.00 89.38 283 VAL A N 1
ATOM 2309 C CA . VAL A 1 283 ? 40.486 4.726 -58.723 1.00 89.38 283 VAL A CA 1
ATOM 2310 C C . VAL A 1 283 ? 41.523 5.664 -59.347 1.00 89.38 283 VAL A C 1
ATOM 2312 O O . VAL A 1 283 ? 41.576 5.772 -60.574 1.00 89.38 283 VAL A O 1
ATOM 2315 N N . SER A 1 284 ? 42.358 6.318 -58.535 1.00 90.06 284 SER A N 1
ATOM 2316 C CA . SER A 1 284 ? 43.466 7.145 -59.025 1.00 90.06 284 SER A CA 1
ATOM 2317 C C . SER A 1 284 ? 44.471 6.304 -59.810 1.00 90.06 284 SER A C 1
ATOM 2319 O O . SER A 1 284 ? 44.728 6.591 -60.978 1.00 90.06 284 SER A O 1
ATOM 2321 N N . ASN A 1 285 ? 44.941 5.202 -59.220 1.00 89.56 285 ASN A N 1
ATOM 2322 C CA . ASN A 1 285 ? 45.883 4.276 -59.849 1.00 89.56 285 ASN A CA 1
ATOM 2323 C C . ASN A 1 285 ? 45.311 3.675 -61.139 1.00 89.56 285 ASN A C 1
ATOM 2325 O O . ASN A 1 285 ? 46.018 3.547 -62.135 1.00 89.56 285 ASN A O 1
ATOM 2329 N N . TYR A 1 286 ? 44.016 3.344 -61.157 1.00 89.50 286 TYR A N 1
ATOM 2330 C CA . TYR A 1 286 ? 43.339 2.867 -62.361 1.00 89.50 286 TYR A CA 1
ATOM 2331 C C . TYR A 1 286 ?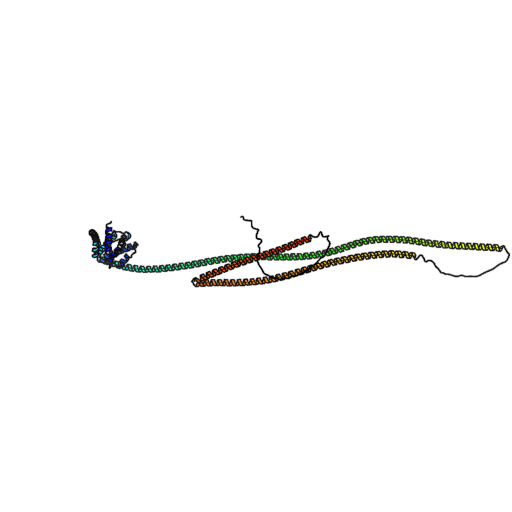 43.361 3.919 -63.477 1.00 89.50 286 TYR A C 1
ATOM 2333 O O . TYR A 1 286 ? 43.681 3.586 -64.615 1.00 89.50 286 TYR A O 1
ATOM 2341 N N . ARG A 1 287 ? 43.071 5.190 -63.168 1.00 86.94 287 ARG A N 1
ATOM 2342 C CA . ARG A 1 287 ? 43.132 6.282 -64.157 1.00 86.94 287 ARG A CA 1
ATOM 2343 C C . ARG A 1 287 ? 44.549 6.518 -64.669 1.00 86.94 287 ARG A C 1
ATOM 2345 O O . ARG A 1 287 ? 44.731 6.769 -65.859 1.00 86.94 287 ARG A O 1
ATOM 2352 N N . GLU A 1 288 ? 45.547 6.434 -63.794 1.00 88.62 288 GLU A N 1
ATOM 2353 C CA . GLU A 1 288 ? 46.954 6.536 -64.188 1.00 88.62 288 GLU A CA 1
ATOM 2354 C C . GLU A 1 288 ? 47.351 5.394 -65.126 1.00 88.62 288 GLU A C 1
ATOM 2356 O O . GLU A 1 288 ? 47.886 5.653 -66.205 1.00 88.62 288 GLU A O 1
ATOM 2361 N N . LEU A 1 289 ? 46.994 4.152 -64.785 1.00 88.06 289 LEU A N 1
ATOM 2362 C CA . LEU A 1 289 ? 47.210 2.978 -65.633 1.00 88.06 289 LEU A CA 1
ATOM 2363 C C . LEU A 1 289 ? 46.453 3.068 -66.963 1.00 88.06 289 LEU A C 1
ATOM 2365 O O . LEU A 1 289 ? 46.984 2.681 -68.000 1.00 88.06 289 LEU A O 1
ATOM 2369 N N . GLU A 1 290 ? 45.232 3.600 -66.976 1.00 88.94 290 GLU A N 1
ATOM 2370 C CA . GLU A 1 290 ? 44.465 3.833 -68.204 1.00 88.94 290 GLU A CA 1
ATOM 2371 C C . GLU A 1 290 ? 45.149 4.882 -69.100 1.00 88.94 290 GLU A C 1
ATOM 2373 O O . GLU A 1 290 ? 45.254 4.707 -70.322 1.00 88.94 290 GLU A O 1
ATOM 2378 N N . ALA A 1 291 ? 45.705 5.941 -68.505 1.00 86.06 291 ALA A N 1
ATOM 2379 C CA . ALA A 1 291 ? 46.504 6.934 -69.217 1.00 86.06 291 ALA A CA 1
ATOM 2380 C C . ALA A 1 291 ? 47.837 6.355 -69.728 1.00 86.06 291 ALA A C 1
ATOM 2382 O O . ALA A 1 291 ? 48.272 6.689 -70.834 1.00 86.06 291 ALA A O 1
ATOM 2383 N N . GLU A 1 292 ? 48.492 5.480 -68.962 1.00 86.12 292 GLU A N 1
ATOM 2384 C CA . GLU A 1 292 ? 49.683 4.745 -69.397 1.00 86.12 292 GLU A CA 1
ATOM 2385 C C . GLU A 1 292 ? 49.370 3.768 -70.527 1.00 86.12 292 GLU A C 1
ATOM 2387 O O . GLU A 1 292 ? 50.091 3.747 -71.521 1.00 86.12 292 GLU A O 1
ATOM 2392 N N . LEU A 1 293 ? 48.262 3.029 -70.448 1.00 87.19 293 LEU A N 1
ATOM 2393 C CA . LEU A 1 293 ? 47.794 2.150 -71.517 1.00 87.19 293 LEU A CA 1
ATOM 2394 C C . LEU A 1 293 ? 47.519 2.945 -72.795 1.00 87.19 293 LEU A C 1
ATOM 2396 O O . LEU A 1 293 ? 47.873 2.508 -73.889 1.00 87.19 293 LEU A O 1
ATOM 2400 N N . THR A 1 294 ? 46.919 4.128 -72.670 1.00 85.06 294 THR A N 1
ATOM 2401 C CA . THR A 1 294 ? 46.677 5.025 -73.806 1.00 85.06 294 THR A CA 1
ATOM 2402 C C . THR A 1 294 ? 47.996 5.501 -74.419 1.00 85.06 294 THR A C 1
ATOM 2404 O O . THR A 1 294 ? 48.175 5.414 -75.637 1.00 85.06 294 THR A O 1
ATOM 2407 N N . ARG A 1 295 ? 48.970 5.910 -73.592 1.00 84.56 295 ARG A N 1
ATOM 2408 C CA . ARG A 1 295 ? 50.331 6.260 -74.042 1.00 84.56 295 ARG A CA 1
ATOM 2409 C C . ARG A 1 295 ? 51.054 5.075 -74.689 1.00 84.56 295 ARG A C 1
ATOM 2411 O O . ARG A 1 295 ? 51.721 5.254 -75.709 1.00 84.56 295 ARG A O 1
ATOM 2418 N N . ALA A 1 296 ? 50.899 3.871 -74.148 1.00 82.19 296 ALA A N 1
ATOM 2419 C CA . ALA A 1 296 ? 51.488 2.650 -74.681 1.00 82.19 296 ALA A CA 1
ATOM 2420 C C . ALA A 1 296 ? 50.873 2.278 -76.037 1.00 82.19 296 ALA A C 1
ATOM 2422 O O . ALA A 1 296 ? 51.614 2.005 -76.977 1.00 82.19 296 ALA A O 1
ATOM 2423 N N . LYS A 1 297 ? 49.543 2.356 -76.188 1.00 83.50 297 LYS A N 1
ATOM 2424 C CA . LYS A 1 297 ? 48.853 2.161 -77.477 1.00 83.50 297 LYS A CA 1
ATOM 2425 C C . LYS A 1 297 ? 49.297 3.184 -78.522 1.00 83.50 297 LYS A C 1
ATOM 2427 O O . LYS A 1 297 ? 49.582 2.803 -79.653 1.00 83.50 297 LYS A O 1
ATOM 2432 N N . ALA A 1 298 ? 49.421 4.457 -78.144 1.00 80.50 298 ALA A N 1
ATOM 2433 C CA . ALA A 1 298 ? 49.946 5.495 -79.032 1.00 80.50 298 ALA A CA 1
ATOM 2434 C C . ALA A 1 298 ? 51.396 5.200 -79.451 1.00 80.50 298 ALA A C 1
ATOM 2436 O O . ALA A 1 298 ? 51.742 5.296 -80.628 1.00 80.50 298 ALA A O 1
ATOM 2437 N N . SER A 1 299 ? 52.231 4.757 -78.508 1.00 79.56 299 SER A N 1
ATOM 2438 C CA . SER A 1 299 ? 53.615 4.352 -78.780 1.00 79.56 299 SER A CA 1
ATOM 2439 C C . SER A 1 299 ? 53.688 3.118 -79.685 1.00 79.56 299 SER A C 1
ATOM 2441 O O . SER A 1 299 ? 54.522 3.068 -80.583 1.00 79.56 299 SER A O 1
ATOM 2443 N N . GLN A 1 300 ? 52.794 2.142 -79.502 1.00 79.12 300 GLN A N 1
ATOM 2444 C CA . GLN A 1 300 ? 52.683 0.959 -80.355 1.00 79.12 300 GLN A CA 1
ATOM 2445 C C . GLN A 1 300 ? 52.236 1.325 -81.776 1.00 79.12 300 GLN A C 1
ATOM 2447 O O . GLN A 1 300 ? 52.799 0.802 -82.737 1.00 79.12 300 GLN A O 1
ATOM 2452 N N . SER A 1 301 ? 51.278 2.248 -81.914 1.00 74.88 301 SER A N 1
ATOM 2453 C CA . SER A 1 301 ? 50.868 2.799 -83.211 1.00 74.88 301 SER A CA 1
ATOM 2454 C C . SER A 1 301 ? 52.055 3.457 -83.913 1.00 74.88 301 SER A C 1
ATOM 2456 O O . SER A 1 301 ? 52.377 3.104 -85.045 1.00 74.88 301 SER A O 1
ATOM 2458 N N . ARG A 1 302 ? 52.800 4.306 -83.200 1.00 75.38 302 ARG A N 1
ATOM 2459 C CA . ARG A 1 302 ? 53.999 4.967 -83.729 1.00 75.38 302 ARG A CA 1
ATOM 2460 C C . ARG A 1 302 ? 55.105 3.976 -84.108 1.00 75.38 302 ARG A C 1
ATOM 2462 O O . ARG A 1 302 ? 55.757 4.133 -85.130 1.00 75.38 302 ARG A O 1
ATOM 2469 N N . LEU A 1 303 ? 55.295 2.908 -83.331 1.00 73.06 303 LEU A N 1
ATOM 2470 C CA . LEU A 1 303 ? 56.205 1.808 -83.680 1.00 73.06 303 LEU A CA 1
ATOM 2471 C C . LEU A 1 303 ? 55.761 1.055 -84.941 1.00 73.06 303 LEU A C 1
ATOM 2473 O O . LEU A 1 303 ? 56.608 0.580 -85.698 1.00 73.06 303 LEU A O 1
ATOM 2477 N N . SER A 1 304 ? 54.453 0.915 -85.169 1.00 72.50 304 SER A N 1
ATOM 2478 C CA . SER A 1 304 ? 53.934 0.304 -86.394 1.00 72.50 304 SER A CA 1
ATOM 2479 C C . SER A 1 304 ? 54.139 1.201 -87.620 1.00 72.50 304 SER A C 1
ATOM 2481 O O . SER A 1 304 ? 54.549 0.684 -88.657 1.00 72.50 304 SER A O 1
ATOM 2483 N N . GLU A 1 305 ? 53.987 2.521 -87.468 1.00 73.06 305 GLU A N 1
ATOM 2484 C CA . GLU A 1 305 ? 54.302 3.521 -88.501 1.00 73.06 305 GLU A CA 1
ATOM 2485 C C . GLU A 1 305 ? 55.796 3.523 -88.849 1.00 73.06 305 GLU A C 1
ATOM 2487 O O . GLU A 1 305 ? 56.156 3.407 -90.017 1.00 73.06 305 GLU A O 1
ATOM 2492 N N . ILE A 1 306 ? 56.683 3.511 -87.849 1.00 71.25 306 ILE A N 1
ATOM 2493 C CA . ILE A 1 306 ? 58.137 3.423 -88.077 1.00 71.25 306 ILE A CA 1
ATOM 2494 C C . ILE A 1 306 ? 58.503 2.129 -88.821 1.00 71.25 306 ILE A C 1
ATOM 2496 O O . ILE A 1 306 ? 59.377 2.123 -89.686 1.00 71.25 306 ILE A O 1
ATOM 2500 N N . LYS A 1 307 ? 57.830 1.006 -88.532 1.00 69.31 307 LYS A N 1
ATOM 2501 C CA . LYS A 1 307 ? 58.044 -0.243 -89.283 1.00 69.31 307 LYS A CA 1
ATOM 2502 C C . LYS A 1 307 ? 57.570 -0.149 -90.733 1.00 69.31 307 LYS A C 1
ATOM 2504 O O . LYS A 1 307 ? 58.163 -0.807 -91.587 1.00 69.31 307 LYS A O 1
ATOM 2509 N N . THR A 1 308 ? 56.511 0.606 -91.025 1.00 71.31 308 THR A N 1
ATOM 2510 C CA . THR A 1 308 ? 56.083 0.851 -92.410 1.00 71.31 308 THR A CA 1
ATOM 2511 C C . THR A 1 308 ? 57.026 1.809 -93.131 1.00 71.31 308 THR A C 1
ATOM 2513 O O . THR A 1 308 ? 57.422 1.503 -94.251 1.00 71.31 308 THR A O 1
ATOM 2516 N N . GLU A 1 309 ? 57.487 2.870 -92.464 1.00 70.69 309 GLU A N 1
ATOM 2517 C CA . GLU A 1 309 ? 58.483 3.810 -92.994 1.00 70.69 309 GLU A CA 1
ATOM 2518 C C . GLU A 1 309 ? 59.819 3.112 -93.273 1.00 70.69 309 GLU A C 1
ATOM 2520 O O . GLU A 1 309 ? 60.400 3.305 -94.332 1.00 70.69 309 GLU A O 1
ATOM 2525 N N . SER A 1 310 ? 60.269 2.212 -92.394 1.00 70.44 310 SER A N 1
ATOM 2526 C CA . SER A 1 310 ? 61.485 1.416 -92.610 1.00 70.44 310 SER A CA 1
ATOM 2527 C C . SER A 1 310 ? 61.379 0.496 -93.836 1.00 70.44 310 SER A C 1
ATOM 2529 O O . SER A 1 310 ? 62.352 0.337 -94.571 1.00 70.44 310 SER A O 1
ATOM 2531 N N . LYS A 1 311 ? 60.196 -0.071 -94.114 1.00 72.69 311 LYS A N 1
ATOM 2532 C CA . LYS A 1 311 ? 59.960 -0.840 -95.352 1.00 72.69 311 LYS A CA 1
ATOM 2533 C C . LYS A 1 311 ? 59.945 0.055 -96.592 1.00 72.69 311 LYS A C 1
ATOM 2535 O O . LYS A 1 311 ? 60.391 -0.368 -97.657 1.00 72.69 311 LYS A O 1
ATOM 2540 N N . GLU A 1 312 ? 59.422 1.269 -96.467 1.00 71.94 312 GLU A N 1
ATOM 2541 C CA . GLU A 1 312 ? 59.395 2.256 -97.546 1.00 71.94 312 GLU A CA 1
ATOM 2542 C C . GLU A 1 312 ? 60.800 2.810 -97.836 1.00 71.94 312 GLU A C 1
ATOM 2544 O O . GLU A 1 312 ? 61.180 2.944 -98.998 1.00 71.94 312 GLU A O 1
ATOM 2549 N N . GLU A 1 313 ? 61.621 3.008 -96.803 1.00 72.38 313 GLU A N 1
ATOM 2550 C CA . GLU A 1 313 ? 63.043 3.346 -96.905 1.00 72.38 313 GLU A CA 1
ATOM 2551 C C . GLU A 1 313 ? 63.836 2.225 -97.590 1.00 72.38 313 GLU A C 1
ATOM 2553 O O . GLU A 1 313 ? 64.622 2.488 -98.500 1.00 72.38 313 GLU A O 1
ATOM 2558 N N . GLU A 1 314 ? 63.590 0.961 -97.232 1.00 74.69 314 GLU A N 1
ATOM 2559 C CA . GLU A 1 314 ? 64.228 -0.190 -97.880 1.00 74.69 314 GLU A CA 1
ATOM 2560 C C . GLU A 1 314 ? 63.828 -0.305 -99.364 1.00 74.69 314 GLU A C 1
ATOM 2562 O O . GLU A 1 314 ? 64.670 -0.579 -100.227 1.00 74.69 314 GLU A O 1
ATOM 2567 N N . PHE A 1 315 ? 62.564 -0.015 -99.692 1.00 78.69 315 PHE A N 1
ATOM 2568 C CA . PHE A 1 315 ? 62.084 0.059 -101.074 1.00 78.69 315 PHE A CA 1
ATOM 2569 C C . PHE A 1 315 ? 62.731 1.214 -101.856 1.00 78.69 315 PHE A C 1
ATOM 2571 O O . PHE A 1 315 ? 63.192 1.020 -102.985 1.00 78.69 315 PHE A O 1
ATOM 2578 N N . LEU A 1 316 ? 62.813 2.405 -101.256 1.00 76.25 316 LEU A N 1
ATOM 2579 C CA . LEU A 1 316 ? 63.455 3.579 -101.848 1.00 76.25 316 LEU A CA 1
ATOM 2580 C C . LEU A 1 316 ? 64.951 3.356 -102.065 1.00 76.25 316 LEU A C 1
ATOM 2582 O O . LEU A 1 316 ? 65.457 3.686 -103.136 1.00 76.25 316 LEU A O 1
ATOM 2586 N N . LYS A 1 317 ? 65.646 2.732 -101.108 1.00 79.69 317 LYS A N 1
ATOM 2587 C CA . LYS A 1 317 ? 67.061 2.372 -101.231 1.00 79.69 317 LYS A CA 1
ATOM 2588 C C . LYS A 1 317 ? 67.299 1.446 -102.422 1.00 79.69 317 LYS A C 1
ATOM 2590 O O . LYS A 1 317 ? 68.139 1.755 -103.262 1.00 79.69 317 LYS A O 1
ATOM 2595 N N . LYS A 1 318 ? 66.494 0.387 -102.570 1.00 80.62 318 LYS A N 1
ATOM 2596 C CA . LYS A 1 318 ? 66.542 -0.507 -103.743 1.00 80.62 318 LYS A CA 1
ATOM 2597 C C . LYS A 1 318 ? 66.311 0.240 -105.058 1.00 80.62 318 LYS A C 1
ATOM 2599 O O . LYS A 1 318 ? 66.939 -0.056 -106.072 1.00 80.62 318 LYS A O 1
ATOM 2604 N N . ARG A 1 319 ? 65.406 1.222 -105.054 1.00 76.88 319 ARG A N 1
ATOM 2605 C CA . ARG A 1 319 ? 65.105 2.038 -106.236 1.00 76.88 319 ARG A CA 1
ATOM 2606 C C . ARG A 1 319 ? 66.250 2.991 -106.589 1.00 76.88 319 ARG A C 1
ATOM 2608 O O . ARG A 1 319 ? 66.559 3.142 -107.765 1.00 76.88 319 ARG A O 1
ATOM 2615 N N . ILE A 1 320 ? 66.897 3.593 -105.591 1.00 78.62 320 ILE A N 1
ATOM 2616 C CA . ILE A 1 320 ? 68.086 4.438 -105.772 1.00 78.62 320 ILE A CA 1
ATOM 2617 C C . ILE A 1 320 ? 69.271 3.605 -106.272 1.00 78.62 320 ILE A C 1
ATOM 2619 O O . ILE A 1 320 ? 69.956 4.041 -107.192 1.00 78.62 320 ILE A O 1
ATOM 2623 N N . GLU A 1 321 ? 69.489 2.404 -105.732 1.00 78.50 321 GLU A N 1
ATOM 2624 C CA . GLU A 1 321 ? 70.528 1.479 -106.211 1.00 78.50 321 GLU A CA 1
ATOM 2625 C C . GLU A 1 321 ? 70.311 1.099 -107.685 1.00 78.50 321 GLU A C 1
ATOM 2627 O O . GLU A 1 321 ? 71.259 1.130 -108.472 1.00 78.50 321 GLU A O 1
ATOM 2632 N N . ASN A 1 322 ? 69.062 0.847 -108.095 1.00 81.00 322 ASN A N 1
ATOM 2633 C CA . ASN A 1 322 ? 68.726 0.624 -109.504 1.00 81.00 322 ASN A CA 1
ATOM 2634 C C . ASN A 1 322 ? 69.019 1.851 -110.382 1.00 81.00 322 ASN A C 1
ATOM 2636 O O . ASN A 1 322 ? 69.636 1.701 -111.434 1.00 81.00 322 ASN A O 1
ATOM 2640 N N . TYR A 1 323 ? 68.642 3.061 -109.951 1.00 79.00 323 TYR A N 1
ATOM 2641 C CA . TYR A 1 323 ? 68.962 4.281 -110.703 1.00 79.00 323 TYR A CA 1
ATOM 2642 C C . TYR A 1 323 ? 70.467 4.548 -110.780 1.00 79.00 323 TYR A C 1
ATOM 2644 O O . TYR A 1 323 ? 70.959 4.990 -111.814 1.00 79.00 323 TYR A O 1
ATOM 2652 N N . ALA A 1 324 ? 71.224 4.258 -109.721 1.00 73.06 324 ALA A N 1
ATOM 2653 C CA . ALA A 1 324 ? 72.677 4.385 -109.736 1.00 73.06 324 ALA A CA 1
ATOM 2654 C C . ALA A 1 324 ? 73.316 3.418 -110.748 1.00 73.06 324 ALA A C 1
ATOM 2656 O O . ALA A 1 324 ? 74.211 3.817 -111.495 1.00 73.06 324 ALA A O 1
ATOM 2657 N N . ALA A 1 325 ? 72.823 2.177 -110.825 1.00 77.88 325 ALA A N 1
ATOM 2658 C CA . ALA A 1 325 ? 73.267 1.205 -111.822 1.00 77.88 325 ALA A CA 1
ATOM 2659 C C . ALA A 1 325 ? 72.923 1.650 -113.256 1.00 77.88 325 ALA A C 1
ATOM 2661 O O . ALA A 1 325 ? 73.759 1.548 -114.155 1.00 77.88 325 ALA A O 1
ATOM 2662 N N . GLU A 1 326 ? 71.724 2.195 -113.468 1.00 79.50 326 GLU A N 1
ATOM 2663 C CA . GLU A 1 326 ? 71.273 2.706 -114.767 1.00 79.50 326 GLU A CA 1
ATOM 2664 C C . GLU A 1 326 ? 72.083 3.937 -115.214 1.00 79.50 326 GLU A C 1
ATOM 2666 O O . GLU A 1 326 ? 72.556 3.989 -116.349 1.00 79.50 326 GLU A O 1
ATOM 2671 N N . CYS A 1 327 ? 72.365 4.869 -114.298 1.00 73.38 327 CYS A N 1
ATOM 2672 C CA . CYS A 1 327 ? 73.274 5.993 -114.529 1.00 73.38 327 CYS A CA 1
ATOM 2673 C C . CYS A 1 327 ? 74.698 5.533 -114.858 1.00 73.38 327 CYS A C 1
ATOM 2675 O O . CYS A 1 327 ? 75.332 6.114 -115.737 1.00 73.38 327 CYS A O 1
ATOM 2677 N N . SER A 1 328 ? 75.214 4.496 -114.188 1.00 78.31 328 SER A N 1
ATOM 2678 C CA . SER A 1 328 ? 76.535 3.940 -114.507 1.00 78.31 328 SER A CA 1
ATOM 2679 C C . SER A 1 328 ? 76.572 3.379 -115.930 1.00 78.31 328 SER A C 1
ATOM 2681 O O . SER A 1 328 ? 77.532 3.621 -116.655 1.00 78.31 328 SER A O 1
ATOM 2683 N N . LYS A 1 329 ? 75.498 2.703 -116.353 1.00 81.94 329 LYS A N 1
ATOM 2684 C CA . LYS A 1 329 ? 75.360 2.137 -117.700 1.00 81.94 329 LYS A CA 1
ATOM 2685 C C . LYS A 1 329 ? 75.271 3.221 -118.779 1.00 81.94 329 LYS A C 1
ATOM 2687 O O . LYS A 1 329 ? 75.920 3.116 -119.813 1.00 81.94 329 LYS A O 1
ATOM 2692 N N . LEU A 1 330 ? 74.519 4.292 -118.515 1.00 80.62 330 LEU A N 1
ATOM 2693 C CA . LEU A 1 330 ? 74.459 5.468 -119.391 1.00 80.62 330 LEU A CA 1
ATOM 2694 C C . LEU A 1 330 ? 75.812 6.185 -119.479 1.00 80.62 330 LEU A C 1
ATOM 2696 O O . LEU A 1 330 ? 76.194 6.648 -120.548 1.00 80.62 330 LEU A O 1
ATOM 2700 N N . ARG A 1 331 ? 76.559 6.258 -118.373 1.00 76.50 331 ARG A N 1
ATOM 2701 C CA . ARG A 1 331 ? 77.893 6.873 -118.344 1.00 76.50 331 ARG A CA 1
ATOM 2702 C C . ARG A 1 331 ? 78.907 6.084 -119.172 1.00 76.50 331 ARG A C 1
ATOM 2704 O O . ARG A 1 331 ? 79.734 6.692 -119.840 1.00 76.50 331 ARG A O 1
ATOM 2711 N N . GLU A 1 332 ? 78.812 4.758 -119.156 1.00 79.31 332 GLU A N 1
ATOM 2712 C CA . GLU A 1 332 ? 79.617 3.861 -119.991 1.00 79.31 332 GLU A CA 1
ATOM 2713 C C . GLU A 1 332 ? 79.290 4.050 -121.485 1.00 79.31 332 GLU A C 1
ATOM 2715 O O . GLU A 1 332 ? 80.192 4.269 -122.288 1.00 79.31 332 GLU A O 1
ATOM 2720 N N . GLN A 1 333 ? 78.001 4.132 -121.841 1.00 78.38 333 GLN A N 1
ATOM 2721 C CA . GLN A 1 333 ? 77.562 4.453 -123.210 1.00 78.38 333 GLN A CA 1
ATOM 2722 C C . GLN A 1 333 ? 78.041 5.829 -123.693 1.00 78.38 333 GLN A C 1
ATOM 2724 O O . GLN A 1 333 ? 78.355 6.004 -124.870 1.00 78.38 333 GLN A O 1
ATOM 2729 N N . LEU A 1 334 ? 78.100 6.818 -122.798 1.00 78.12 334 LEU A N 1
ATOM 2730 C CA . LEU A 1 334 ? 78.587 8.158 -123.123 1.00 78.12 334 LEU A CA 1
ATOM 2731 C C . LEU A 1 334 ? 80.096 8.141 -123.413 1.00 78.12 334 LEU A C 1
ATOM 2733 O O . LEU A 1 334 ? 80.538 8.804 -124.348 1.00 78.12 334 LEU A O 1
ATOM 2737 N N . LEU A 1 335 ? 80.858 7.320 -122.682 1.00 79.06 335 LEU A N 1
ATOM 2738 C CA . LEU A 1 335 ? 82.288 7.097 -122.914 1.00 79.06 335 LEU A CA 1
ATOM 2739 C C . LEU A 1 335 ? 82.553 6.421 -124.275 1.00 79.06 335 LEU A C 1
ATOM 2741 O O . LEU A 1 335 ? 83.457 6.822 -125.015 1.00 79.06 335 LEU A O 1
ATOM 2745 N N . ASP A 1 336 ? 81.731 5.434 -124.641 1.00 77.06 336 ASP A N 1
ATOM 2746 C CA . ASP A 1 336 ? 81.772 4.794 -125.963 1.00 77.06 336 ASP A CA 1
ATOM 2747 C C . ASP A 1 336 ? 81.442 5.802 -127.077 1.00 77.06 336 ASP A C 1
ATOM 2749 O O . ASP A 1 336 ? 82.094 5.851 -128.120 1.00 77.06 336 ASP A O 1
ATOM 2753 N N . MET A 1 337 ? 80.469 6.685 -126.851 1.00 77.69 337 MET A N 1
ATOM 2754 C CA . MET A 1 337 ? 80.135 7.733 -127.816 1.00 77.69 337 MET A CA 1
ATOM 2755 C C . MET A 1 337 ? 81.264 8.770 -127.965 1.00 77.69 337 MET A C 1
ATOM 2757 O O . MET A 1 337 ? 81.525 9.252 -129.069 1.00 77.69 337 MET A O 1
ATOM 2761 N N . GLU A 1 338 ? 81.970 9.095 -126.880 1.00 76.25 338 GLU A N 1
ATOM 2762 C CA . GLU A 1 338 ? 83.143 9.976 -126.898 1.00 76.25 338 GLU A CA 1
ATOM 2763 C C . GLU A 1 338 ? 84.308 9.362 -127.683 1.00 76.25 338 GLU A C 1
ATOM 2765 O O . GLU A 1 338 ? 84.932 10.045 -128.498 1.00 76.25 338 GLU A O 1
ATOM 2770 N N . THR A 1 339 ? 84.556 8.060 -127.521 1.00 75.00 339 THR A N 1
ATOM 2771 C CA . THR A 1 339 ? 85.568 7.352 -128.320 1.00 75.00 339 THR A CA 1
ATOM 2772 C C . THR A 1 339 ? 85.198 7.299 -129.804 1.00 75.00 339 THR A C 1
ATOM 2774 O O . THR A 1 339 ? 86.064 7.562 -130.644 1.00 75.00 339 THR A O 1
ATOM 2777 N N . PHE A 1 340 ? 83.923 7.091 -130.156 1.00 79.12 340 PHE A N 1
ATOM 2778 C CA . PHE A 1 340 ? 83.454 7.229 -131.544 1.00 79.12 340 PHE A CA 1
ATOM 2779 C C . PHE A 1 340 ? 83.645 8.647 -132.095 1.00 79.12 340 PHE A C 1
ATOM 2781 O O . PHE A 1 340 ? 84.033 8.816 -133.253 1.00 79.12 340 PHE A O 1
ATOM 2788 N N . LYS A 1 341 ? 83.422 9.680 -131.275 1.00 78.44 341 LYS A N 1
ATOM 2789 C CA . LYS A 1 341 ? 83.620 11.078 -131.678 1.00 78.44 341 LYS A CA 1
ATOM 2790 C C . LYS A 1 341 ? 85.090 11.370 -131.993 1.00 78.44 341 LYS A C 1
ATOM 2792 O O . LYS A 1 341 ? 85.369 11.974 -133.025 1.00 78.44 341 LYS A O 1
ATOM 2797 N N . VAL A 1 342 ? 86.018 10.876 -131.169 1.00 77.12 342 VAL A N 1
ATOM 2798 C CA . VAL A 1 342 ? 87.470 10.986 -131.413 1.00 77.12 342 VAL A CA 1
ATOM 2799 C C . VAL A 1 342 ? 87.885 10.241 -132.689 1.00 77.12 342 VAL A C 1
ATOM 2801 O O . VAL A 1 342 ? 88.667 10.760 -133.489 1.00 77.12 342 VAL A O 1
ATOM 2804 N N . GLN A 1 343 ? 87.336 9.046 -132.930 1.00 75.69 343 GLN A N 1
ATOM 2805 C CA . GLN A 1 343 ? 87.590 8.298 -134.168 1.00 75.69 343 GLN A CA 1
ATOM 2806 C C . GLN A 1 343 ? 87.070 9.037 -135.410 1.00 75.69 343 GLN A C 1
ATOM 2808 O O . GLN A 1 343 ? 87.775 9.104 -136.415 1.00 75.69 343 GLN A O 1
ATOM 2813 N N . SER A 1 344 ? 85.885 9.648 -135.325 1.00 75.69 344 SER A N 1
ATOM 2814 C CA . SER A 1 344 ? 85.315 10.472 -136.396 1.00 75.69 344 SER A CA 1
ATOM 2815 C C . SER A 1 344 ? 86.192 11.690 -136.710 1.00 75.69 344 SER A C 1
ATOM 2817 O O . SER A 1 344 ? 86.525 11.927 -137.870 1.00 75.69 344 SER A O 1
ATOM 2819 N N . THR A 1 345 ? 86.680 12.408 -135.689 1.00 75.50 345 THR A N 1
ATOM 2820 C CA . THR A 1 345 ? 87.594 13.546 -135.900 1.00 75.50 345 THR A CA 1
ATOM 2821 C C . THR A 1 345 ? 88.931 13.139 -136.523 1.00 75.50 345 THR A C 1
ATOM 2823 O O . THR A 1 345 ? 89.466 13.879 -137.343 1.00 75.50 345 THR A O 1
ATOM 2826 N N . ASN A 1 346 ? 89.454 11.951 -136.201 1.00 77.50 346 ASN A N 1
ATOM 2827 C CA . ASN A 1 346 ? 90.665 11.433 -136.846 1.00 77.50 346 ASN A CA 1
ATOM 2828 C C . ASN A 1 346 ? 90.436 11.090 -138.326 1.00 77.50 346 ASN A C 1
ATOM 2830 O O . ASN A 1 346 ? 91.308 11.350 -139.150 1.00 77.50 346 ASN A O 1
ATOM 2834 N N . LEU A 1 347 ? 89.276 10.526 -138.677 1.00 77.81 347 LEU A N 1
ATOM 2835 C CA . LEU A 1 347 ? 88.927 10.259 -140.077 1.00 77.81 347 LEU A CA 1
ATOM 2836 C C . LEU A 1 347 ? 88.736 11.554 -140.872 1.00 77.81 347 LEU A C 1
ATOM 2838 O O . LEU A 1 347 ? 89.176 11.620 -142.017 1.00 77.81 347 LEU A O 1
ATOM 2842 N N . GLN A 1 348 ? 88.154 12.585 -140.255 1.00 77.94 348 GLN A N 1
ATOM 2843 C CA . GLN A 1 348 ? 88.040 13.916 -140.853 1.00 77.94 348 GLN A CA 1
ATOM 2844 C C . GLN A 1 348 ? 89.426 14.497 -141.173 1.00 77.94 348 GLN A C 1
ATOM 2846 O O . GLN A 1 348 ? 89.664 14.919 -142.297 1.00 77.94 348 GLN A O 1
ATOM 2851 N N . PHE A 1 349 ? 90.371 14.413 -140.230 1.00 78.38 349 PHE A N 1
ATOM 2852 C CA . PHE A 1 349 ? 91.743 14.888 -140.435 1.00 78.38 349 PHE A CA 1
ATOM 2853 C C . PHE A 1 349 ? 92.469 14.147 -141.573 1.00 78.38 349 PHE A C 1
ATOM 2855 O O . PHE A 1 349 ? 93.188 14.759 -142.358 1.00 78.38 349 PHE A O 1
ATOM 2862 N N . ILE A 1 350 ? 92.266 12.829 -141.696 1.00 77.06 350 ILE A N 1
ATOM 2863 C CA . ILE A 1 350 ? 92.820 12.038 -142.809 1.00 77.06 350 ILE A CA 1
ATOM 2864 C C . ILE A 1 350 ? 92.186 12.451 -144.145 1.00 77.06 350 ILE A C 1
ATOM 2866 O O . ILE A 1 350 ? 92.879 12.488 -145.161 1.00 77.06 350 ILE A O 1
ATOM 2870 N N . ASN A 1 351 ? 90.887 12.757 -144.159 1.00 79.25 351 ASN A N 1
ATOM 2871 C CA . ASN A 1 351 ? 90.202 13.202 -145.369 1.00 79.25 351 ASN A CA 1
ATOM 2872 C C . ASN A 1 351 ? 90.705 14.580 -145.830 1.00 79.25 351 ASN A C 1
ATOM 2874 O O . ASN A 1 351 ? 90.963 14.755 -147.018 1.00 79.25 351 ASN A O 1
ATOM 2878 N N . ASP A 1 352 ? 90.944 15.504 -144.898 1.00 76.75 352 ASP A N 1
ATOM 2879 C CA . ASP A 1 352 ? 91.486 16.833 -145.200 1.00 76.75 352 ASP A CA 1
ATOM 2880 C C . ASP A 1 352 ? 92.926 16.751 -145.774 1.00 76.75 352 ASP A C 1
ATOM 2882 O O . ASP A 1 352 ? 93.238 17.432 -146.753 1.00 76.75 352 ASP A O 1
ATOM 2886 N N . ASP A 1 353 ? 93.792 15.861 -145.254 1.00 79.19 353 ASP A N 1
ATOM 2887 C CA . ASP A 1 353 ? 95.143 15.609 -145.816 1.00 79.19 353 ASP A CA 1
ATOM 2888 C C . ASP A 1 353 ? 95.081 15.029 -147.242 1.00 79.19 353 ASP A C 1
ATOM 2890 O O . ASP A 1 353 ? 95.873 15.386 -148.122 1.00 79.19 353 ASP A O 1
ATOM 2894 N N . LEU A 1 354 ? 94.110 14.144 -147.503 1.00 77.81 354 LEU A N 1
ATOM 2895 C CA . LEU A 1 354 ? 93.886 13.578 -148.834 1.00 77.81 354 LEU A CA 1
ATOM 2896 C C . LEU A 1 354 ? 93.346 14.622 -149.819 1.00 77.81 354 LEU A C 1
ATOM 2898 O O . LEU A 1 354 ? 93.813 14.665 -150.959 1.00 77.81 354 LEU A O 1
ATOM 2902 N N . GLU A 1 355 ? 92.414 15.480 -149.402 1.00 75.19 355 GLU A N 1
ATOM 2903 C CA . GLU A 1 355 ? 91.905 16.589 -150.221 1.00 75.19 355 GLU A CA 1
ATOM 2904 C C . GLU A 1 355 ? 93.008 17.600 -150.562 1.00 75.19 355 GLU A C 1
ATOM 2906 O O . GLU A 1 355 ? 93.094 18.068 -151.705 1.00 75.19 355 GLU A O 1
ATOM 2911 N N . GLN A 1 356 ? 93.913 17.877 -149.618 1.00 78.56 356 GLN A N 1
ATOM 2912 C CA . GLN A 1 356 ? 95.076 18.727 -149.862 1.00 78.56 356 GLN A CA 1
ATOM 2913 C C . GLN A 1 356 ? 96.033 18.096 -150.885 1.00 78.56 356 GLN A C 1
ATOM 2915 O O . GLN A 1 356 ? 96.422 18.750 -151.854 1.00 78.56 356 GLN A O 1
ATOM 2920 N N . ARG A 1 357 ? 96.341 16.800 -150.759 1.00 76.25 357 ARG A N 1
ATOM 2921 C CA . ARG A 1 357 ? 97.163 16.066 -151.742 1.00 76.25 357 ARG A CA 1
ATOM 2922 C C . ARG A 1 357 ? 96.531 15.979 -153.127 1.00 76.25 357 ARG A C 1
ATOM 2924 O O . ARG A 1 357 ? 97.243 16.043 -154.130 1.00 76.25 357 ARG A O 1
ATOM 2931 N N . ILE A 1 358 ? 95.209 15.825 -153.207 1.00 76.62 358 ILE A N 1
ATOM 2932 C CA . ILE A 1 358 ? 94.481 15.866 -154.481 1.00 76.62 358 ILE A CA 1
ATOM 2933 C C . ILE A 1 358 ? 94.600 17.260 -155.098 1.00 76.62 358 ILE A C 1
ATOM 2935 O O . ILE A 1 358 ? 94.868 17.365 -156.294 1.00 76.62 358 ILE A O 1
ATOM 2939 N N . SER A 1 359 ? 94.471 18.315 -154.294 1.00 76.75 359 SER A N 1
ATOM 2940 C CA . SER A 1 359 ? 94.626 19.696 -154.759 1.00 76.75 359 SER A CA 1
ATOM 2941 C C . SER A 1 359 ? 96.034 19.956 -155.307 1.00 76.75 359 SER A C 1
ATOM 2943 O O . SER A 1 359 ? 96.159 20.463 -156.420 1.00 76.75 359 SER A O 1
ATOM 2945 N N . GLU A 1 360 ? 97.085 19.496 -154.619 1.00 76.75 360 GLU A N 1
ATOM 2946 C CA . GLU A 1 360 ? 98.473 19.580 -155.106 1.00 76.75 360 GLU A CA 1
ATOM 2947 C C . GLU A 1 360 ? 98.680 18.814 -156.427 1.00 76.75 360 GLU A C 1
ATOM 2949 O O . GLU A 1 360 ? 99.336 19.304 -157.347 1.00 76.75 360 GLU A O 1
ATOM 2954 N N . LEU A 1 361 ? 98.093 17.619 -156.566 1.00 74.31 361 LEU A N 1
ATOM 2955 C CA . LEU A 1 361 ? 98.162 16.827 -157.802 1.00 74.31 361 LEU A CA 1
ATOM 2956 C C . LEU A 1 361 ? 97.426 17.495 -158.972 1.00 74.31 361 LEU A C 1
ATOM 2958 O O . LEU A 1 361 ? 97.912 17.464 -160.108 1.00 74.31 361 LEU A O 1
ATOM 2962 N N . VAL A 1 362 ? 96.272 18.108 -158.706 1.00 74.88 362 VAL A N 1
ATOM 2963 C CA . VAL A 1 362 ? 95.505 18.870 -159.700 1.00 74.88 362 VAL A CA 1
ATOM 2964 C C . VAL A 1 362 ? 96.292 20.103 -160.141 1.00 74.88 362 VAL A C 1
ATOM 2966 O O . VAL A 1 362 ? 96.384 20.361 -161.343 1.00 74.88 362 VAL A O 1
ATOM 2969 N N . GLU A 1 363 ? 96.924 20.820 -159.215 1.00 75.75 363 GLU A N 1
ATOM 2970 C CA . GLU A 1 363 ? 97.736 22.005 -159.507 1.00 75.75 363 GLU A CA 1
ATOM 2971 C C . GLU A 1 363 ? 98.985 21.647 -160.335 1.00 75.75 363 GLU A C 1
ATOM 2973 O O . GLU A 1 363 ? 99.278 22.288 -161.348 1.00 75.75 363 GLU A O 1
ATOM 2978 N N . ASN A 1 364 ? 99.641 20.527 -160.019 1.00 74.06 364 ASN A N 1
ATOM 2979 C CA . ASN A 1 364 ? 100.774 20.003 -160.788 1.00 74.06 364 ASN A CA 1
ATOM 2980 C C . ASN A 1 364 ? 100.360 19.550 -162.209 1.00 74.06 364 ASN A C 1
ATOM 2982 O O . ASN A 1 364 ? 101.088 19.743 -163.186 1.00 74.06 364 ASN A O 1
ATOM 2986 N N . SER A 1 365 ? 99.149 19.001 -162.359 1.00 69.94 365 SER A N 1
ATOM 2987 C CA . SER A 1 365 ? 98.567 18.663 -163.667 1.00 69.94 365 SER A CA 1
ATOM 2988 C C . SER A 1 365 ? 98.278 19.910 -164.518 1.00 69.94 365 SER A C 1
ATOM 2990 O O . SER A 1 365 ? 98.579 19.932 -165.716 1.00 69.94 365 SER A O 1
ATOM 2992 N N . HIS A 1 366 ? 97.765 20.980 -163.903 1.00 73.62 366 HIS A N 1
ATOM 2993 C CA . HIS A 1 366 ? 97.529 22.260 -164.580 1.00 73.62 366 HIS A CA 1
ATOM 2994 C C . HIS A 1 366 ? 98.844 22.928 -165.004 1.00 73.62 366 HIS A C 1
ATOM 2996 O O . HIS A 1 366 ? 98.931 23.456 -166.116 1.00 73.62 366 HIS A O 1
ATOM 3002 N N . GLN A 1 367 ? 99.891 22.824 -164.181 1.00 74.44 367 GLN A N 1
ATOM 3003 C CA . GLN A 1 367 ? 101.235 23.290 -164.518 1.00 74.44 367 GLN A CA 1
ATOM 3004 C C . GLN A 1 367 ? 101.817 22.530 -165.724 1.00 74.44 367 GLN A C 1
ATOM 3006 O O . GLN A 1 367 ? 102.302 23.146 -166.673 1.00 74.44 367 GLN A O 1
ATOM 3011 N N . MET A 1 368 ? 101.671 21.202 -165.759 1.00 68.44 368 MET A N 1
ATOM 3012 C CA . MET A 1 368 ? 102.068 20.370 -166.903 1.00 68.44 368 MET A CA 1
ATOM 3013 C C . MET A 1 368 ? 101.313 20.736 -168.191 1.00 68.44 368 MET A C 1
ATOM 3015 O O . MET A 1 368 ? 101.912 20.800 -169.265 1.00 68.44 368 MET A O 1
ATOM 3019 N N . LEU A 1 369 ? 100.007 21.012 -168.112 1.00 69.44 369 LEU A N 1
ATOM 3020 C CA . LEU A 1 369 ? 99.206 21.457 -169.261 1.00 69.44 369 LEU A CA 1
ATOM 3021 C C . LEU A 1 369 ? 99.623 22.851 -169.759 1.00 69.44 369 LEU A C 1
ATOM 3023 O O . LEU A 1 369 ? 99.666 23.089 -170.974 1.00 69.44 369 LEU A O 1
ATOM 3027 N N . ALA A 1 370 ? 99.973 23.759 -168.846 1.00 69.25 370 ALA A N 1
ATOM 3028 C CA . ALA A 1 370 ? 100.492 25.083 -169.176 1.00 69.25 370 ALA A CA 1
ATOM 3029 C C . ALA A 1 370 ? 101.875 25.009 -169.849 1.00 69.25 370 ALA A C 1
ATOM 3031 O O . ALA A 1 370 ? 102.101 25.679 -170.862 1.00 69.25 370 ALA A O 1
ATOM 3032 N N . ASP A 1 371 ? 102.770 24.146 -169.363 1.00 69.44 371 ASP A N 1
ATOM 3033 C CA . ASP A 1 371 ? 104.095 23.937 -169.954 1.00 69.44 371 ASP A CA 1
ATOM 3034 C C . ASP A 1 371 ? 104.021 23.234 -171.315 1.00 69.44 371 ASP A C 1
ATOM 3036 O O . ASP A 1 371 ? 104.729 23.614 -172.249 1.00 69.44 371 ASP A O 1
ATOM 3040 N N . ASN A 1 372 ? 103.082 22.303 -171.499 1.00 67.56 372 ASN A N 1
ATOM 3041 C CA . ASN A 1 372 ? 102.824 21.664 -172.793 1.00 67.56 372 ASN A CA 1
ATOM 3042 C C . ASN A 1 372 ? 102.245 22.663 -173.819 1.00 67.56 372 ASN A C 1
ATOM 3044 O O . ASN A 1 372 ? 102.614 22.666 -174.994 1.00 67.56 372 ASN A O 1
ATOM 3048 N N . SER A 1 373 ? 101.407 23.599 -173.359 1.00 69.12 373 SER A N 1
ATOM 3049 C CA . SER A 1 373 ? 100.898 24.710 -174.177 1.00 69.12 373 SER A CA 1
ATOM 3050 C C . SER A 1 373 ? 101.992 25.725 -174.539 1.00 69.12 373 SER A C 1
ATOM 3052 O O . SER A 1 373 ? 102.006 26.252 -175.654 1.00 69.12 373 SER A O 1
ATOM 3054 N N . ARG A 1 374 ? 102.941 25.982 -173.626 1.00 66.75 374 ARG A N 1
ATOM 3055 C CA . ARG A 1 374 ? 104.134 26.807 -173.883 1.00 66.75 374 ARG A CA 1
ATOM 3056 C C . ARG A 1 374 ? 105.093 26.139 -174.862 1.00 66.75 374 ARG A C 1
ATOM 3058 O O . ARG A 1 374 ? 105.605 26.823 -175.741 1.00 66.75 374 ARG A O 1
ATOM 3065 N N . LEU A 1 375 ? 105.313 24.830 -174.750 1.00 65.50 375 LEU A N 1
ATOM 3066 C CA . LEU A 1 375 ? 106.165 24.074 -175.669 1.00 65.50 375 LEU A CA 1
ATOM 3067 C C . LEU A 1 375 ? 105.552 23.981 -177.069 1.00 65.50 375 LEU A C 1
ATOM 3069 O O . LEU A 1 375 ? 106.283 24.157 -178.037 1.00 65.50 375 LEU A O 1
ATOM 3073 N N . LYS A 1 376 ? 104.225 23.830 -177.195 1.00 62.53 376 LYS A N 1
ATOM 3074 C CA . LYS A 1 376 ? 103.527 23.910 -178.493 1.00 62.53 376 LYS A CA 1
ATOM 3075 C C . LYS A 1 376 ? 103.697 25.266 -179.183 1.00 62.53 376 LYS A C 1
ATOM 3077 O O . LYS A 1 376 ? 104.058 25.290 -180.353 1.00 62.53 376 LYS A O 1
ATOM 3082 N N . ARG A 1 377 ? 103.532 26.385 -178.463 1.00 63.62 377 ARG A N 1
ATOM 3083 C CA . ARG A 1 377 ? 103.771 27.728 -179.036 1.00 63.62 377 ARG A CA 1
ATOM 3084 C C . ARG A 1 377 ? 105.236 27.959 -179.405 1.00 63.62 377 ARG A C 1
ATOM 3086 O O . ARG A 1 377 ? 105.518 28.562 -180.430 1.00 63.62 377 ARG A O 1
ATOM 3093 N N . ARG A 1 378 ? 106.172 27.433 -178.609 1.00 59.56 378 ARG A N 1
ATOM 3094 C CA . ARG A 1 378 ? 107.616 27.557 -178.867 1.00 59.56 378 ARG A CA 1
ATOM 3095 C C . ARG A 1 378 ? 108.083 26.687 -180.040 1.00 59.56 378 ARG A C 1
ATOM 3097 O O . ARG A 1 378 ? 109.049 27.052 -180.699 1.00 59.56 378 ARG A O 1
ATOM 3104 N N . LEU A 1 379 ? 107.391 25.579 -180.318 1.00 56.09 379 LEU A N 1
ATOM 3105 C CA . LEU A 1 379 ? 107.588 24.743 -181.508 1.00 56.09 379 LEU A CA 1
ATOM 3106 C C . LEU A 1 379 ? 107.062 25.445 -182.777 1.00 56.09 379 LEU A C 1
ATOM 3108 O O . LEU A 1 379 ? 107.765 25.489 -183.779 1.00 56.09 379 LEU A O 1
ATOM 3112 N N . GLU A 1 380 ? 105.880 26.073 -182.705 1.00 59.94 380 GLU A N 1
ATOM 3113 C CA . GLU A 1 380 ? 105.278 26.842 -183.813 1.00 59.94 380 GLU A CA 1
ATOM 3114 C C . GLU A 1 380 ? 106.047 28.141 -184.145 1.00 59.94 380 GLU A C 1
ATOM 3116 O O . GLU A 1 380 ? 106.073 28.570 -185.300 1.00 59.94 380 GLU A O 1
ATOM 3121 N N . GLU A 1 381 ? 106.712 28.760 -183.161 1.00 55.28 381 GLU A N 1
ATOM 3122 C CA . GLU A 1 381 ? 107.557 29.952 -183.351 1.00 55.28 381 GLU A CA 1
ATOM 3123 C C . GLU A 1 381 ? 108.967 29.631 -183.891 1.00 55.28 381 GLU A C 1
ATOM 3125 O O . GLU A 1 381 ? 109.561 30.467 -184.573 1.00 55.28 381 GLU A O 1
ATOM 3130 N N . LEU A 1 382 ? 109.501 28.423 -183.654 1.00 50.81 382 LEU A N 1
ATOM 3131 C CA . LEU A 1 382 ? 110.825 27.996 -184.142 1.00 50.81 382 LEU A CA 1
ATOM 3132 C C . LEU A 1 382 ? 110.825 27.507 -185.605 1.00 50.81 382 LEU A C 1
ATOM 3134 O O . LEU A 1 382 ? 111.886 27.468 -186.227 1.00 50.81 382 LEU A O 1
ATOM 3138 N N . GLU A 1 383 ? 109.663 27.199 -186.189 1.00 51.84 383 GLU A N 1
ATOM 3139 C CA . GLU A 1 383 ? 109.529 26.758 -187.590 1.00 51.84 383 GLU A CA 1
ATOM 3140 C C . GLU A 1 383 ? 109.366 27.911 -188.613 1.00 51.84 383 GLU A C 1
ATOM 3142 O O . GLU A 1 383 ? 109.292 27.648 -189.814 1.00 51.84 383 GLU A O 1
ATOM 3147 N N . ARG A 1 384 ? 109.331 29.196 -188.196 1.00 47.84 384 ARG A N 1
ATOM 3148 C CA . ARG A 1 384 ? 108.953 30.323 -189.088 1.00 47.84 384 ARG A CA 1
ATOM 3149 C C . ARG A 1 384 ? 109.917 31.505 -189.284 1.00 47.84 384 ARG A C 1
ATOM 3151 O O . ARG A 1 384 ? 109.577 32.356 -190.099 1.00 47.84 384 ARG A O 1
ATOM 3158 N N . SER A 1 385 ? 111.099 31.599 -188.662 1.00 30.59 385 SER A N 1
ATOM 3159 C CA . SER A 1 385 ? 112.088 32.648 -189.029 1.00 30.59 385 SER A CA 1
ATOM 3160 C C . SER A 1 385 ? 113.470 32.451 -188.373 1.00 30.59 385 SER A C 1
ATOM 3162 O O . SER A 1 385 ? 113.517 32.041 -187.214 1.00 30.59 385 SER A O 1
ATOM 3164 N N . PRO A 1 386 ? 114.599 32.764 -189.050 1.00 41.12 386 PRO A N 1
ATOM 3165 C CA . PRO A 1 386 ? 115.947 32.463 -188.565 1.00 41.12 386 PRO A CA 1
ATOM 3166 C C . PRO A 1 386 ? 116.601 33.575 -187.713 1.00 41.12 386 PRO A C 1
ATOM 3168 O O . PRO A 1 386 ? 116.417 34.760 -187.963 1.00 41.12 386 PRO A O 1
ATOM 3171 N N . MET A 1 387 ? 117.497 33.115 -186.826 1.00 29.88 387 MET A N 1
ATOM 3172 C CA . MET A 1 387 ? 118.708 33.755 -186.264 1.00 29.88 387 MET A CA 1
ATOM 3173 C C . MET A 1 387 ? 118.618 34.849 -185.166 1.00 29.88 387 MET A C 1
ATOM 3175 O O . MET A 1 387 ? 117.950 35.862 -185.313 1.00 29.88 387 MET A O 1
ATOM 3179 N N . LEU A 1 388 ? 119.500 34.655 -184.161 1.00 28.14 388 LEU A N 1
ATOM 3180 C CA . LEU A 1 388 ? 120.052 35.569 -183.129 1.00 28.14 388 LEU A CA 1
ATOM 3181 C C . LEU A 1 388 ? 119.263 35.678 -181.800 1.00 28.14 388 LEU A C 1
ATOM 3183 O O . LEU A 1 388 ? 118.139 36.153 -181.769 1.00 28.14 388 LEU A O 1
ATOM 3187 N N . ILE A 1 389 ? 119.747 35.040 -180.713 1.00 29.11 389 ILE A N 1
ATOM 3188 C CA . ILE A 1 389 ? 120.667 35.577 -179.665 1.00 29.11 389 ILE A CA 1
ATOM 3189 C C . ILE A 1 389 ? 120.014 36.737 -178.889 1.00 29.11 389 ILE A C 1
ATOM 3191 O O . ILE A 1 389 ? 119.555 37.683 -179.501 1.00 29.11 389 ILE A O 1
ATOM 3195 N N . ALA A 1 390 ? 120.033 36.874 -177.564 1.00 27.55 390 ALA A N 1
ATOM 3196 C CA . ALA A 1 390 ? 120.333 36.086 -176.372 1.00 27.55 390 ALA A CA 1
ATOM 3197 C C . ALA A 1 390 ? 120.097 37.067 -175.193 1.00 27.55 390 ALA A C 1
ATOM 3199 O O . ALA A 1 390 ? 120.221 38.274 -175.391 1.00 27.55 390 ALA A O 1
ATOM 3200 N N . THR A 1 391 ? 119.942 36.541 -173.967 1.00 32.72 391 THR A N 1
ATOM 3201 C CA . THR A 1 391 ? 120.370 37.170 -172.684 1.00 32.72 391 THR A CA 1
ATOM 3202 C C . THR A 1 391 ? 119.611 38.437 -172.196 1.00 32.72 391 THR A C 1
ATOM 3204 O O . THR A 1 391 ? 119.286 39.301 -172.985 1.00 32.72 391 THR A O 1
ATOM 3207 N N . ARG A 1 392 ? 119.329 38.703 -170.906 1.00 30.05 392 ARG A N 1
ATOM 3208 C CA . ARG A 1 392 ? 119.746 38.124 -169.609 1.00 30.05 392 ARG A CA 1
ATOM 3209 C C . ARG A 1 392 ? 119.206 39.012 -168.455 1.00 30.05 392 ARG A C 1
ATOM 3211 O O . ARG A 1 392 ? 119.361 40.217 -168.559 1.00 30.05 392 ARG A O 1
ATOM 3218 N N . GLU A 1 393 ? 118.672 38.368 -167.397 1.00 34.00 393 GLU A N 1
ATOM 3219 C CA . GLU A 1 393 ? 118.741 38.671 -165.928 1.00 34.00 393 GLU A CA 1
ATOM 3220 C C . GLU A 1 393 ? 118.279 40.055 -165.377 1.00 34.00 393 GLU A C 1
ATOM 3222 O O . GLU A 1 393 ? 118.390 41.053 -166.063 1.00 34.00 393 GLU A O 1
ATOM 3227 N N . ARG A 1 394 ? 117.825 40.276 -164.123 1.00 34.66 394 ARG A N 1
ATOM 3228 C CA . ARG A 1 394 ? 117.568 39.516 -162.864 1.00 34.66 394 ARG A CA 1
ATOM 3229 C C . ARG A 1 394 ? 116.980 40.492 -161.793 1.00 34.66 394 ARG A C 1
ATOM 3231 O O . ARG A 1 394 ? 117.076 41.699 -161.989 1.00 34.66 394 ARG A O 1
ATOM 3238 N N . TYR A 1 395 ? 116.611 39.919 -160.626 1.00 34.25 395 TYR A N 1
ATOM 3239 C CA . TYR A 1 395 ? 116.490 40.482 -159.246 1.00 34.25 395 TYR A CA 1
ATOM 3240 C C . TYR A 1 395 ? 115.143 41.161 -158.900 1.00 34.25 395 TYR A C 1
ATOM 3242 O O . TYR A 1 395 ? 114.571 41.803 -159.766 1.00 34.25 395 TYR A O 1
ATOM 3250 N N . SER A 1 396 ? 114.531 41.059 -157.704 1.00 29.89 396 SER A N 1
ATOM 3251 C CA . SER A 1 396 ? 114.923 40.624 -156.337 1.00 29.89 396 SER A CA 1
ATOM 3252 C C . SER A 1 396 ? 113.691 40.481 -155.395 1.00 29.89 396 SER A C 1
ATOM 3254 O O . SER A 1 396 ? 112.714 41.195 -155.585 1.00 29.89 396 SER A O 1
ATOM 3256 N N . ASP A 1 397 ? 113.810 39.613 -154.378 1.00 29.53 397 ASP A N 1
ATOM 3257 C CA . ASP A 1 397 ? 113.436 39.650 -152.935 1.00 29.53 397 ASP A CA 1
ATOM 3258 C C . ASP A 1 397 ? 112.085 40.139 -152.316 1.00 29.53 397 ASP A C 1
ATOM 3260 O O . ASP A 1 397 ? 111.695 41.296 -152.425 1.00 29.53 397 ASP A O 1
ATOM 3264 N N . SER A 1 398 ? 111.587 39.261 -151.413 1.00 27.78 398 SER A N 1
ATOM 3265 C CA . SER A 1 398 ? 111.023 39.440 -150.037 1.00 27.78 398 SER A CA 1
ATOM 3266 C C . SER A 1 398 ? 109.495 39.572 -149.714 1.00 27.78 398 SER A C 1
ATOM 3268 O O . SER A 1 398 ? 108.742 40.086 -150.534 1.00 27.78 398 SER A O 1
ATOM 3270 N N . PRO A 1 399 ? 109.031 39.091 -148.512 1.00 60.31 399 PRO A N 1
ATOM 3271 C CA . PRO A 1 399 ? 107.633 38.712 -148.132 1.00 60.31 399 PRO A CA 1
ATOM 3272 C C . PRO A 1 399 ? 106.962 39.612 -147.043 1.00 60.31 399 PRO A C 1
ATOM 3274 O O . PRO A 1 399 ? 107.670 40.461 -146.499 1.00 60.31 399 PRO A O 1
ATOM 3277 N N . PRO A 1 400 ? 105.637 39.487 -146.701 1.00 40.25 400 PRO A N 1
ATOM 3278 C CA . PRO A 1 400 ? 105.200 39.257 -145.278 1.00 40.25 400 PRO A CA 1
ATOM 3279 C C . PRO A 1 400 ? 103.733 38.745 -144.943 1.00 40.25 400 PRO A C 1
ATOM 3281 O O . PRO A 1 400 ? 102.807 38.893 -145.729 1.00 40.25 400 PRO A O 1
ATOM 3284 N N . SER A 1 401 ? 103.573 38.202 -143.708 1.00 30.73 401 SER A N 1
ATOM 3285 C CA . SER A 1 401 ? 102.551 38.333 -142.597 1.00 30.73 401 SER A CA 1
ATOM 3286 C C . SER A 1 401 ? 100.993 38.144 -142.648 1.00 30.73 401 SER A C 1
ATOM 3288 O O . SER A 1 401 ? 100.299 38.861 -143.354 1.00 30.73 401 SER A O 1
ATOM 3290 N N . LEU A 1 402 ? 100.496 37.298 -141.705 1.00 30.70 402 LEU A N 1
ATOM 3291 C CA . LEU A 1 402 ? 99.414 37.343 -140.652 1.00 30.70 402 LEU A CA 1
ATOM 3292 C C . LEU A 1 402 ? 98.065 38.148 -140.723 1.00 30.70 402 LEU A C 1
ATOM 3294 O O . LEU A 1 402 ? 98.063 39.358 -140.905 1.00 30.70 402 LEU A O 1
ATOM 3298 N N . LEU A 1 403 ? 97.003 37.439 -140.256 1.00 30.48 403 LEU A N 1
ATOM 3299 C CA . LEU A 1 403 ? 95.802 37.790 -139.426 1.00 30.48 403 LEU A CA 1
ATOM 3300 C C . LEU A 1 403 ? 94.489 38.426 -139.995 1.00 30.48 403 LEU A C 1
ATOM 3302 O O . LEU A 1 403 ? 94.436 39.595 -140.350 1.00 30.48 403 LEU A O 1
ATOM 3306 N N . GLU A 1 404 ? 93.411 37.621 -139.892 1.00 30.98 404 GLU A N 1
ATOM 3307 C CA . GLU A 1 404 ? 92.104 37.801 -139.192 1.00 30.98 404 GLU A CA 1
ATOM 3308 C C . GLU A 1 404 ? 90.977 38.807 -139.567 1.00 30.98 404 GLU A C 1
ATOM 3310 O O . GLU A 1 404 ? 91.135 40.024 -139.590 1.00 30.98 404 GLU A O 1
ATOM 3315 N N . THR A 1 405 ? 89.758 38.219 -139.534 1.00 32.38 405 THR A N 1
ATOM 3316 C CA . THR A 1 405 ? 88.418 38.707 -139.091 1.00 32.38 405 THR A CA 1
ATOM 3317 C C . THR A 1 405 ? 87.444 39.439 -140.048 1.00 32.38 405 THR A C 1
ATOM 3319 O O . THR A 1 405 ? 87.673 40.592 -140.388 1.00 32.38 405 THR A O 1
ATOM 3322 N N . ILE A 1 406 ? 86.273 38.814 -140.353 1.00 34.75 406 ILE A N 1
ATOM 3323 C CA . ILE A 1 406 ? 84.879 39.231 -139.969 1.00 34.75 406 ILE A CA 1
ATOM 3324 C C . ILE A 1 406 ? 83.729 38.595 -140.825 1.00 34.75 406 ILE A C 1
ATOM 3326 O O . ILE A 1 406 ? 83.707 38.724 -142.044 1.00 34.75 406 ILE A O 1
ATOM 3330 N N . ASN A 1 407 ? 82.717 38.059 -140.101 1.00 30.47 407 ASN A N 1
ATOM 3331 C CA . ASN A 1 407 ? 81.237 38.022 -140.311 1.00 30.47 407 ASN A CA 1
ATOM 3332 C C . ASN A 1 407 ? 80.419 36.775 -140.772 1.00 30.47 407 ASN A C 1
ATOM 3334 O O . ASN A 1 407 ? 80.279 36.504 -141.959 1.00 30.47 407 ASN A O 1
ATOM 3338 N N . ASN A 1 408 ? 79.716 36.197 -139.771 1.00 34.50 408 ASN A N 1
ATOM 3339 C CA . ASN A 1 408 ? 78.254 36.008 -139.556 1.00 34.50 408 ASN A CA 1
ATOM 3340 C C . ASN A 1 408 ? 77.335 35.200 -140.505 1.00 34.50 408 ASN A C 1
ATOM 3342 O O . ASN A 1 408 ? 76.996 35.665 -141.588 1.00 34.50 408 ASN A O 1
ATOM 3346 N N . ASN A 1 409 ? 76.743 34.110 -139.964 1.00 36.91 409 ASN A N 1
ATOM 3347 C CA . ASN A 1 409 ? 75.281 33.915 -139.772 1.00 36.91 409 ASN A CA 1
ATOM 3348 C C . ASN A 1 409 ? 74.957 32.568 -139.074 1.00 36.91 409 ASN A C 1
ATOM 3350 O O . ASN A 1 409 ? 75.293 31.509 -139.593 1.00 36.91 409 ASN A O 1
ATOM 3354 N N . GLY A 1 410 ? 74.262 32.595 -137.926 1.00 39.00 410 GLY A N 1
ATOM 3355 C CA . GLY A 1 410 ? 73.870 31.387 -137.180 1.00 39.00 410 GLY A CA 1
ATOM 3356 C C . GLY A 1 410 ? 72.969 31.669 -135.970 1.00 39.00 410 GLY A C 1
ATOM 3357 O O . GLY A 1 410 ? 73.348 31.398 -134.836 1.00 39.00 410 GLY A O 1
ATOM 3358 N N . THR A 1 411 ? 71.786 32.245 -136.200 1.00 44.66 411 THR A N 1
ATOM 3359 C CA . THR A 1 411 ? 70.798 32.624 -135.168 1.00 44.66 411 THR A CA 1
ATOM 3360 C C . THR A 1 411 ? 69.413 32.068 -135.502 1.00 44.66 411 THR A C 1
ATOM 3362 O O . THR A 1 411 ? 68.564 32.794 -136.020 1.00 44.66 411 THR A O 1
ATOM 3365 N N . THR A 1 412 ? 69.166 30.776 -135.230 1.00 51.34 412 THR A N 1
ATOM 3366 C CA . THR A 1 412 ? 67.790 30.217 -135.273 1.00 51.34 412 THR A CA 1
ATOM 3367 C C . THR A 1 412 ? 67.534 28.990 -134.371 1.00 51.34 412 THR A C 1
ATOM 3369 O O . THR A 1 412 ? 66.422 28.861 -133.888 1.00 51.34 412 THR A O 1
ATOM 3372 N N . ASN A 1 413 ? 68.529 28.165 -134.005 1.00 55.12 413 ASN A N 1
ATOM 3373 C CA . ASN A 1 413 ? 68.277 26.901 -133.266 1.00 55.12 413 ASN A CA 1
ATOM 3374 C C . ASN A 1 413 ? 68.312 26.954 -131.719 1.00 55.12 413 ASN A C 1
ATOM 3376 O O . ASN A 1 413 ? 67.997 25.961 -131.081 1.00 55.12 413 ASN A O 1
ATOM 3380 N N . LEU A 1 414 ? 68.672 28.078 -131.086 1.00 56.59 414 LEU A N 1
ATOM 3381 C CA . LEU A 1 414 ? 68.816 28.172 -129.614 1.00 56.59 414 LEU A CA 1
ATOM 3382 C C . LEU A 1 414 ? 67.557 28.666 -128.872 1.00 56.59 414 LEU A C 1
ATOM 3384 O O . LEU A 1 414 ? 67.518 28.640 -127.643 1.00 56.59 414 LEU A O 1
ATOM 3388 N N . TYR A 1 415 ? 66.539 29.144 -129.593 1.00 58.19 415 TYR A N 1
ATOM 3389 C CA . TYR A 1 415 ? 65.314 29.685 -128.988 1.00 58.19 415 TYR A CA 1
ATOM 3390 C C . TYR A 1 415 ? 64.177 28.658 -128.886 1.00 58.19 415 TYR A C 1
ATOM 3392 O O . TYR A 1 415 ? 63.382 28.758 -127.956 1.00 58.19 415 TYR A O 1
ATOM 3400 N N . GLU A 1 416 ? 64.117 27.659 -129.772 1.00 60.38 416 GLU A N 1
ATOM 3401 C CA . GLU A 1 416 ? 63.083 26.609 -129.733 1.00 60.38 416 GLU A CA 1
ATOM 3402 C C . GLU A 1 416 ? 63.311 25.608 -128.592 1.00 60.38 416 GLU A C 1
ATOM 3404 O O . GLU A 1 416 ? 62.391 25.332 -127.827 1.00 60.38 416 GLU A O 1
ATOM 3409 N N . GLU A 1 417 ? 64.551 25.159 -128.382 1.00 66.25 417 GLU A N 1
ATOM 3410 C CA . GLU A 1 417 ? 64.891 24.212 -127.306 1.00 66.25 417 GLU A CA 1
ATOM 3411 C C . GLU A 1 417 ? 64.640 24.813 -125.907 1.00 66.25 417 GLU A C 1
ATOM 3413 O O . GLU A 1 417 ? 64.188 24.139 -124.982 1.00 66.25 417 GLU A O 1
ATOM 3418 N N . ARG A 1 418 ? 64.830 26.131 -125.772 1.00 73.44 418 ARG A N 1
ATOM 3419 C CA . ARG A 1 418 ? 64.586 26.865 -124.524 1.00 73.44 418 ARG A CA 1
ATOM 3420 C C . ARG A 1 418 ? 63.100 27.143 -124.265 1.00 73.44 418 ARG A C 1
ATOM 3422 O O . ARG A 1 418 ? 62.721 27.357 -123.117 1.00 73.44 418 ARG A O 1
ATOM 3429 N N . LEU A 1 419 ? 62.261 27.148 -125.301 1.00 71.81 419 LEU A N 1
ATOM 3430 C CA . LEU A 1 419 ? 60.808 27.308 -125.172 1.00 71.81 419 LEU A CA 1
ATOM 3431 C C . LEU A 1 419 ? 60.139 26.010 -124.693 1.00 71.81 419 LEU A C 1
ATOM 3433 O O . LEU A 1 419 ? 59.328 26.065 -123.770 1.00 71.81 419 LEU A O 1
ATOM 3437 N N . GLU A 1 420 ? 60.529 24.850 -125.231 1.00 75.75 420 GLU A N 1
ATOM 3438 C CA . GLU A 1 420 ? 59.984 23.550 -124.796 1.00 75.75 420 GLU A CA 1
ATOM 3439 C C . GLU A 1 420 ? 60.326 23.214 -123.333 1.00 75.75 420 GLU A C 1
ATOM 3441 O O . GLU A 1 420 ? 59.513 22.631 -122.606 1.00 75.75 420 GLU A O 1
ATOM 3446 N N . GLU A 1 421 ? 61.518 23.600 -122.869 1.00 78.31 421 GLU A N 1
ATOM 3447 C CA . GLU A 1 421 ? 61.937 23.393 -121.480 1.00 78.31 421 GLU A CA 1
ATOM 3448 C C . GLU A 1 421 ? 61.100 24.241 -120.503 1.00 78.31 421 GLU A C 1
ATOM 3450 O O . GLU A 1 421 ? 60.604 23.728 -119.495 1.00 78.31 421 GLU A O 1
ATOM 3455 N N . ILE A 1 422 ? 60.826 25.502 -120.861 1.00 76.69 422 ILE A N 1
ATOM 3456 C CA . ILE A 1 422 ? 59.964 26.408 -120.083 1.00 76.69 422 ILE A CA 1
ATOM 3457 C C . ILE A 1 422 ? 58.510 25.906 -120.043 1.00 76.69 422 ILE A C 1
ATOM 3459 O O . ILE A 1 422 ? 57.840 26.029 -119.014 1.00 76.69 422 ILE A O 1
ATOM 3463 N N . GLU A 1 423 ? 57.997 25.310 -121.122 1.00 79.25 423 GLU A N 1
ATOM 3464 C CA . GLU A 1 423 ? 56.637 24.753 -121.148 1.00 79.25 423 GLU A CA 1
ATOM 3465 C C . GLU A 1 423 ? 56.480 23.533 -120.227 1.00 79.25 423 GLU A C 1
ATOM 3467 O O . GLU A 1 423 ? 55.498 23.441 -119.477 1.00 79.25 423 GLU A O 1
ATOM 3472 N N . LYS A 1 424 ? 57.466 22.626 -120.200 1.00 80.31 424 LYS A N 1
ATOM 3473 C CA . LYS A 1 424 ? 57.480 21.489 -119.261 1.00 80.31 424 LYS A CA 1
ATOM 3474 C C . LYS A 1 424 ? 57.593 21.942 -117.808 1.00 80.31 424 LYS A C 1
ATOM 3476 O O . LYS A 1 424 ? 56.913 21.383 -116.936 1.00 80.31 424 LYS A O 1
ATOM 3481 N N . GLU A 1 425 ? 58.416 22.951 -117.541 1.00 81.75 425 GLU A N 1
ATOM 3482 C CA . GLU A 1 425 ? 58.591 23.501 -116.197 1.00 81.75 425 GLU A CA 1
ATOM 3483 C C . GLU A 1 425 ? 57.302 24.189 -115.706 1.00 81.75 425 GLU A C 1
ATOM 3485 O O . GLU A 1 425 ? 56.847 23.958 -114.582 1.00 81.75 425 GLU A O 1
ATOM 3490 N N . ASN A 1 426 ? 56.606 24.916 -116.586 1.00 80.19 426 ASN A N 1
ATOM 3491 C CA . ASN A 1 426 ? 55.290 25.485 -116.282 1.00 80.19 426 ASN A CA 1
ATOM 3492 C C . ASN A 1 426 ? 54.223 24.415 -116.008 1.00 80.19 426 ASN A C 1
ATOM 3494 O O . ASN A 1 426 ? 53.428 24.564 -115.076 1.00 80.19 426 ASN A O 1
ATOM 3498 N N . ALA A 1 427 ? 54.200 23.317 -116.769 1.00 80.94 427 ALA A N 1
ATOM 3499 C CA . ALA A 1 427 ? 53.246 22.229 -116.541 1.00 80.94 427 ALA A CA 1
ATOM 3500 C C . ALA A 1 427 ? 53.454 21.547 -115.174 1.00 80.94 427 ALA A C 1
ATOM 3502 O O . ALA A 1 427 ? 52.490 21.248 -114.461 1.00 80.94 427 ALA A O 1
ATOM 3503 N N . THR A 1 428 ? 54.712 21.352 -114.764 1.00 81.19 428 THR A N 1
ATOM 3504 C CA . THR A 1 428 ? 55.044 20.776 -113.451 1.00 81.19 428 THR A CA 1
ATOM 3505 C C . THR A 1 428 ? 54.751 21.734 -112.300 1.00 81.19 428 THR A C 1
ATOM 3507 O O . THR A 1 428 ? 54.255 21.296 -111.257 1.00 8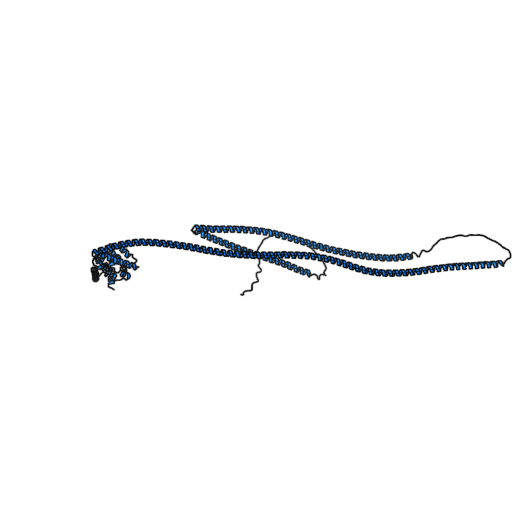1.19 428 THR A O 1
ATOM 3510 N N . LEU A 1 429 ? 54.995 23.035 -112.472 1.00 81.94 429 LEU A N 1
ATOM 3511 C CA . LEU A 1 429 ? 54.624 24.047 -111.480 1.00 81.94 429 LEU A CA 1
ATOM 3512 C C . LEU A 1 429 ? 53.106 24.144 -111.303 1.00 81.94 429 LEU A C 1
ATOM 3514 O O . LEU A 1 429 ? 52.639 24.194 -110.166 1.00 81.94 429 LEU A O 1
ATOM 3518 N N . LYS A 1 430 ? 52.330 24.066 -112.389 1.00 85.31 430 LYS A N 1
ATOM 3519 C CA . LYS A 1 430 ? 50.861 24.078 -112.335 1.00 85.31 430 LYS A CA 1
ATOM 3520 C C . LYS A 1 430 ? 50.299 22.877 -111.565 1.00 85.31 430 LYS A C 1
ATOM 3522 O O . LYS A 1 430 ? 49.489 23.054 -110.663 1.00 85.31 430 LYS A O 1
ATOM 3527 N N . ALA A 1 431 ? 50.825 21.673 -111.807 1.00 82.38 431 ALA A N 1
ATOM 3528 C CA . ALA A 1 431 ? 50.432 20.475 -111.059 1.00 82.38 431 ALA A CA 1
ATOM 3529 C C . ALA A 1 431 ? 50.799 20.541 -109.560 1.00 82.38 431 ALA A C 1
ATOM 3531 O O . ALA A 1 431 ? 50.065 20.030 -108.709 1.00 82.38 431 ALA A O 1
ATOM 3532 N N . LYS A 1 432 ? 51.928 21.178 -109.211 1.00 84.75 432 LYS A N 1
ATOM 3533 C CA . LYS A 1 432 ? 52.300 21.433 -107.808 1.00 84.75 432 LYS A CA 1
ATOM 3534 C C . LYS A 1 432 ? 51.347 22.430 -107.150 1.00 84.75 432 LYS A C 1
ATOM 3536 O O . LYS A 1 432 ? 50.976 22.219 -105.997 1.00 84.75 432 LYS A O 1
ATOM 3541 N N . LEU A 1 433 ? 50.934 23.467 -107.876 1.00 84.19 433 LEU A N 1
ATOM 3542 C CA . LEU A 1 433 ? 50.004 24.485 -107.389 1.00 84.19 433 LEU A CA 1
ATOM 3543 C C . LEU A 1 433 ? 48.618 23.878 -107.110 1.00 84.19 433 LEU A C 1
ATOM 3545 O O . LEU A 1 433 ? 48.113 24.025 -106.000 1.00 84.19 433 LEU A O 1
ATOM 3549 N N . ASP A 1 434 ? 48.099 23.051 -108.022 1.00 83.00 434 ASP A N 1
ATOM 3550 C CA . ASP A 1 434 ? 46.828 22.327 -107.842 1.00 83.00 434 ASP A CA 1
ATOM 3551 C C . ASP A 1 434 ? 46.851 21.350 -106.646 1.00 83.00 434 ASP A C 1
ATOM 3553 O O . ASP A 1 434 ? 45.834 21.098 -105.993 1.00 83.00 434 ASP A O 1
ATOM 3557 N N . ASN A 1 435 ? 48.010 20.751 -106.350 1.00 86.75 435 ASN A N 1
ATOM 3558 C CA . ASN A 1 435 ? 48.177 19.873 -105.188 1.00 86.75 435 ASN A CA 1
ATOM 3559 C C . ASN A 1 435 ? 48.219 20.677 -103.877 1.00 86.75 435 ASN A C 1
ATOM 3561 O O . ASN A 1 435 ? 47.633 20.270 -102.873 1.00 86.75 435 ASN A O 1
ATOM 3565 N N . ILE A 1 436 ? 48.879 21.839 -103.882 1.00 82.88 436 ILE A N 1
ATOM 3566 C CA . ILE A 1 436 ? 48.903 22.751 -102.732 1.00 82.88 436 ILE A CA 1
ATOM 3567 C C . ILE A 1 436 ? 47.499 23.294 -102.452 1.00 82.88 436 ILE A C 1
ATOM 3569 O O . ILE A 1 436 ? 47.087 23.310 -101.292 1.00 82.88 436 ILE A O 1
ATOM 3573 N N . GLU A 1 437 ? 46.739 23.667 -103.483 1.00 82.44 437 GLU A N 1
ATOM 3574 C CA . GLU A 1 437 ? 45.354 24.116 -103.321 1.00 82.44 437 GLU A CA 1
ATOM 3575 C C . GLU A 1 437 ? 44.473 23.020 -102.722 1.00 82.44 437 GLU A C 1
ATOM 3577 O O . GLU A 1 437 ? 43.811 23.267 -101.718 1.00 82.44 437 GLU A O 1
ATOM 3582 N N . ARG A 1 438 ? 44.549 21.777 -103.220 1.00 82.94 438 ARG A N 1
ATOM 3583 C CA . ARG A 1 438 ? 43.820 20.646 -102.614 1.00 82.94 438 ARG A CA 1
ATOM 3584 C C . ARG A 1 438 ? 44.188 20.410 -101.149 1.00 82.94 438 ARG A C 1
ATOM 3586 O O . ARG A 1 438 ? 43.302 20.194 -100.324 1.00 82.94 438 ARG A O 1
ATOM 3593 N N . LYS A 1 439 ? 45.476 20.482 -100.797 1.00 84.25 439 LYS A N 1
ATOM 3594 C CA . LYS A 1 439 ? 45.918 20.360 -99.396 1.00 84.25 439 LYS A CA 1
ATOM 3595 C C . LYS A 1 439 ? 45.394 21.500 -98.525 1.00 84.25 439 LYS A C 1
ATOM 3597 O O . LYS A 1 439 ? 45.007 21.254 -97.385 1.00 84.25 439 LYS A O 1
ATOM 3602 N N . ARG A 1 440 ? 45.352 22.726 -99.052 1.00 84.38 440 ARG A N 1
ATOM 3603 C CA . ARG A 1 440 ? 44.805 23.892 -98.349 1.00 84.38 440 ARG A CA 1
ATOM 3604 C C . ARG A 1 440 ? 43.307 23.733 -98.088 1.00 84.38 440 ARG A C 1
ATOM 3606 O O . ARG A 1 440 ? 42.877 23.988 -96.969 1.00 84.38 440 ARG A O 1
ATOM 3613 N N . THR A 1 441 ? 42.540 23.266 -99.071 1.00 82.50 441 THR A N 1
ATOM 3614 C CA . THR A 1 441 ? 41.096 23.030 -98.921 1.00 82.50 441 THR A CA 1
ATOM 3615 C C . THR A 1 441 ? 40.804 21.945 -97.885 1.00 82.50 441 THR A C 1
ATOM 3617 O O . THR A 1 441 ? 39.946 22.133 -97.028 1.00 82.50 441 THR A O 1
ATOM 3620 N N . ASN A 1 442 ? 41.573 20.851 -97.883 1.00 82.50 442 ASN A N 1
ATOM 3621 C CA . ASN A 1 442 ? 41.421 19.799 -96.874 1.00 82.50 442 ASN A CA 1
ATOM 3622 C C . ASN A 1 442 ? 41.783 20.288 -95.463 1.00 82.50 442 ASN A C 1
ATOM 3624 O O . ASN A 1 442 ? 41.095 19.942 -94.509 1.00 82.50 442 ASN A O 1
ATOM 3628 N N . MET A 1 443 ? 42.827 21.114 -95.315 1.00 79.81 443 MET A N 1
ATOM 3629 C CA . MET A 1 443 ? 43.158 21.720 -94.018 1.00 79.81 443 MET A CA 1
ATOM 3630 C C . MET A 1 443 ? 42.042 22.629 -93.504 1.00 79.81 443 MET A C 1
ATOM 3632 O O . MET A 1 443 ? 41.716 22.563 -92.325 1.00 79.81 443 MET A O 1
ATOM 3636 N N . LEU A 1 444 ? 41.459 23.458 -94.375 1.00 82.56 444 LEU A N 1
ATOM 3637 C CA . LEU A 1 444 ? 40.352 24.340 -94.001 1.00 82.56 444 LEU A CA 1
ATOM 3638 C C . LEU A 1 444 ? 39.131 23.535 -93.541 1.00 82.56 444 LEU A C 1
ATOM 3640 O O . LEU A 1 444 ? 38.568 23.849 -92.501 1.00 82.56 444 LEU A O 1
ATOM 3644 N N . SER A 1 445 ? 38.795 22.449 -94.243 1.00 81.94 445 SER A N 1
ATOM 3645 C CA . SER A 1 445 ? 37.692 21.559 -93.856 1.00 81.94 445 SER A CA 1
ATOM 3646 C C . SER A 1 445 ? 37.926 20.870 -92.505 1.00 81.94 445 SER A C 1
ATOM 3648 O O . SER A 1 445 ? 37.017 20.833 -91.681 1.00 81.94 445 SER A O 1
ATOM 3650 N N . VAL A 1 446 ? 39.141 20.374 -92.237 1.00 79.88 446 VAL A N 1
ATOM 3651 C CA . VAL A 1 446 ? 39.479 19.792 -90.923 1.00 79.88 446 VAL A CA 1
ATOM 3652 C C . VAL A 1 446 ? 39.414 20.854 -89.825 1.00 79.88 446 VAL A C 1
ATOM 3654 O O . VAL A 1 446 ? 38.966 20.576 -88.715 1.00 79.88 446 VAL A O 1
ATOM 3657 N N . GLN A 1 447 ? 39.839 22.082 -90.122 1.00 78.19 447 GLN A N 1
ATOM 3658 C CA . GLN A 1 447 ? 39.801 23.177 -89.162 1.00 78.19 447 GLN A CA 1
ATOM 3659 C C . GLN A 1 447 ? 38.358 23.566 -88.804 1.00 78.19 447 GLN A C 1
ATOM 3661 O O . GLN A 1 447 ? 38.046 23.669 -87.618 1.00 78.19 447 GLN A O 1
ATOM 3666 N N . GLU A 1 448 ? 37.468 23.670 -89.795 1.00 82.94 448 GLU A N 1
ATOM 3667 C CA . GLU A 1 448 ? 36.032 23.904 -89.587 1.00 82.94 448 GLU A CA 1
ATOM 3668 C C . GLU A 1 448 ? 35.391 22.808 -88.720 1.00 82.94 448 GLU A C 1
ATOM 3670 O O . GLU A 1 448 ? 34.695 23.121 -87.756 1.00 82.94 448 GLU A O 1
ATOM 3675 N N . GLU A 1 449 ? 35.703 21.534 -88.977 1.00 78.25 449 GLU A N 1
ATOM 3676 C CA . GLU A 1 449 ? 35.177 20.407 -88.193 1.00 78.25 449 GLU A CA 1
ATOM 3677 C C . GLU A 1 449 ? 35.678 20.431 -86.735 1.00 78.25 449 GLU A C 1
ATOM 3679 O O . GLU A 1 449 ? 34.917 20.179 -85.795 1.00 78.25 449 GLU A O 1
ATOM 3684 N N . THR A 1 450 ? 36.945 20.803 -86.508 1.00 80.12 450 THR A N 1
ATOM 3685 C CA . THR A 1 450 ? 37.482 20.945 -85.143 1.00 80.12 450 THR A CA 1
ATOM 3686 C C . THR A 1 450 ? 36.886 22.129 -84.384 1.00 80.12 450 THR A C 1
ATOM 3688 O O . THR A 1 450 ? 36.671 22.033 -83.172 1.00 80.12 450 THR A O 1
ATOM 3691 N N . ASP A 1 451 ? 36.596 23.236 -85.068 1.00 79.31 451 ASP A N 1
ATOM 3692 C CA . ASP A 1 451 ? 35.976 24.408 -84.454 1.00 79.31 451 ASP A CA 1
ATOM 3693 C C . ASP A 1 451 ? 34.496 24.146 -84.133 1.00 79.31 451 ASP A C 1
ATOM 3695 O O . ASP A 1 451 ? 34.014 24.542 -83.066 1.00 79.31 451 ASP A O 1
ATOM 3699 N N . GLU A 1 452 ? 33.795 23.383 -84.975 1.00 82.19 452 GLU A N 1
ATOM 3700 C CA . GLU A 1 452 ? 32.422 22.947 -84.714 1.00 82.19 452 GLU A CA 1
ATOM 3701 C C . GLU A 1 452 ? 32.350 21.977 -83.521 1.00 82.19 452 GLU A C 1
ATOM 3703 O O . GLU A 1 452 ? 31.549 22.188 -82.607 1.00 82.19 452 GLU A O 1
ATOM 3708 N N . GLN A 1 453 ? 33.266 21.003 -83.424 1.00 79.19 453 GLN A N 1
ATOM 3709 C CA . GLN A 1 453 ? 33.365 20.111 -82.256 1.00 79.19 453 GLN A CA 1
ATOM 3710 C C . GLN A 1 453 ? 33.700 20.851 -80.950 1.00 79.19 453 GLN A C 1
ATOM 3712 O O . GLN A 1 453 ? 33.200 20.503 -79.870 1.00 79.19 453 GLN A O 1
ATOM 3717 N N . ARG A 1 454 ? 34.549 21.886 -81.011 1.00 78.62 454 ARG A N 1
ATOM 3718 C CA . ARG A 1 454 ? 34.836 22.738 -79.845 1.00 78.62 454 ARG A CA 1
ATOM 3719 C C . ARG A 1 454 ? 33.592 23.492 -79.402 1.00 78.62 454 ARG A C 1
ATOM 3721 O O . ARG A 1 454 ? 33.300 23.514 -78.205 1.00 78.62 454 ARG A O 1
ATOM 3728 N N . LYS A 1 455 ? 32.836 24.044 -80.352 1.00 85.88 455 LYS A N 1
ATOM 3729 C CA . LYS A 1 455 ? 31.589 24.759 -80.076 1.00 85.88 455 LYS A CA 1
ATOM 3730 C C . LYS A 1 455 ? 30.545 23.846 -79.429 1.00 85.88 455 LYS A C 1
ATOM 3732 O O . LYS A 1 455 ? 30.015 24.198 -78.377 1.00 85.88 455 LYS A O 1
ATOM 3737 N N . THR A 1 456 ? 30.328 22.640 -79.959 1.00 80.50 456 THR A N 1
ATOM 3738 C CA . THR A 1 456 ? 29.380 21.680 -79.363 1.00 80.50 456 THR A CA 1
ATOM 3739 C C . THR A 1 456 ? 29.803 21.250 -77.959 1.00 80.50 456 THR A C 1
ATOM 3741 O O . THR A 1 456 ? 28.976 21.149 -77.054 1.00 80.50 456 THR A O 1
ATOM 3744 N N . THR A 1 457 ? 31.103 21.034 -77.734 1.00 80.12 457 THR A N 1
ATOM 3745 C CA . THR A 1 457 ? 31.620 20.666 -76.405 1.00 80.12 457 THR A CA 1
ATOM 3746 C C . THR A 1 457 ? 31.423 21.801 -75.396 1.00 80.12 457 THR A C 1
ATOM 3748 O O . THR A 1 457 ? 31.032 21.558 -74.250 1.00 80.12 457 THR A O 1
ATOM 3751 N N . GLN A 1 458 ? 31.643 23.047 -75.821 1.00 84.44 458 GLN A N 1
ATOM 3752 C CA . GLN A 1 458 ? 31.435 24.232 -74.995 1.00 84.44 458 GLN A CA 1
ATOM 3753 C C . GLN A 1 458 ? 29.955 24.421 -74.625 1.00 84.44 458 GLN A C 1
ATOM 3755 O O . GLN A 1 458 ? 29.650 24.671 -73.459 1.00 84.44 458 GLN A O 1
ATOM 3760 N N . GLU A 1 459 ? 29.036 24.227 -75.573 1.00 85.00 459 GLU A N 1
ATOM 3761 C CA . GLU A 1 459 ? 27.588 24.305 -75.332 1.00 85.00 459 GLU A CA 1
ATOM 3762 C C . GLU A 1 459 ? 27.114 23.239 -74.326 1.00 85.00 459 GLU A C 1
ATOM 3764 O O . GLU A 1 459 ? 26.365 23.547 -73.395 1.00 85.00 459 GLU A O 1
ATOM 3769 N N . VAL A 1 460 ? 27.619 22.001 -74.426 1.00 82.75 460 VAL A N 1
ATOM 3770 C CA . VAL A 1 460 ? 27.303 20.921 -73.470 1.00 82.75 460 VAL A CA 1
ATOM 3771 C C . VAL A 1 460 ? 27.820 21.235 -72.063 1.00 82.75 460 VAL A C 1
ATOM 3773 O O . VAL A 1 460 ? 27.117 21.002 -71.075 1.00 82.75 460 VAL A O 1
ATOM 3776 N N . LEU A 1 461 ? 29.037 21.773 -71.942 1.00 79.94 461 LEU A N 1
ATOM 3777 C CA . LEU A 1 461 ? 29.590 22.182 -70.647 1.00 79.94 461 LEU A CA 1
ATOM 3778 C C . LEU A 1 461 ? 28.789 23.335 -70.032 1.00 79.94 461 LEU A C 1
ATOM 3780 O O . LEU A 1 461 ? 28.492 23.305 -68.837 1.00 79.94 461 LEU A O 1
ATOM 3784 N N . GLN A 1 462 ? 28.378 24.311 -70.841 1.00 84.00 462 GLN A N 1
ATOM 3785 C CA . GLN A 1 462 ? 27.569 25.440 -70.388 1.00 84.00 462 GLN A CA 1
ATOM 3786 C C . GLN A 1 462 ? 26.167 25.001 -69.935 1.00 84.00 462 GLN A C 1
ATOM 3788 O O . GLN A 1 462 ? 25.666 25.486 -68.916 1.00 84.00 462 GLN A O 1
ATOM 3793 N N . ALA A 1 463 ? 25.561 24.025 -70.615 1.00 81.31 463 ALA A N 1
ATOM 3794 C CA . ALA A 1 463 ? 24.298 23.427 -70.188 1.00 81.31 463 ALA A CA 1
ATOM 3795 C C . ALA A 1 463 ? 24.442 22.671 -68.853 1.00 81.31 463 ALA A C 1
ATOM 3797 O O . ALA A 1 463 ? 23.623 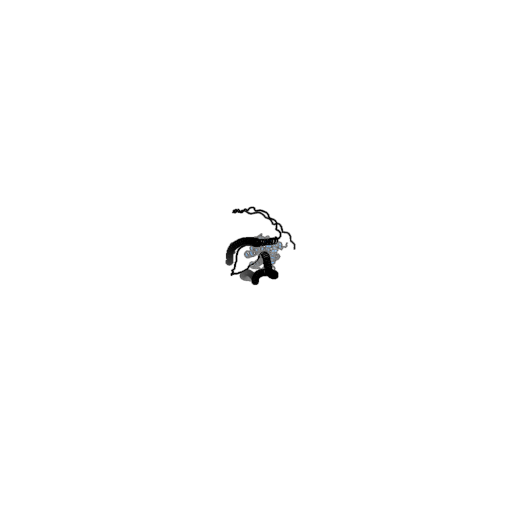22.851 -67.950 1.00 81.31 463 ALA A O 1
ATOM 3798 N N . LYS A 1 464 ? 25.520 21.891 -68.677 1.00 83.44 464 LYS A N 1
ATOM 3799 C CA . LYS A 1 464 ? 25.806 21.188 -67.412 1.00 83.44 464 LYS A CA 1
ATOM 3800 C C . LYS A 1 464 ? 26.030 22.152 -66.250 1.00 83.44 464 LYS A C 1
ATOM 3802 O O . LYS A 1 464 ? 25.444 21.959 -65.190 1.00 83.44 464 LYS A O 1
ATOM 3807 N N . LEU A 1 465 ? 26.825 23.205 -66.446 1.00 82.12 465 LEU A N 1
ATOM 3808 C CA . LEU A 1 465 ? 27.049 24.235 -65.424 1.00 82.12 465 LEU A CA 1
ATOM 3809 C C . LEU A 1 465 ? 25.744 24.935 -65.029 1.00 82.12 465 LEU A C 1
ATOM 3811 O O . LEU A 1 465 ? 25.501 25.164 -63.846 1.00 82.12 465 LEU A O 1
ATOM 3815 N N . SER A 1 466 ? 24.878 25.216 -66.005 1.00 81.88 466 SER A N 1
ATOM 3816 C CA . SER A 1 466 ? 23.564 25.815 -65.742 1.00 81.88 466 SER A CA 1
ATOM 3817 C C . SER A 1 466 ? 22.661 24.876 -64.932 1.00 81.88 466 SER A C 1
ATOM 3819 O O . SER A 1 466 ? 22.003 25.316 -63.993 1.00 81.88 466 SER A O 1
ATOM 3821 N N . SER A 1 467 ? 22.690 23.572 -65.227 1.00 84.75 467 SER A N 1
ATOM 3822 C CA . SER A 1 467 ? 21.960 22.555 -64.458 1.00 84.75 467 SER A CA 1
ATOM 3823 C C . SER A 1 467 ? 22.463 22.433 -63.017 1.00 84.75 467 SER A C 1
ATOM 3825 O O . SER A 1 467 ? 21.652 22.358 -62.095 1.00 84.75 467 SER A O 1
ATOM 3827 N N . TYR A 1 468 ? 23.783 22.425 -62.803 1.00 82.62 468 TYR A N 1
ATOM 3828 C CA . TYR A 1 468 ? 24.358 22.374 -61.455 1.00 82.62 468 TYR A CA 1
ATOM 3829 C C . TYR A 1 468 ? 23.995 23.610 -60.637 1.00 82.62 468 TYR A C 1
ATOM 3831 O O . TYR A 1 468 ? 23.666 23.483 -59.462 1.00 82.62 468 TYR A O 1
ATOM 3839 N N . ARG A 1 469 ? 23.980 24.791 -61.262 1.00 86.94 469 ARG A N 1
ATOM 3840 C CA . ARG A 1 469 ? 23.576 26.032 -60.598 1.00 86.94 469 ARG A CA 1
ATOM 3841 C C . ARG A 1 469 ? 22.143 25.965 -60.066 1.00 86.94 469 ARG A C 1
ATOM 3843 O O . ARG A 1 469 ? 21.926 26.273 -58.901 1.00 86.94 469 ARG A O 1
ATOM 3850 N N . VAL A 1 470 ? 21.196 25.493 -60.879 1.00 84.88 470 VAL A N 1
ATOM 3851 C CA . VAL A 1 470 ? 19.794 25.323 -60.451 1.00 84.88 470 VAL A CA 1
ATOM 3852 C C . VAL A 1 470 ? 19.682 24.320 -59.298 1.00 84.88 470 VAL A C 1
ATOM 3854 O O . VAL A 1 470 ? 18.924 24.544 -58.359 1.00 84.88 470 VAL A O 1
ATOM 3857 N N . MET A 1 471 ? 20.459 23.232 -59.325 1.00 80.06 471 MET A N 1
ATOM 3858 C CA . MET A 1 471 ? 20.485 22.265 -58.222 1.00 80.06 471 MET A CA 1
ATOM 3859 C C . MET A 1 471 ? 21.056 22.851 -56.926 1.00 80.06 471 MET A C 1
ATOM 3861 O O . MET A 1 471 ? 20.541 22.547 -55.852 1.00 80.06 471 MET A O 1
ATOM 3865 N N . CYS A 1 472 ? 22.101 23.677 -57.007 1.00 81.50 472 CYS A N 1
ATOM 3866 C CA . CYS A 1 472 ? 22.654 24.369 -55.843 1.00 81.50 472 CYS A CA 1
ATOM 3867 C C . CYS A 1 472 ? 21.645 25.364 -55.256 1.00 81.50 472 CYS A C 1
ATOM 3869 O O . CYS A 1 472 ? 21.435 25.356 -54.048 1.00 81.50 472 CYS A O 1
ATOM 3871 N N . GLU A 1 473 ? 20.957 26.142 -56.095 1.00 86.62 473 GLU A N 1
ATOM 3872 C CA . GLU A 1 473 ? 19.914 27.082 -55.656 1.00 86.62 473 GLU A CA 1
ATOM 3873 C C . GLU A 1 473 ? 18.719 26.344 -54.997 1.00 86.62 473 GLU A C 1
ATOM 3875 O O . GLU A 1 473 ? 18.206 26.766 -53.957 1.00 86.62 473 GLU A O 1
ATOM 3880 N N . ASP A 1 474 ? 18.304 25.185 -55.526 1.00 84.56 474 ASP A N 1
ATOM 3881 C CA . ASP A 1 474 ? 17.272 24.335 -54.903 1.00 84.56 474 ASP A CA 1
ATOM 3882 C C . ASP A 1 474 ? 17.745 23.717 -53.570 1.00 84.56 474 ASP A C 1
ATOM 3884 O O . ASP A 1 474 ? 16.984 23.630 -52.605 1.00 84.56 474 ASP A O 1
ATOM 3888 N N . ALA A 1 475 ? 19.019 23.327 -53.468 1.00 75.62 475 ALA A N 1
ATOM 3889 C CA . ALA A 1 475 ? 19.593 22.832 -52.219 1.00 75.62 475 ALA A CA 1
ATOM 3890 C C . ALA A 1 475 ? 19.690 23.933 -51.149 1.00 75.62 475 ALA A C 1
ATOM 3892 O O . ALA A 1 475 ? 19.336 23.689 -49.997 1.00 75.62 475 ALA A O 1
ATOM 3893 N N . GLU A 1 476 ? 20.100 25.147 -51.523 1.00 85.50 476 GLU A N 1
ATOM 3894 C CA . GLU A 1 476 ? 20.177 26.305 -50.623 1.00 85.50 476 GLU A CA 1
ATOM 3895 C C . GLU A 1 476 ? 18.797 26.710 -50.096 1.00 85.50 476 GLU A C 1
ATOM 3897 O O . GLU A 1 476 ? 18.630 26.940 -48.899 1.00 85.50 476 GLU A O 1
ATOM 3902 N N . THR A 1 477 ? 17.777 26.738 -50.959 1.00 88.88 477 THR A N 1
ATOM 3903 C CA . THR A 1 477 ? 16.404 27.050 -50.527 1.00 88.88 477 THR A CA 1
ATOM 3904 C C . THR A 1 477 ? 15.832 25.982 -49.594 1.00 88.88 477 THR A C 1
ATOM 3906 O O . THR A 1 477 ? 15.174 26.319 -48.606 1.00 88.88 477 THR A O 1
ATOM 3909 N N . LYS A 1 478 ? 16.117 24.698 -49.846 1.00 83.00 478 LYS A N 1
ATOM 3910 C CA . LYS A 1 478 ? 15.742 23.600 -48.940 1.00 83.00 478 LYS A CA 1
ATOM 3911 C C . LYS A 1 478 ? 16.474 23.676 -47.606 1.00 83.00 478 LYS A C 1
ATOM 3913 O O . LYS A 1 478 ? 15.839 23.474 -46.575 1.00 83.00 478 LYS A O 1
ATOM 3918 N N . LEU A 1 479 ? 17.769 23.983 -47.617 1.00 83.62 479 LEU A N 1
ATOM 3919 C CA . LEU A 1 479 ? 18.568 24.127 -46.402 1.00 83.62 479 LEU A CA 1
ATOM 3920 C C . LEU A 1 479 ? 18.041 25.275 -45.539 1.00 83.62 479 LEU A C 1
ATOM 3922 O O . LEU A 1 479 ? 17.749 25.064 -44.367 1.00 83.62 479 LEU A O 1
ATOM 3926 N N . LYS A 1 480 ? 17.779 26.435 -46.148 1.00 87.69 480 LYS A N 1
ATOM 3927 C CA . LYS A 1 480 ? 17.191 27.585 -45.457 1.00 87.69 480 LYS A CA 1
ATOM 3928 C C . LYS A 1 480 ? 15.832 27.259 -44.831 1.00 87.69 480 LYS A C 1
ATOM 3930 O O . LYS A 1 480 ? 15.564 27.641 -43.697 1.00 87.69 480 LYS A O 1
ATOM 3935 N N . LYS A 1 481 ? 14.987 26.499 -45.534 1.00 86.88 481 LYS A N 1
ATOM 3936 C CA . LYS A 1 481 ? 13.698 26.051 -44.992 1.00 86.88 481 LYS A CA 1
ATOM 3937 C C . LYS A 1 481 ? 13.863 25.118 -43.787 1.00 86.88 481 LYS A C 1
ATOM 3939 O O . LYS A 1 481 ? 13.131 25.247 -42.814 1.00 86.88 481 LYS A O 1
ATOM 3944 N N . VAL A 1 482 ? 14.826 24.197 -43.835 1.00 82.56 482 VAL A N 1
ATOM 3945 C CA . VAL A 1 482 ? 15.128 23.303 -42.704 1.00 82.56 482 VAL A CA 1
ATOM 3946 C C . VAL A 1 482 ? 15.662 24.087 -41.504 1.00 82.56 482 VAL A C 1
ATOM 3948 O O . VAL A 1 482 ? 15.294 23.782 -40.374 1.00 82.56 482 VAL A O 1
ATOM 3951 N N . GLU A 1 483 ? 16.489 25.109 -41.727 1.00 85.88 483 GLU A N 1
ATOM 3952 C CA . GLU A 1 483 ? 16.969 26.001 -40.664 1.00 85.88 483 GLU A CA 1
ATOM 3953 C C . GLU A 1 483 ? 15.821 26.788 -40.014 1.00 85.88 483 GLU A C 1
ATOM 3955 O O . GLU A 1 483 ? 15.755 26.874 -38.787 1.00 85.88 483 GLU A O 1
ATOM 3960 N N . GLU A 1 484 ? 14.885 27.307 -40.815 1.00 89.25 484 GLU A N 1
ATOM 3961 C CA . GLU A 1 484 ? 13.677 27.987 -40.329 1.00 89.25 484 GLU A CA 1
ATOM 3962 C C . GLU A 1 484 ? 12.771 27.034 -39.524 1.00 89.25 484 GLU A C 1
ATOM 3964 O O . GLU A 1 484 ? 12.348 27.373 -38.414 1.00 89.25 484 GLU A O 1
ATOM 3969 N N . ASP A 1 485 ? 12.533 25.818 -40.027 1.00 81.81 485 ASP A N 1
ATOM 3970 C CA . ASP A 1 485 ? 11.743 24.789 -39.338 1.00 81.81 485 ASP A CA 1
ATOM 3971 C C . ASP A 1 485 ? 12.410 24.357 -38.015 1.00 81.81 485 ASP A C 1
ATOM 3973 O O . ASP A 1 485 ? 11.732 24.173 -36.999 1.00 81.81 485 ASP A O 1
ATOM 3977 N N . LEU A 1 486 ?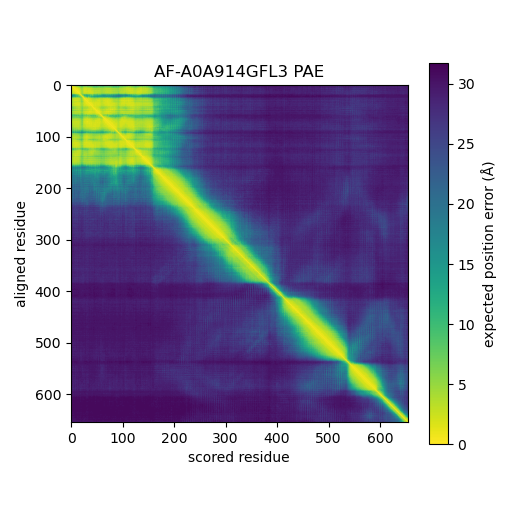 13.744 24.240 -37.990 1.00 82.19 486 LEU A N 1
ATOM 3978 C CA . LEU A 1 486 ? 14.511 23.912 -36.786 1.00 82.19 486 LEU A CA 1
ATOM 3979 C C . LEU A 1 486 ? 14.457 25.046 -35.754 1.00 82.19 486 LEU A C 1
ATOM 3981 O O . LEU A 1 486 ? 14.279 24.781 -34.561 1.00 82.19 486 LEU A O 1
ATOM 3985 N N . ALA A 1 487 ? 14.574 26.301 -36.192 1.00 86.81 487 ALA A N 1
ATOM 3986 C CA . ALA A 1 487 ? 14.441 27.465 -35.319 1.00 86.81 487 ALA A CA 1
ATOM 3987 C C . ALA A 1 487 ? 13.037 27.530 -34.696 1.00 86.81 487 ALA A C 1
ATOM 3989 O O . ALA A 1 487 ? 12.907 27.715 -33.483 1.00 86.81 487 ALA A O 1
ATOM 3990 N N . PHE A 1 488 ? 11.990 27.287 -35.492 1.00 86.50 488 PHE A N 1
ATOM 3991 C CA . PHE A 1 488 ? 10.609 27.233 -35.011 1.00 86.50 488 PHE A CA 1
ATOM 3992 C C . PHE A 1 488 ? 10.382 26.089 -34.012 1.00 86.50 488 PHE A C 1
ATOM 3994 O O . PHE A 1 488 ? 9.791 26.294 -32.950 1.00 86.50 488 PHE A O 1
ATOM 4001 N N . ALA A 1 489 ? 10.891 24.889 -34.308 1.00 74.50 489 ALA A N 1
ATOM 4002 C CA . ALA A 1 489 ? 10.795 23.744 -33.405 1.00 74.50 489 ALA A CA 1
ATOM 4003 C C . ALA A 1 489 ? 11.532 23.991 -32.078 1.00 74.50 489 ALA A C 1
ATOM 4005 O O . ALA A 1 489 ? 11.016 23.650 -31.013 1.00 74.50 489 ALA A O 1
ATOM 4006 N N . THR A 1 490 ? 12.704 24.629 -32.128 1.00 81.50 490 THR A N 1
ATOM 4007 C CA . THR A 1 490 ? 13.496 24.971 -30.937 1.00 81.50 490 THR A CA 1
ATOM 4008 C C . THR A 1 490 ? 12.775 26.006 -30.072 1.00 81.50 490 THR A C 1
ATOM 4010 O O . THR A 1 490 ? 12.685 25.826 -28.857 1.00 81.50 490 THR A O 1
ATOM 4013 N N . ALA A 1 491 ? 12.190 27.040 -30.686 1.00 87.25 491 ALA A N 1
ATOM 4014 C CA . ALA A 1 491 ? 11.383 28.035 -29.982 1.00 87.25 491 ALA A CA 1
ATOM 4015 C C . ALA A 1 491 ? 10.166 27.388 -29.300 1.00 87.25 491 ALA A C 1
ATOM 4017 O O . ALA A 1 491 ? 9.974 27.549 -28.094 1.00 87.25 491 ALA A O 1
ATOM 4018 N N . ARG A 1 492 ? 9.414 26.555 -30.029 1.00 85.06 492 ARG A N 1
ATOM 4019 C CA . ARG A 1 492 ? 8.258 25.832 -29.481 1.00 85.06 492 ARG A CA 1
ATOM 4020 C C . ARG A 1 492 ? 8.637 24.900 -28.329 1.00 85.06 492 ARG A C 1
ATOM 4022 O O . ARG A 1 492 ? 7.908 24.818 -27.345 1.00 85.06 492 ARG A O 1
ATOM 4029 N N . ASN A 1 493 ? 9.774 24.214 -28.427 1.00 80.38 493 ASN A N 1
ATOM 4030 C CA . ASN A 1 493 ? 10.263 23.354 -27.352 1.00 80.38 493 ASN A CA 1
ATOM 4031 C C . ASN A 1 493 ? 10.653 24.176 -26.110 1.00 80.38 493 ASN A C 1
ATOM 4033 O O . ASN A 1 493 ? 10.345 23.787 -24.988 1.00 80.38 493 ASN A O 1
ATOM 4037 N N . SER A 1 494 ? 11.259 25.355 -26.298 1.00 88.44 494 SER A N 1
ATOM 4038 C CA . SER A 1 494 ? 11.577 26.257 -25.184 1.00 88.44 494 SER A CA 1
ATOM 4039 C C . SER A 1 494 ? 10.323 26.768 -24.462 1.00 88.44 494 SER A C 1
ATOM 4041 O O . SER A 1 494 ? 10.290 26.764 -23.233 1.00 88.44 494 SER A O 1
ATOM 4043 N N . GLU A 1 495 ? 9.257 27.107 -25.194 1.00 86.25 495 GLU A N 1
ATOM 4044 C CA . GLU A 1 495 ? 7.964 27.494 -24.611 1.00 86.25 495 GLU A CA 1
ATOM 4045 C C . GLU A 1 495 ? 7.320 26.339 -23.837 1.00 86.25 495 GLU A C 1
ATOM 4047 O O . GLU A 1 495 ? 6.860 26.520 -22.709 1.00 86.25 495 GLU A O 1
ATOM 4052 N N . GLN A 1 496 ? 7.338 25.130 -24.405 1.00 80.69 496 GLN A N 1
ATOM 4053 C CA . GLN A 1 496 ? 6.839 23.934 -23.725 1.00 80.69 496 GLN A CA 1
ATOM 4054 C C . GLN A 1 496 ? 7.633 23.630 -22.452 1.00 80.69 496 GLN A C 1
ATOM 4056 O O . GLN A 1 496 ? 7.042 23.259 -21.441 1.00 80.69 496 GLN A O 1
ATOM 4061 N N . GLN A 1 497 ? 8.951 23.829 -22.469 1.00 79.56 497 GLN A N 1
ATOM 4062 C CA . GLN A 1 497 ? 9.789 23.630 -21.293 1.00 79.56 497 GLN A CA 1
ATOM 4063 C C . GLN A 1 497 ? 9.476 24.651 -20.190 1.00 79.56 497 GLN A C 1
ATOM 4065 O O . GLN A 1 497 ? 9.398 24.272 -19.021 1.00 79.56 497 GLN A O 1
ATOM 4070 N N . ILE A 1 498 ? 9.240 25.918 -20.549 1.00 88.50 498 ILE A N 1
ATOM 4071 C CA . ILE A 1 498 ? 8.801 26.956 -19.603 1.00 88.50 498 ILE A CA 1
ATOM 4072 C C . ILE A 1 498 ? 7.454 26.572 -18.976 1.00 88.50 498 ILE A C 1
ATOM 4074 O O . ILE A 1 498 ? 7.300 26.660 -17.758 1.00 88.50 498 ILE A O 1
ATOM 4078 N N . GLU A 1 499 ? 6.501 26.093 -19.776 1.00 83.50 499 GLU A N 1
ATOM 4079 C CA . GLU A 1 499 ? 5.183 25.679 -19.283 1.00 83.50 499 GLU A CA 1
ATOM 4080 C C . GLU A 1 499 ? 5.259 24.440 -18.378 1.00 83.50 499 GLU A C 1
ATOM 4082 O O . GLU A 1 499 ? 4.596 24.381 -17.342 1.00 83.50 499 GLU A O 1
ATOM 4087 N N . ILE A 1 500 ? 6.121 23.473 -18.706 1.00 79.69 500 ILE A N 1
ATOM 4088 C CA . ILE A 1 500 ? 6.382 22.308 -17.849 1.00 79.69 500 ILE A CA 1
ATOM 4089 C C . ILE A 1 500 ? 6.946 22.747 -16.495 1.00 79.69 500 ILE A C 1
ATOM 4091 O O . ILE A 1 500 ? 6.485 22.265 -15.460 1.00 79.69 500 ILE A O 1
ATOM 4095 N N . GLU A 1 501 ? 7.924 23.654 -16.471 1.00 84.19 501 GLU A N 1
ATOM 4096 C CA . GLU A 1 501 ? 8.493 24.154 -15.214 1.00 84.19 501 GLU A CA 1
ATOM 4097 C C . GLU A 1 501 ? 7.474 24.970 -14.404 1.00 84.19 501 GLU A C 1
ATOM 4099 O O . GLU A 1 501 ? 7.393 24.817 -13.181 1.00 84.19 501 GLU A O 1
ATOM 4104 N N . ARG A 1 502 ? 6.613 25.751 -15.070 1.00 90.94 502 ARG A N 1
ATOM 4105 C CA . ARG A 1 502 ? 5.490 26.455 -14.430 1.00 90.94 502 ARG A CA 1
ATOM 4106 C C . ARG A 1 502 ? 4.531 25.473 -13.747 1.00 90.94 502 ARG A C 1
ATOM 4108 O O . ARG A 1 502 ? 4.241 25.626 -12.560 1.00 90.94 502 ARG A O 1
ATOM 4115 N N . LEU A 1 503 ? 4.097 24.435 -14.464 1.00 80.38 503 LEU A N 1
ATOM 4116 C CA . LEU A 1 503 ? 3.201 23.398 -13.941 1.00 80.38 503 LEU A CA 1
ATOM 4117 C C . LEU A 1 503 ? 3.845 22.593 -12.804 1.00 80.38 503 LEU A C 1
ATOM 4119 O O . LEU A 1 503 ? 3.182 22.297 -11.811 1.00 80.38 503 LEU A O 1
ATOM 4123 N N . LYS A 1 504 ? 5.145 22.278 -12.889 1.00 79.69 504 LYS A N 1
ATOM 4124 C CA . LYS A 1 504 ? 5.886 21.652 -11.778 1.00 79.69 504 LYS A CA 1
ATOM 4125 C C . LYS A 1 504 ? 5.863 22.526 -10.524 1.00 79.69 504 LYS A C 1
ATOM 4127 O O . LYS A 1 504 ? 5.661 22.002 -9.428 1.00 79.69 504 LYS A O 1
ATOM 4132 N N . GLY A 1 505 ? 6.029 23.841 -10.676 1.00 85.88 505 GLY A N 1
ATOM 4133 C CA . GLY A 1 505 ? 5.918 24.804 -9.580 1.00 85.88 505 GLY A CA 1
ATOM 4134 C C . GLY A 1 505 ? 4.527 24.815 -8.939 1.00 85.88 505 GLY A C 1
ATOM 4135 O O . GLY A 1 505 ? 4.413 24.756 -7.714 1.00 85.88 505 GLY A O 1
ATOM 4136 N N . GLU A 1 506 ? 3.465 24.814 -9.748 1.00 82.44 506 GLU A N 1
ATOM 4137 C CA . GLU A 1 506 ? 2.079 24.744 -9.257 1.00 82.44 506 GLU A CA 1
ATOM 4138 C C . GLU A 1 506 ? 1.785 23.432 -8.517 1.00 82.44 506 GLU A C 1
ATOM 4140 O O . GLU A 1 506 ? 1.174 23.445 -7.445 1.00 82.44 506 GLU A O 1
ATOM 4145 N N . VAL A 1 507 ? 2.271 22.299 -9.031 1.00 76.81 507 VAL A N 1
ATOM 4146 C CA . VAL A 1 507 ? 2.146 20.991 -8.367 1.00 76.81 507 VAL A CA 1
ATOM 4147 C C . VAL A 1 507 ? 2.906 20.973 -7.039 1.00 76.81 507 VAL A C 1
ATOM 4149 O O . VAL A 1 507 ? 2.384 20.486 -6.036 1.00 76.81 507 VAL A O 1
ATOM 4152 N N . ALA A 1 508 ? 4.115 21.533 -6.987 1.00 82.62 508 ALA A N 1
ATOM 4153 C CA . ALA A 1 508 ? 4.887 21.615 -5.749 1.00 82.62 508 ALA A CA 1
ATOM 4154 C C . ALA A 1 508 ? 4.184 22.485 -4.691 1.00 82.62 508 ALA A C 1
ATOM 4156 O O . ALA A 1 508 ? 4.084 22.084 -3.529 1.00 82.62 508 ALA A O 1
ATOM 4157 N N . MET A 1 509 ? 3.642 23.638 -5.097 1.00 84.50 509 MET A N 1
ATOM 4158 C CA . MET A 1 509 ? 2.889 24.534 -4.215 1.00 84.50 509 MET A CA 1
ATOM 4159 C C . MET A 1 509 ? 1.606 23.884 -3.699 1.00 84.50 509 MET A C 1
ATOM 4161 O O . MET A 1 509 ? 1.381 23.863 -2.492 1.00 84.50 509 MET A O 1
ATOM 4165 N N . THR A 1 510 ? 0.799 23.292 -4.581 1.00 78.94 510 THR A N 1
ATOM 4166 C CA . THR A 1 510 ? -0.437 22.598 -4.183 1.00 78.94 510 THR A CA 1
ATOM 4167 C C . THR A 1 510 ? -0.155 21.404 -3.277 1.00 78.94 510 THR A C 1
ATOM 4169 O O . THR A 1 510 ? -0.835 21.245 -2.267 1.00 78.94 510 THR A O 1
ATOM 4172 N N . THR A 1 511 ? 0.894 20.622 -3.553 1.00 77.06 511 THR A N 1
ATOM 4173 C CA . THR A 1 511 ? 1.332 19.516 -2.682 1.00 77.06 511 THR A CA 1
ATOM 4174 C C . THR A 1 511 ? 1.742 20.019 -1.299 1.00 77.06 511 THR A C 1
ATOM 4176 O O . THR A 1 511 ? 1.398 19.402 -0.291 1.00 77.06 511 THR A O 1
ATOM 4179 N N . LYS A 1 512 ? 2.453 21.151 -1.228 1.00 84.38 512 LYS A N 1
ATOM 4180 C CA . LYS A 1 512 ? 2.825 21.781 0.044 1.00 84.38 512 LYS A CA 1
ATOM 4181 C C . LYS A 1 512 ? 1.590 22.241 0.820 1.00 84.38 512 LYS A C 1
ATOM 4183 O O . LYS A 1 512 ? 1.459 21.893 1.987 1.00 84.38 512 LYS A O 1
ATOM 4188 N N . THR A 1 513 ? 0.655 22.934 0.167 1.00 80.62 513 THR A N 1
ATOM 4189 C CA . THR A 1 513 ? -0.605 23.365 0.793 1.00 80.62 513 THR A CA 1
ATOM 4190 C C . THR A 1 513 ? -1.441 22.179 1.276 1.00 80.62 513 THR A C 1
ATOM 4192 O O . THR A 1 513 ? -2.086 22.263 2.316 1.00 80.62 513 THR A O 1
ATOM 4195 N N . LEU A 1 514 ? -1.435 21.065 0.541 1.00 74.75 514 LEU A N 1
ATOM 4196 C CA . LEU A 1 514 ? -2.164 19.858 0.923 1.00 74.75 514 LEU A CA 1
ATOM 4197 C C . LEU A 1 514 ? -1.547 19.213 2.169 1.00 74.75 514 LEU A C 1
ATOM 4199 O O . LEU A 1 514 ? -2.274 18.921 3.109 1.00 74.75 514 LEU A O 1
ATOM 4203 N N . LYS A 1 515 ? -0.211 19.122 2.239 1.00 78.81 515 LYS A N 1
ATOM 4204 C CA . LYS A 1 515 ? 0.502 18.676 3.450 1.00 78.81 515 LYS A CA 1
ATOM 4205 C C . LYS A 1 515 ? 0.239 19.574 4.658 1.00 78.81 515 LYS A C 1
ATOM 4207 O O . LYS A 1 515 ? 0.019 19.066 5.749 1.00 78.81 515 LYS A O 1
ATOM 4212 N N . GLU A 1 516 ? 0.251 20.893 4.473 1.00 81.88 516 GLU A N 1
ATOM 4213 C CA . GLU A 1 516 ? -0.060 21.848 5.545 1.00 81.88 516 GLU A CA 1
ATOM 4214 C C . GLU A 1 516 ? -1.498 21.672 6.056 1.00 81.88 516 GLU A C 1
ATOM 4216 O O . GLU A 1 516 ? -1.738 21.731 7.261 1.00 81.88 516 GLU A O 1
ATOM 4221 N N . LYS A 1 517 ? -2.458 21.405 5.160 1.00 79.06 517 LYS A N 1
ATOM 4222 C CA . LYS A 1 517 ? -3.850 21.138 5.544 1.00 79.06 517 LYS A CA 1
ATOM 4223 C C . LYS A 1 517 ? -4.049 19.776 6.199 1.00 79.06 517 LYS A C 1
ATOM 4225 O O . LYS A 1 517 ? -4.822 19.702 7.148 1.00 79.06 517 LYS A O 1
ATOM 4230 N N . ASP A 1 518 ? -3.367 18.736 5.729 1.00 68.38 518 ASP A N 1
ATOM 4231 C CA . ASP A 1 518 ? -3.397 17.411 6.356 1.00 68.38 518 ASP A CA 1
ATOM 4232 C C . ASP A 1 518 ? -2.818 17.469 7.772 1.00 68.38 518 ASP A C 1
ATOM 4234 O O . ASP A 1 518 ? -3.412 16.916 8.695 1.00 68.38 518 ASP A O 1
ATOM 4238 N N . GLN A 1 519 ? -1.718 18.206 7.968 1.00 76.88 519 GLN A N 1
ATOM 4239 C CA . GLN A 1 519 ? -1.151 18.435 9.295 1.00 76.88 519 GLN A CA 1
ATOM 4240 C C . GLN A 1 519 ? -2.124 19.209 10.191 1.00 76.88 519 GLN A C 1
ATOM 4242 O O . GLN A 1 519 ? -2.407 18.767 11.296 1.00 76.88 519 GLN A O 1
ATOM 4247 N N . ALA A 1 520 ? -2.715 20.304 9.702 1.00 71.69 520 ALA A N 1
ATOM 4248 C CA . ALA A 1 520 ? -3.691 21.074 10.475 1.00 71.69 520 ALA A CA 1
ATOM 4249 C C . ALA A 1 520 ? -4.946 20.258 10.840 1.00 71.69 520 ALA A C 1
ATOM 4251 O O . ALA A 1 520 ? -5.519 20.447 11.912 1.00 71.69 520 ALA A O 1
ATOM 4252 N N . LEU A 1 521 ? -5.385 19.348 9.963 1.00 70.19 521 LEU A N 1
ATOM 4253 C CA . LEU A 1 521 ? -6.478 18.420 10.249 1.00 70.19 521 LEU A CA 1
ATOM 4254 C C . LEU A 1 521 ? -6.070 17.405 11.323 1.00 70.19 521 LEU A C 1
ATOM 4256 O O . LEU A 1 521 ? -6.866 17.108 12.210 1.00 70.19 521 LEU A O 1
ATOM 4260 N N . HIS A 1 522 ? -4.845 16.883 11.247 1.00 71.38 522 HIS A N 1
ATOM 4261 C CA . HIS A 1 522 ? -4.314 15.951 12.235 1.00 71.38 522 HIS A CA 1
ATOM 4262 C C . HIS A 1 522 ? -4.221 16.606 13.616 1.00 71.38 522 HIS A C 1
ATOM 4264 O O . HIS A 1 522 ? -4.793 16.079 14.568 1.00 71.38 522 HIS A O 1
ATOM 4270 N N . ASP A 1 523 ? -3.636 17.805 13.681 1.00 72.44 523 ASP A N 1
ATOM 4271 C CA . ASP A 1 523 ? -3.525 18.608 14.900 1.00 72.44 523 ASP A CA 1
ATOM 4272 C C . ASP A 1 523 ? -4.916 18.940 15.473 1.00 72.44 523 ASP A C 1
ATOM 4274 O O . ASP A 1 523 ? -5.130 18.869 16.680 1.00 72.44 523 ASP A O 1
ATOM 4278 N N . TYR A 1 524 ? -5.899 19.260 14.618 1.00 71.19 524 TYR A N 1
ATOM 4279 C CA . TYR A 1 524 ? -7.279 19.510 15.045 1.00 71.19 524 TYR A CA 1
ATOM 4280 C C . TYR A 1 524 ? -7.939 18.263 15.647 1.00 71.19 524 TYR A C 1
ATOM 4282 O O . TYR A 1 524 ? -8.570 18.356 16.697 1.00 71.19 524 TYR A O 1
ATOM 4290 N N . VAL A 1 525 ? -7.795 17.098 15.008 1.00 66.62 525 VAL A N 1
ATOM 4291 C CA . VAL A 1 525 ? -8.353 15.831 15.508 1.00 66.62 525 VAL A CA 1
ATOM 4292 C C . VAL A 1 525 ? -7.698 15.435 16.831 1.00 66.62 525 VAL A C 1
ATOM 4294 O O . VAL A 1 525 ? -8.401 15.039 17.757 1.00 66.62 525 VAL A O 1
ATOM 4297 N N . GLU A 1 526 ? -6.382 15.591 16.952 1.00 68.00 526 GLU A N 1
ATOM 4298 C CA . GLU A 1 526 ? -5.637 15.285 18.175 1.00 68.00 526 GLU A CA 1
ATOM 4299 C C . GLU A 1 526 ? -6.035 16.215 19.331 1.00 68.00 526 GLU A C 1
ATOM 4301 O O . GLU A 1 526 ? -6.343 15.743 20.428 1.00 68.00 526 GLU A O 1
ATOM 4306 N N . LEU A 1 527 ? -6.160 17.522 19.068 1.00 69.81 527 LEU A N 1
ATOM 4307 C CA . LEU A 1 527 ? -6.657 18.493 20.044 1.00 69.81 527 LEU A CA 1
ATOM 4308 C C . LEU A 1 527 ? -8.096 18.176 20.478 1.00 69.81 527 LEU A C 1
ATOM 4310 O O . LEU A 1 527 ? -8.443 18.343 21.648 1.00 69.81 527 LEU A O 1
ATOM 4314 N N . HIS A 1 528 ? -8.941 17.709 19.551 1.00 56.56 528 HIS A N 1
ATOM 4315 C CA . HIS A 1 528 ? -10.340 17.394 19.836 1.00 56.56 528 HIS A CA 1
ATOM 4316 C C . HIS A 1 528 ? -10.503 16.096 20.641 1.00 56.56 528 HIS A C 1
ATOM 4318 O O . HIS A 1 528 ? -11.377 16.019 21.504 1.00 56.56 528 HIS A O 1
ATOM 4324 N N . ILE A 1 529 ? -9.641 15.102 20.406 1.00 56.00 529 ILE A N 1
ATOM 4325 C CA . ILE A 1 529 ? -9.554 13.881 21.220 1.00 56.00 529 ILE A CA 1
ATOM 4326 C C . ILE A 1 529 ? -9.106 14.241 22.642 1.00 56.00 529 ILE A C 1
ATOM 4328 O O . ILE A 1 529 ? -9.785 13.878 23.598 1.00 56.00 529 ILE A O 1
ATOM 4332 N N . GLN A 1 530 ? -8.051 15.049 22.787 1.00 55.69 530 GLN A N 1
ATOM 4333 C CA . GLN A 1 530 ? -7.542 15.478 24.096 1.00 55.69 530 GLN A CA 1
ATOM 4334 C C . GLN A 1 530 ? -8.550 16.333 24.886 1.00 55.69 530 GLN A C 1
ATOM 4336 O O . GLN A 1 530 ? -8.678 16.184 26.100 1.00 55.69 530 GLN A O 1
ATOM 4341 N N . THR A 1 531 ? -9.304 17.216 24.220 1.00 54.28 531 THR A N 1
ATOM 4342 C CA . THR A 1 531 ? -10.345 18.024 24.887 1.00 54.28 531 THR A CA 1
ATOM 4343 C C . THR A 1 531 ? -11.587 17.215 25.257 1.00 54.28 531 THR A C 1
ATOM 4345 O O . THR A 1 531 ? -12.176 17.483 26.302 1.00 54.28 531 THR A O 1
ATOM 4348 N N . ASN A 1 532 ? -11.960 16.198 24.475 1.00 47.56 532 ASN A N 1
ATOM 4349 C CA . ASN A 1 532 ? -13.066 15.299 24.822 1.00 47.56 532 ASN A CA 1
ATOM 4350 C C . ASN A 1 532 ? -12.702 14.317 25.948 1.00 47.56 532 ASN A C 1
ATOM 4352 O O . ASN A 1 532 ? -13.553 14.027 26.788 1.00 47.56 532 ASN A O 1
ATOM 4356 N N . GLU A 1 533 ? -11.447 13.865 26.023 1.00 50.06 533 GLU A N 1
ATOM 4357 C CA . GLU A 1 533 ? -10.943 13.076 27.157 1.00 50.06 533 GLU A CA 1
ATOM 4358 C C . GLU A 1 533 ? -10.891 13.898 28.459 1.00 50.06 533 GLU A C 1
ATOM 4360 O O . GLU A 1 533 ? -11.119 13.356 29.538 1.00 50.06 533 GLU A O 1
ATOM 4365 N N . ALA A 1 534 ? -10.669 15.216 28.374 1.00 48.59 534 ALA A N 1
ATOM 4366 C CA . ALA A 1 534 ? -10.601 16.103 29.537 1.00 48.59 534 ALA A CA 1
ATOM 4367 C C . ALA A 1 534 ? -11.966 16.589 30.074 1.00 48.59 534 ALA A C 1
ATOM 4369 O O . ALA A 1 534 ? -12.031 17.032 31.221 1.00 48.59 534 ALA A O 1
ATOM 4370 N N . LEU A 1 535 ? -13.049 16.545 29.282 1.00 43.31 535 LEU A N 1
ATOM 4371 C CA . LEU A 1 535 ? -14.331 17.180 29.643 1.00 43.31 535 LEU A CA 1
ATOM 4372 C C . LEU A 1 535 ? -15.499 16.233 29.942 1.00 43.31 535 LEU A C 1
ATOM 4374 O O . LEU A 1 535 ? -16.517 16.723 30.421 1.00 43.31 535 LEU A O 1
ATOM 4378 N N . GLY A 1 536 ? -15.392 14.917 29.717 1.00 45.88 536 GLY A N 1
ATOM 4379 C CA . GLY A 1 536 ? -16.393 13.936 30.182 1.00 45.88 536 GLY A CA 1
ATOM 4380 C C . GLY A 1 536 ? -17.860 14.283 29.861 1.00 45.88 536 GLY A C 1
ATOM 4381 O O . GLY A 1 536 ? -18.760 13.937 30.620 1.00 45.88 536 GLY A O 1
ATOM 4382 N N . SER A 1 537 ? -18.106 15.021 28.775 1.00 43.59 537 SER A N 1
ATOM 4383 C CA . SER A 1 537 ? -19.393 15.650 28.478 1.00 43.59 537 SER A CA 1
ATOM 4384 C C . SER A 1 537 ? -19.664 15.564 26.982 1.00 43.59 537 SER A C 1
ATOM 4386 O O . SER A 1 537 ? -19.217 16.397 26.197 1.00 43.59 537 SER A O 1
ATOM 4388 N N . THR A 1 538 ? -20.446 14.565 26.585 1.00 47.53 538 THR A N 1
ATOM 4389 C CA . THR A 1 538 ? -21.109 14.515 25.280 1.00 47.53 538 THR A CA 1
ATOM 4390 C C . THR A 1 538 ? -22.175 15.608 25.196 1.00 47.53 538 THR A C 1
ATOM 4392 O O . THR A 1 538 ? -23.329 15.399 25.577 1.00 47.53 538 THR A O 1
ATOM 4395 N N . THR A 1 539 ? -21.813 16.779 24.670 1.00 48.03 539 THR A N 1
ATOM 4396 C CA . THR A 1 539 ? -22.782 17.760 24.173 1.00 48.03 539 THR A CA 1
ATOM 4397 C C . THR A 1 539 ? -23.199 17.387 22.751 1.00 48.03 539 THR A C 1
ATOM 4399 O O . THR A 1 539 ? -22.434 17.479 21.796 1.00 48.03 539 THR A O 1
ATOM 4402 N N . ILE A 1 540 ? -24.464 16.988 22.608 1.00 50.88 540 ILE A N 1
ATOM 4403 C CA . ILE A 1 540 ? -25.145 16.526 21.379 1.00 50.88 540 ILE A CA 1
ATOM 4404 C C . ILE A 1 540 ? -25.028 17.518 20.190 1.00 50.88 540 ILE A C 1
ATOM 4406 O O . ILE A 1 540 ? -25.248 17.147 19.037 1.00 50.88 540 ILE A O 1
ATOM 4410 N N . GLY A 1 541 ? -24.632 18.773 20.435 1.00 51.47 541 GLY A N 1
ATOM 4411 C CA . GLY A 1 541 ? -24.377 19.777 19.396 1.00 51.47 541 GLY A CA 1
ATOM 4412 C C . GLY A 1 541 ? -23.119 19.530 18.551 1.00 51.47 541 GLY A C 1
ATOM 4413 O O . GLY A 1 541 ? -23.127 19.838 17.357 1.00 51.47 541 GLY A O 1
ATOM 4414 N N . ASP A 1 542 ? -22.071 18.928 19.119 1.00 54.78 542 ASP A N 1
ATOM 4415 C CA . ASP A 1 542 ? -20.785 18.752 18.424 1.00 54.78 542 ASP A CA 1
ATOM 4416 C C . ASP A 1 542 ? -20.783 17.514 17.517 1.00 54.78 542 ASP A C 1
ATOM 4418 O O . ASP A 1 542 ? -20.205 17.528 16.429 1.00 54.78 542 ASP A O 1
ATOM 4422 N N . GLU A 1 543 ? -21.543 16.477 17.881 1.00 49.50 543 GLU A N 1
ATOM 4423 C CA . GLU A 1 543 ? -21.700 15.266 17.068 1.00 49.50 543 GLU A CA 1
ATOM 4424 C C . GLU A 1 543 ? -22.463 15.539 15.758 1.00 49.50 543 GLU A C 1
ATOM 4426 O O . GLU A 1 543 ? -22.130 14.998 14.699 1.00 49.50 543 GLU A O 1
ATOM 4431 N N . ALA A 1 544 ? -23.466 16.422 15.798 1.00 54.16 544 ALA A N 1
ATOM 4432 C CA . ALA A 1 544 ? -24.209 16.836 14.608 1.00 54.16 544 ALA A CA 1
ATOM 4433 C C . ALA A 1 544 ? -23.326 17.632 13.632 1.00 54.16 544 ALA A C 1
ATOM 4435 O O . ALA A 1 544 ? -23.443 17.472 12.414 1.00 54.16 544 ALA A O 1
ATOM 4436 N N . LYS A 1 545 ? -22.409 18.449 14.161 1.00 62.22 545 LYS A N 1
ATOM 4437 C CA . LYS A 1 545 ? -21.458 19.233 13.367 1.00 62.22 545 LYS A CA 1
ATOM 4438 C C . LYS A 1 545 ? -20.367 18.351 12.757 1.00 62.22 545 LYS A C 1
ATOM 4440 O O . LYS A 1 545 ? -20.122 18.449 11.561 1.00 62.22 545 LYS A O 1
ATOM 4445 N N . LEU A 1 546 ? -19.830 17.398 13.519 1.00 60.72 546 LEU A N 1
ATOM 4446 C CA . LEU A 1 546 ? -18.905 16.372 13.020 1.00 60.72 546 LEU A CA 1
ATOM 4447 C C . LEU A 1 546 ? -19.535 15.490 11.933 1.00 60.72 546 LEU A C 1
ATOM 4449 O O . LEU A 1 546 ? -18.894 15.200 10.924 1.00 60.72 546 LEU A O 1
ATOM 4453 N N . LYS A 1 547 ? -20.810 15.107 12.081 1.00 61.44 547 LYS A N 1
ATOM 4454 C CA . LYS A 1 547 ? -21.555 14.390 11.031 1.00 61.44 547 LYS A CA 1
ATOM 4455 C C . LYS A 1 547 ? -21.742 15.245 9.777 1.00 61.44 547 LYS A C 1
ATOM 4457 O O . LYS A 1 547 ? -21.597 14.726 8.670 1.00 61.44 547 LYS A O 1
ATOM 4462 N N . LEU A 1 548 ? -22.024 16.540 9.925 1.00 70.38 548 LEU A N 1
ATOM 4463 C CA . LEU A 1 548 ? -22.140 17.465 8.796 1.00 70.38 548 LEU A CA 1
ATOM 4464 C C . LEU A 1 548 ? -20.796 17.645 8.070 1.00 70.38 548 LEU A C 1
ATOM 4466 O O . LEU A 1 548 ? -20.751 17.565 6.842 1.00 70.38 548 LEU A O 1
ATOM 4470 N N . ASP A 1 549 ? -19.705 17.809 8.816 1.00 66.44 549 ASP A N 1
ATOM 4471 C CA . ASP A 1 549 ? -18.355 17.962 8.271 1.00 66.44 549 ASP A CA 1
ATOM 4472 C C . ASP A 1 549 ? -17.865 16.670 7.604 1.00 66.44 549 ASP A C 1
ATOM 4474 O O . ASP A 1 549 ? -17.271 16.717 6.525 1.00 66.44 549 ASP A O 1
ATOM 4478 N N . PHE A 1 550 ? -18.209 15.501 8.155 1.00 67.56 550 PHE A N 1
ATOM 4479 C CA . PHE A 1 550 ? -17.940 14.208 7.526 1.00 67.56 550 PHE A CA 1
ATOM 4480 C C . PHE A 1 550 ? -18.695 14.046 6.201 1.00 67.56 550 PHE A C 1
ATOM 4482 O O . PHE A 1 550 ? -18.123 13.601 5.205 1.00 67.56 550 PHE A O 1
ATOM 4489 N N . VAL A 1 551 ? -19.968 14.452 6.147 1.00 71.19 551 VAL A N 1
ATOM 4490 C CA . VAL A 1 551 ? -20.755 14.439 4.904 1.00 71.19 551 VAL A CA 1
ATOM 4491 C C . VAL A 1 551 ? -20.163 15.406 3.875 1.00 71.19 551 VAL A C 1
ATOM 4493 O O . VAL A 1 551 ? -20.021 15.039 2.709 1.00 71.19 551 VAL A O 1
ATOM 4496 N N . GLN A 1 552 ? -19.744 16.606 4.281 1.00 72.06 552 GLN A N 1
ATOM 4497 C CA . GLN A 1 552 ? -19.096 17.563 3.378 1.00 72.06 552 GLN A CA 1
ATOM 4498 C C . GLN A 1 552 ? -17.734 17.069 2.872 1.00 72.06 552 GLN A C 1
ATOM 4500 O O . GLN A 1 552 ? -17.423 17.231 1.690 1.00 72.06 552 GLN A O 1
ATOM 4505 N N . MET A 1 553 ? -16.935 16.439 3.734 1.00 69.25 553 MET A N 1
ATOM 4506 C CA . MET A 1 553 ? -15.667 15.806 3.362 1.00 69.25 553 MET A CA 1
ATOM 4507 C C . MET A 1 553 ? -15.883 14.650 2.391 1.00 69.25 553 MET A C 1
ATOM 4509 O O . MET A 1 553 ? -15.174 14.550 1.393 1.00 69.25 553 MET A O 1
ATOM 4513 N N . LYS A 1 554 ? -16.909 13.826 2.618 1.00 75.06 554 LYS A N 1
ATOM 4514 C CA . LYS A 1 554 ? -17.277 12.736 1.712 1.00 75.06 554 LYS A CA 1
ATOM 4515 C C . LYS A 1 554 ? -17.678 13.262 0.333 1.00 75.06 554 LYS A C 1
ATOM 4517 O O . LYS A 1 554 ? -17.151 12.790 -0.665 1.00 75.06 554 LYS A O 1
ATOM 4522 N N . VAL A 1 555 ? -18.500 14.312 0.273 1.00 79.44 555 VAL A N 1
ATOM 4523 C CA . VAL A 1 555 ? -18.881 14.968 -0.993 1.00 79.44 555 VAL A CA 1
ATOM 4524 C C . VAL A 1 555 ? -17.668 15.570 -1.716 1.00 79.44 555 VAL A C 1
ATOM 4526 O O . VAL A 1 555 ? -17.574 15.487 -2.941 1.00 79.44 555 VAL A O 1
ATOM 4529 N N . LYS A 1 556 ? -16.716 16.166 -0.986 1.00 76.12 556 LYS A N 1
ATOM 4530 C CA . LYS A 1 556 ? -15.464 16.676 -1.573 1.00 76.12 556 LYS A CA 1
ATOM 4531 C C . LYS A 1 556 ? -14.569 15.548 -2.088 1.00 76.12 556 LYS A C 1
ATOM 4533 O O . LYS A 1 556 ? -14.003 15.687 -3.168 1.00 76.12 556 LYS A O 1
ATOM 4538 N N . ASN A 1 557 ? -14.476 14.437 -1.362 1.00 73.31 557 ASN A N 1
ATOM 4539 C CA . ASN A 1 557 ? -13.716 13.263 -1.781 1.00 73.31 557 ASN A CA 1
ATOM 4540 C C . ASN A 1 557 ? -14.329 12.609 -3.031 1.00 73.31 557 ASN A C 1
ATOM 4542 O O . ASN A 1 557 ? -13.610 12.259 -3.963 1.00 73.31 557 ASN A O 1
ATOM 4546 N N . ASP A 1 558 ? -15.659 12.527 -3.101 1.00 78.62 558 ASP A N 1
ATOM 4547 C CA . ASP A 1 558 ? -16.368 12.015 -4.275 1.00 78.62 558 ASP A CA 1
ATOM 4548 C C . ASP A 1 558 ? -16.133 12.911 -5.507 1.00 78.62 558 ASP A C 1
ATOM 4550 O O . ASP A 1 558 ? -15.889 12.401 -6.603 1.00 78.62 558 ASP A O 1
ATOM 4554 N N . LYS A 1 559 ? -16.107 14.243 -5.331 1.00 81.00 559 LYS A N 1
ATOM 4555 C CA . LYS A 1 559 ? -15.718 15.191 -6.394 1.00 81.00 559 LYS A CA 1
ATOM 4556 C C . LYS A 1 559 ? -14.265 15.023 -6.834 1.00 81.00 559 LYS A C 1
ATOM 4558 O O . LYS A 1 559 ? -14.008 14.980 -8.032 1.00 81.00 559 LYS A O 1
ATOM 4563 N N . LEU A 1 560 ? -13.332 14.874 -5.894 1.00 74.75 560 LEU A N 1
ATOM 4564 C CA . LEU A 1 560 ? -11.920 14.619 -6.200 1.00 74.75 560 LEU A CA 1
ATOM 4565 C C . LEU A 1 560 ? -11.736 13.311 -6.973 1.00 74.75 560 LEU A C 1
ATOM 4567 O O . LEU A 1 560 ? -11.001 13.271 -7.956 1.00 74.75 560 LEU A O 1
ATOM 4571 N N . GLN A 1 561 ? -12.442 12.244 -6.591 1.00 79.12 561 GLN A N 1
ATOM 4572 C CA . GLN A 1 561 ? -12.421 10.997 -7.354 1.00 79.12 561 GLN A CA 1
ATOM 4573 C C . GLN A 1 561 ? -13.022 11.160 -8.752 1.00 79.12 561 GLN A C 1
ATOM 4575 O O . GLN A 1 561 ? -12.539 10.541 -9.702 1.00 79.12 561 GLN A O 1
ATOM 4580 N N . GLN A 1 562 ? -14.069 11.970 -8.896 1.00 82.06 562 GLN A N 1
ATOM 4581 C CA . GLN A 1 562 ? -14.669 12.260 -10.192 1.00 82.06 562 GLN A CA 1
ATOM 4582 C C . GLN A 1 562 ? -13.704 13.040 -11.100 1.00 82.06 562 GLN A C 1
ATOM 4584 O O . GLN A 1 562 ? -13.547 12.673 -12.265 1.00 82.06 562 GLN A O 1
ATOM 4589 N N . GLU A 1 563 ? -13.010 14.050 -10.571 1.00 78.50 563 GLU A N 1
ATOM 4590 C CA . GLU A 1 563 ? -11.975 14.799 -11.295 1.00 78.50 563 GLU A CA 1
ATOM 4591 C C . GLU A 1 563 ? -10.771 13.922 -11.646 1.00 78.50 563 GLU A C 1
ATOM 4593 O O . GLU A 1 563 ? -10.293 13.967 -12.777 1.00 78.50 563 GLU A O 1
ATOM 4598 N N . LEU A 1 564 ? -10.333 13.043 -10.739 1.00 78.19 564 LEU A N 1
ATOM 4599 C CA . LEU A 1 564 ? -9.258 12.088 -11.011 1.00 78.19 564 LEU A CA 1
ATOM 4600 C C . LEU A 1 564 ? -9.622 11.145 -12.168 1.00 78.19 564 LEU A C 1
ATOM 4602 O O . LEU A 1 564 ? -8.800 10.889 -13.051 1.00 78.19 564 LEU A O 1
ATOM 4606 N N . ARG A 1 565 ? -10.869 10.653 -12.207 1.00 80.81 565 ARG A N 1
ATOM 4607 C CA . ARG A 1 565 ? -11.371 9.841 -13.330 1.00 80.81 565 ARG A CA 1
ATOM 4608 C C . ARG A 1 565 ? -11.443 10.652 -14.624 1.00 80.81 565 ARG A C 1
ATOM 4610 O O . ARG A 1 565 ? -11.062 10.135 -15.669 1.00 80.81 565 ARG A O 1
ATOM 4617 N N . ALA A 1 566 ? -11.879 11.911 -14.568 1.00 78.38 566 ALA A N 1
ATOM 4618 C CA . ALA A 1 566 ? -11.910 12.793 -15.734 1.00 78.38 566 ALA A CA 1
ATOM 4619 C C . ALA A 1 566 ? -10.498 13.058 -16.291 1.00 78.38 566 ALA A C 1
ATOM 4621 O O . ALA A 1 566 ? -10.283 12.932 -17.494 1.00 78.38 566 ALA A O 1
ATOM 4622 N N . MET A 1 567 ? -9.524 13.322 -15.418 1.00 76.88 567 MET A N 1
ATOM 4623 C CA . MET A 1 567 ? -8.114 13.501 -15.779 1.00 76.88 567 MET A CA 1
ATOM 4624 C C . MET A 1 567 ? -7.498 12.226 -16.359 1.00 76.88 567 MET A C 1
ATOM 4626 O O . MET A 1 567 ? -6.760 12.290 -17.339 1.00 76.88 567 MET A O 1
ATOM 4630 N N . THR A 1 568 ? -7.830 11.060 -15.799 1.00 78.81 568 THR A N 1
ATOM 4631 C CA . THR A 1 568 ? -7.370 9.762 -16.322 1.00 78.81 568 THR A CA 1
ATOM 4632 C C . THR A 1 568 ? -7.926 9.518 -17.725 1.00 78.81 568 THR A C 1
ATOM 4634 O O . THR A 1 568 ? -7.167 9.205 -18.638 1.00 78.81 568 THR A O 1
ATOM 4637 N N . ASN A 1 569 ? -9.221 9.773 -17.934 1.00 80.38 569 ASN A N 1
ATOM 4638 C CA . ASN A 1 569 ? -9.847 9.664 -19.252 1.00 80.38 569 ASN A CA 1
ATOM 4639 C C . ASN A 1 569 ? -9.236 10.647 -20.263 1.00 80.38 569 ASN A C 1
ATOM 4641 O O . ASN A 1 569 ? -9.018 10.282 -21.416 1.00 80.38 569 ASN A O 1
ATOM 4645 N N . HIS A 1 570 ? -8.934 11.878 -19.841 1.00 78.94 570 HIS A N 1
ATOM 4646 C CA . HIS A 1 570 ? -8.284 12.867 -20.700 1.00 78.94 570 HIS A CA 1
ATOM 4647 C C . HIS A 1 570 ? -6.851 12.453 -21.066 1.00 78.94 570 HIS A C 1
ATOM 4649 O O . HIS A 1 570 ? -6.448 12.559 -22.224 1.00 78.94 570 HIS A O 1
ATOM 4655 N N . ARG A 1 571 ? -6.097 11.891 -20.111 1.00 83.81 571 ARG A N 1
ATOM 4656 C CA . ARG A 1 571 ? -4.770 11.315 -20.366 1.00 83.81 571 ARG A CA 1
ATOM 4657 C C . ARG A 1 571 ? -4.836 10.186 -21.393 1.00 83.81 571 ARG A C 1
ATOM 4659 O O . ARG A 1 571 ? -4.019 10.147 -22.308 1.00 83.81 571 ARG A O 1
ATOM 4666 N N . ASP A 1 572 ? -5.807 9.289 -21.263 1.00 81.94 572 ASP A N 1
ATOM 4667 C CA . ASP A 1 572 ? -5.973 8.167 -22.188 1.00 81.94 572 ASP A CA 1
ATOM 4668 C C . ASP A 1 572 ? -6.383 8.634 -23.593 1.00 81.94 572 ASP A C 1
ATOM 4670 O O . ASP A 1 572 ? -5.902 8.082 -24.586 1.00 81.94 572 ASP A O 1
ATOM 4674 N N . GLN A 1 573 ? -7.195 9.693 -23.696 1.00 82.81 573 GLN A N 1
ATOM 4675 C CA . GLN A 1 573 ? -7.504 10.351 -24.971 1.00 82.81 573 GLN A CA 1
ATOM 4676 C C . GLN A 1 573 ? -6.253 10.945 -25.623 1.00 82.81 573 GLN A C 1
ATOM 4678 O O . GLN A 1 573 ? -5.994 10.660 -26.789 1.00 82.81 573 GLN A O 1
ATOM 4683 N N . LEU A 1 574 ? -5.428 11.682 -24.873 1.00 78.62 574 LEU A N 1
ATOM 4684 C CA . LEU A 1 574 ? -4.172 12.238 -25.389 1.00 78.62 574 LEU A CA 1
ATOM 4685 C C . LEU A 1 574 ? -3.206 11.142 -25.859 1.00 78.62 574 LEU A C 1
ATOM 4687 O O . LEU A 1 574 ? -2.569 11.282 -26.902 1.00 78.62 574 LEU A O 1
ATOM 4691 N N . ILE A 1 575 ? -3.125 10.019 -25.138 1.00 82.00 575 ILE A N 1
ATOM 4692 C CA . ILE A 1 575 ? -2.327 8.860 -25.564 1.00 82.00 575 ILE A CA 1
ATOM 4693 C C . ILE A 1 575 ? -2.868 8.282 -26.879 1.00 82.00 575 ILE A C 1
ATOM 4695 O O . ILE A 1 575 ? -2.084 7.916 -27.758 1.00 82.00 575 ILE A O 1
ATOM 4699 N N . GLN A 1 576 ? -4.190 8.186 -27.044 1.00 80.88 576 GLN A N 1
ATOM 4700 C CA . GLN A 1 576 ? -4.792 7.729 -28.299 1.00 80.88 576 GLN A CA 1
ATOM 4701 C C . GLN A 1 576 ? -4.542 8.704 -29.455 1.00 80.88 576 GLN A C 1
ATOM 4703 O O . GLN A 1 576 ? -4.193 8.257 -30.547 1.00 80.88 576 GLN A O 1
ATOM 4708 N N . GLU A 1 577 ? -4.649 10.012 -29.224 1.00 79.69 577 GLU A N 1
ATOM 4709 C CA . GLU A 1 577 ? -4.335 11.038 -30.224 1.00 79.69 577 GLU A CA 1
ATOM 4710 C C . GLU A 1 577 ? -2.863 10.983 -30.640 1.00 79.69 577 GLU A C 1
ATOM 4712 O O . GLU A 1 577 ? -2.562 10.944 -31.831 1.00 79.69 577 GLU A O 1
ATOM 4717 N N . GLN A 1 578 ? -1.937 10.868 -29.683 1.00 77.00 578 GLN A N 1
ATOM 4718 C CA . GLN A 1 578 ? -0.512 10.693 -29.976 1.00 77.00 578 GLN A CA 1
ATOM 4719 C C . GLN A 1 578 ? -0.244 9.421 -30.785 1.00 77.00 578 GLN A C 1
ATOM 4721 O O . GLN A 1 578 ? 0.546 9.446 -31.728 1.00 77.00 578 GLN A O 1
ATOM 4726 N N . ARG A 1 579 ? -0.927 8.311 -30.471 1.00 81.94 579 ARG A N 1
ATOM 4727 C CA . ARG A 1 579 ? -0.831 7.069 -31.255 1.00 81.94 579 ARG A CA 1
ATOM 4728 C C . ARG A 1 579 ? -1.359 7.247 -32.674 1.00 81.94 579 ARG A C 1
ATOM 4730 O O . ARG A 1 579 ? -0.731 6.745 -33.602 1.00 81.94 579 ARG A O 1
ATOM 4737 N N . LEU A 1 580 ? -2.474 7.952 -32.858 1.00 83.06 580 LEU A N 1
ATOM 4738 C CA . LEU A 1 580 ? -3.034 8.244 -34.180 1.00 83.06 580 LEU A CA 1
ATOM 4739 C C . LEU A 1 580 ? -2.096 9.133 -35.001 1.00 83.06 580 LEU A C 1
ATOM 4741 O O . LEU A 1 580 ? -1.824 8.811 -36.155 1.00 83.06 580 LEU A O 1
ATOM 4745 N N . ILE A 1 581 ? -1.542 10.188 -34.398 1.00 81.38 581 ILE A N 1
ATOM 4746 C CA . ILE A 1 581 ? -0.561 11.075 -35.040 1.00 81.38 581 ILE A CA 1
ATOM 4747 C C . ILE A 1 581 ? 0.690 10.287 -35.441 1.00 81.38 581 ILE A C 1
ATOM 4749 O O . ILE A 1 581 ? 1.129 10.382 -36.585 1.00 81.38 581 ILE A O 1
ATOM 4753 N N . ALA A 1 582 ? 1.236 9.468 -34.537 1.00 73.12 582 ALA A N 1
ATOM 4754 C CA . ALA A 1 582 ? 2.401 8.638 -34.827 1.00 73.12 582 ALA A CA 1
ATOM 4755 C C . ALA A 1 582 ? 2.111 7.632 -35.950 1.00 73.12 582 ALA A C 1
ATOM 4757 O O . ALA A 1 582 ? 2.902 7.502 -36.880 1.00 73.12 582 ALA A O 1
ATOM 4758 N N . THR A 1 583 ? 0.955 6.963 -35.906 1.00 82.00 583 THR A N 1
ATOM 4759 C CA . THR A 1 583 ? 0.533 6.013 -36.948 1.00 82.00 583 THR A CA 1
ATOM 4760 C C . THR A 1 583 ? 0.408 6.709 -38.301 1.00 82.00 583 THR A C 1
ATOM 4762 O O . THR A 1 583 ? 0.948 6.221 -39.290 1.00 82.00 583 THR A O 1
ATOM 4765 N N . HIS A 1 584 ? -0.231 7.881 -38.342 1.00 76.25 584 HIS A N 1
ATOM 4766 C CA . HIS A 1 584 ? -0.365 8.675 -39.559 1.00 76.25 584 HIS A CA 1
ATOM 4767 C C . HIS A 1 584 ? 0.996 9.141 -40.099 1.00 76.25 584 HIS A C 1
ATOM 4769 O O . HIS A 1 584 ? 1.235 9.082 -41.305 1.00 76.25 584 HIS A O 1
ATOM 4775 N N . TRP A 1 585 ? 1.919 9.540 -39.219 1.00 83.19 585 TRP A N 1
ATOM 4776 C CA . TRP A 1 585 ? 3.278 9.921 -39.601 1.00 83.19 585 TRP A CA 1
ATOM 4777 C C . TRP A 1 585 ? 4.060 8.747 -40.205 1.00 83.19 585 TRP A C 1
ATOM 4779 O O . TRP A 1 585 ? 4.614 8.882 -41.296 1.00 83.19 585 TRP A O 1
ATOM 4789 N N . TYR A 1 586 ? 4.047 7.575 -39.558 1.00 74.56 586 TYR A N 1
ATOM 4790 C CA . TYR A 1 586 ? 4.695 6.369 -40.088 1.00 74.56 586 TYR A CA 1
ATOM 4791 C C . TYR A 1 586 ? 4.085 5.931 -41.420 1.00 74.56 586 TYR A C 1
ATOM 4793 O O . TYR A 1 586 ? 4.818 5.562 -42.335 1.00 74.56 586 TYR A O 1
ATOM 4801 N N . GLN A 1 587 ? 2.763 6.019 -41.558 1.00 75.81 587 GLN A N 1
ATOM 4802 C CA . GLN A 1 587 ? 2.067 5.697 -42.799 1.00 75.81 587 GLN A CA 1
ATOM 4803 C C . GLN A 1 587 ? 2.444 6.668 -43.927 1.00 75.81 587 GLN A C 1
ATOM 4805 O O . GLN A 1 587 ? 2.784 6.229 -45.020 1.00 75.81 587 GLN A O 1
ATOM 4810 N N . THR A 1 588 ? 2.517 7.969 -43.637 1.00 75.00 588 THR A N 1
ATOM 4811 C CA . THR A 1 588 ? 2.969 8.991 -44.596 1.00 75.00 588 THR A CA 1
ATOM 4812 C C . THR A 1 588 ? 4.425 8.766 -45.021 1.00 75.00 588 THR A C 1
ATOM 4814 O O . THR A 1 588 ? 4.771 8.938 -46.189 1.00 75.00 588 THR A O 1
ATOM 4817 N N . MET A 1 589 ? 5.301 8.367 -44.094 1.00 71.25 589 MET A N 1
ATOM 4818 C CA . MET A 1 589 ? 6.697 8.034 -44.409 1.00 71.25 589 MET A CA 1
ATOM 4819 C C . MET A 1 589 ? 6.799 6.770 -45.269 1.00 71.25 589 MET A C 1
ATOM 4821 O O . MET A 1 589 ? 7.570 6.746 -46.228 1.00 71.25 589 MET A O 1
ATOM 4825 N N . LEU A 1 590 ? 5.996 5.745 -44.976 1.00 70.31 590 LEU A N 1
ATOM 4826 C CA . LEU A 1 590 ? 5.913 4.522 -45.778 1.00 70.31 590 LEU A CA 1
ATOM 4827 C C . LEU A 1 590 ? 5.395 4.798 -47.194 1.00 70.31 590 LEU A C 1
ATOM 4829 O O . LEU A 1 590 ? 5.977 4.295 -48.150 1.00 70.31 590 LEU A O 1
ATOM 4833 N N . GLU A 1 591 ? 4.369 5.634 -47.348 1.00 71.00 591 GLU A N 1
ATOM 4834 C CA . GLU A 1 591 ? 3.846 6.053 -48.656 1.00 71.00 591 GLU A CA 1
ATOM 4835 C C . GLU A 1 591 ? 4.898 6.840 -49.455 1.00 71.00 591 GLU A C 1
ATOM 4837 O O . GLU A 1 591 ? 5.151 6.530 -50.618 1.00 71.00 591 GLU A O 1
ATOM 4842 N N . ARG A 1 592 ? 5.621 7.772 -48.816 1.00 68.25 592 ARG A N 1
ATOM 4843 C CA . ARG A 1 592 ? 6.725 8.514 -49.459 1.00 68.25 592 ARG A CA 1
ATOM 4844 C C . ARG A 1 592 ? 7.878 7.609 -49.902 1.00 68.25 592 ARG A C 1
ATOM 4846 O O . ARG A 1 592 ? 8.469 7.850 -50.955 1.00 68.25 592 ARG A O 1
ATOM 4853 N N . HIS A 1 593 ? 8.202 6.569 -49.134 1.00 60.41 593 HIS A N 1
ATOM 4854 C CA . HIS A 1 593 ? 9.218 5.587 -49.523 1.00 60.41 593 HIS A CA 1
ATOM 4855 C C . HIS A 1 593 ? 8.715 4.596 -50.587 1.00 60.41 593 HIS A C 1
ATOM 4857 O O . HIS A 1 593 ? 9.489 4.212 -51.468 1.00 60.41 593 HIS A O 1
ATOM 4863 N N . GLY A 1 594 ? 7.429 4.236 -50.566 1.00 54.53 594 GLY A N 1
ATOM 4864 C CA . GLY A 1 594 ? 6.778 3.432 -51.604 1.00 54.53 594 GLY A CA 1
ATOM 4865 C C . GLY A 1 594 ? 6.735 4.142 -52.961 1.00 54.53 594 GLY A C 1
ATOM 4866 O O . GLY A 1 594 ? 7.058 3.539 -53.988 1.00 54.53 594 GLY A O 1
ATOM 4867 N N . ASP A 1 595 ? 6.459 5.446 -52.970 1.00 51.62 595 ASP A N 1
ATOM 4868 C CA . ASP A 1 595 ? 6.484 6.273 -54.182 1.00 51.62 595 ASP A CA 1
ATOM 4869 C C . ASP A 1 595 ? 7.908 6.515 -54.703 1.00 51.62 595 ASP A C 1
ATOM 4871 O O . ASP A 1 595 ? 8.135 6.524 -55.915 1.00 51.62 595 ASP A O 1
ATOM 4875 N N . ALA A 1 596 ? 8.901 6.647 -53.816 1.00 51.78 596 ALA A N 1
ATOM 4876 C CA . ALA A 1 596 ? 10.307 6.735 -54.216 1.00 51.78 596 ALA A CA 1
ATOM 4877 C C . ALA A 1 596 ? 10.816 5.426 -54.853 1.00 51.78 596 ALA A C 1
ATOM 4879 O O . ALA A 1 596 ? 11.580 5.467 -55.818 1.00 51.78 596 ALA A O 1
ATOM 4880 N N . SER A 1 597 ? 10.351 4.269 -54.366 1.00 46.84 597 SER A N 1
ATOM 4881 C CA . SER A 1 597 ? 10.660 2.950 -54.940 1.00 46.84 597 SER A CA 1
ATOM 4882 C C . SER A 1 597 ? 9.927 2.700 -56.270 1.00 46.84 597 SER A C 1
ATOM 4884 O O . SER A 1 597 ? 10.480 2.103 -57.196 1.00 46.84 597 SER A O 1
ATOM 4886 N N . SER A 1 598 ? 8.717 3.246 -56.422 1.00 49.56 598 SER A N 1
ATOM 4887 C CA . SER A 1 598 ? 7.948 3.202 -57.677 1.00 49.56 598 SER A CA 1
ATOM 4888 C C . SER A 1 598 ? 8.518 4.144 -58.751 1.00 49.56 598 SER A C 1
ATOM 4890 O O . SER A 1 598 ? 8.515 3.824 -59.939 1.00 49.56 598 SER A O 1
ATOM 4892 N N . ARG A 1 599 ? 9.098 5.287 -58.353 1.00 48.84 599 ARG A N 1
ATOM 4893 C CA . ARG A 1 599 ? 9.810 6.196 -59.271 1.00 48.84 599 ARG A CA 1
ATOM 4894 C C . ARG A 1 599 ? 11.203 5.694 -59.658 1.00 48.84 599 ARG A C 1
ATOM 4896 O O . ARG A 1 599 ? 11.603 5.884 -60.803 1.00 48.84 599 ARG A O 1
ATOM 4903 N N . SER A 1 600 ? 11.932 5.011 -58.769 1.00 43.53 600 SER A N 1
ATOM 4904 C CA . SER A 1 600 ? 13.238 4.425 -59.121 1.00 43.53 600 SER A CA 1
ATOM 4905 C C . SER A 1 600 ? 13.116 3.217 -60.062 1.00 43.53 600 SER A C 1
ATOM 4907 O O . SER A 1 600 ? 14.000 2.989 -60.888 1.00 43.53 600 SER A O 1
ATOM 4909 N N . SER A 1 601 ? 11.992 2.496 -60.016 1.00 45.84 601 SER A N 1
ATOM 4910 C CA . SER A 1 601 ? 11.685 1.400 -60.946 1.00 45.84 601 SER A CA 1
ATOM 4911 C C . SER A 1 601 ? 11.165 1.873 -62.314 1.00 45.84 601 SER A C 1
ATOM 4913 O O . SER A 1 601 ? 11.368 1.170 -63.302 1.00 45.84 601 SER A O 1
ATOM 4915 N N . GLN A 1 602 ? 10.608 3.087 -62.431 1.00 44.00 602 GLN A N 1
ATOM 4916 C CA . GLN A 1 602 ? 10.284 3.687 -63.737 1.00 44.00 602 GLN A CA 1
ATOM 4917 C C . GLN A 1 602 ? 11.489 4.324 -64.450 1.00 44.00 602 GLN A C 1
ATOM 4919 O O . GLN A 1 602 ? 11.527 4.320 -65.679 1.00 44.00 602 GLN A O 1
ATOM 4924 N N . ILE A 1 603 ? 12.505 4.808 -63.726 1.00 48.03 603 ILE A N 1
ATOM 4925 C CA . ILE A 1 603 ? 13.686 5.438 -64.352 1.00 48.03 603 ILE A CA 1
ATOM 4926 C C . ILE A 1 603 ? 14.664 4.395 -64.935 1.00 48.03 603 ILE A C 1
ATOM 4928 O O . ILE A 1 603 ? 15.344 4.682 -65.915 1.00 48.03 603 ILE A O 1
ATOM 4932 N N . ASN A 1 604 ? 14.669 3.154 -64.434 1.00 41.50 604 ASN A N 1
ATOM 4933 C CA . ASN A 1 604 ? 15.493 2.065 -64.988 1.00 41.50 604 ASN A CA 1
ATOM 4934 C C . ASN A 1 604 ? 14.784 1.190 -66.046 1.00 41.50 604 ASN A C 1
ATOM 4936 O O . ASN A 1 604 ? 15.411 0.294 -66.610 1.00 41.50 604 ASN A O 1
ATOM 4940 N N . GLY A 1 605 ? 13.501 1.440 -66.341 1.00 40.91 605 GLY A N 1
ATOM 4941 C CA . GLY A 1 605 ? 12.712 0.674 -67.321 1.00 40.91 605 GLY A CA 1
ATOM 4942 C C . GLY A 1 605 ? 12.478 1.366 -68.672 1.00 40.91 605 GLY A C 1
ATOM 4943 O O . GLY A 1 605 ? 11.975 0.734 -69.597 1.00 40.91 605 GLY A O 1
ATOM 4944 N N . GLY A 1 606 ? 12.834 2.646 -68.808 1.00 35.12 606 GLY A N 1
ATOM 4945 C CA . GLY A 1 606 ? 12.503 3.475 -69.971 1.00 35.12 606 GLY A CA 1
ATOM 4946 C C . GLY A 1 606 ? 13.717 3.895 -70.791 1.00 35.12 606 GLY A C 1
ATOM 4947 O O . GLY A 1 606 ? 13.967 5.084 -70.929 1.00 35.12 606 GLY A O 1
ATOM 4948 N N . ASN A 1 607 ? 14.488 2.944 -71.322 1.00 39.56 607 ASN A N 1
ATOM 4949 C CA . ASN A 1 607 ? 15.542 3.253 -72.296 1.00 39.56 607 ASN A CA 1
ATOM 4950 C C . ASN A 1 607 ? 15.539 2.241 -73.450 1.00 39.56 607 ASN A C 1
ATOM 4952 O O . ASN A 1 607 ? 16.525 1.562 -73.720 1.00 39.56 607 ASN A O 1
ATOM 4956 N N . LYS A 1 608 ? 14.379 2.097 -74.098 1.00 42.50 608 LYS A N 1
ATOM 4957 C CA . LYS A 1 608 ? 14.210 1.499 -75.429 1.00 42.50 608 LYS A CA 1
ATOM 4958 C C . LYS A 1 608 ? 12.958 2.113 -76.061 1.00 42.50 608 LYS A C 1
ATOM 4960 O O . LYS A 1 608 ? 11.877 1.981 -75.503 1.00 42.50 608 LYS A O 1
ATOM 4965 N N . ASN A 1 609 ? 13.153 2.738 -77.222 1.00 43.31 609 ASN A N 1
ATOM 4966 C CA . ASN A 1 609 ? 12.163 3.345 -78.123 1.00 43.31 609 ASN A CA 1
ATOM 4967 C C . ASN A 1 609 ? 11.648 4.738 -77.746 1.00 43.31 609 ASN A C 1
ATOM 4969 O O . ASN A 1 609 ? 10.552 4.825 -77.216 1.00 43.31 609 ASN A O 1
ATOM 4973 N N . ILE A 1 610 ? 12.370 5.797 -78.141 1.00 36.81 610 ILE A N 1
ATOM 4974 C CA . ILE A 1 610 ? 11.772 6.994 -78.769 1.00 36.81 610 ILE A CA 1
ATOM 4975 C C . ILE A 1 610 ? 12.794 7.563 -79.775 1.00 36.81 610 ILE A C 1
ATOM 4977 O O . ILE A 1 610 ? 13.644 8.382 -79.440 1.00 36.81 610 ILE A O 1
ATOM 4981 N N . PHE A 1 611 ? 12.731 7.077 -81.012 1.00 36.16 611 PHE A N 1
ATOM 4982 C CA . PHE A 1 611 ? 13.071 7.835 -82.217 1.00 36.16 611 PHE A CA 1
ATOM 4983 C C . PHE A 1 611 ? 11.772 7.862 -83.032 1.00 36.16 611 PHE A C 1
ATOM 4985 O O . PHE A 1 611 ? 11.078 6.851 -83.049 1.00 36.16 611 PHE A O 1
ATOM 4992 N N . GLU A 1 612 ? 11.480 8.999 -83.667 1.00 34.38 612 GLU A N 1
ATOM 4993 C CA . GLU A 1 612 ? 10.238 9.345 -84.392 1.00 34.38 612 GLU A CA 1
ATOM 4994 C C . GLU A 1 612 ? 9.095 9.897 -83.526 1.00 34.38 612 GLU A C 1
ATOM 4996 O O . GLU A 1 612 ? 8.196 9.187 -83.106 1.00 34.38 612 GLU A O 1
ATOM 5001 N N . GLU A 1 613 ? 9.104 11.210 -83.290 1.00 30.27 613 GLU A N 1
ATOM 5002 C CA . GLU A 1 613 ? 8.197 12.106 -84.022 1.00 30.27 613 GLU A CA 1
ATOM 5003 C C . GLU A 1 613 ? 8.614 13.558 -83.778 1.00 30.27 613 GLU A C 1
ATOM 5005 O O . GLU A 1 613 ? 8.732 14.042 -82.654 1.00 30.27 613 GLU A O 1
ATOM 5010 N N . SER A 1 614 ? 8.882 14.251 -84.875 1.00 34.44 614 SER A N 1
ATOM 5011 C CA . SER A 1 614 ? 9.085 15.690 -84.916 1.00 34.44 614 SER A CA 1
ATOM 5012 C C . SER A 1 614 ? 7.880 16.277 -85.637 1.00 34.44 614 SER A C 1
ATOM 5014 O O . SER A 1 614 ? 7.562 15.802 -86.721 1.00 34.44 614 SER A O 1
ATOM 5016 N N . GLN A 1 615 ? 7.224 17.282 -85.043 1.00 30.86 615 GLN A N 1
ATOM 5017 C CA . GLN A 1 615 ? 6.840 18.557 -85.676 1.00 30.86 615 GLN A CA 1
ATOM 5018 C C . GLN A 1 615 ? 5.780 19.338 -84.864 1.00 30.86 615 GLN A C 1
ATOM 5020 O O . GLN A 1 615 ? 4.628 18.938 -84.781 1.00 30.86 615 GLN A O 1
ATOM 5025 N N . GLN A 1 616 ? 6.206 20.533 -84.415 1.00 33.12 616 GLN A N 1
ATOM 5026 C CA . GLN A 1 616 ? 5.450 21.802 -84.311 1.00 33.12 616 GLN A CA 1
ATOM 5027 C C . GLN A 1 616 ? 4.322 21.986 -83.257 1.00 33.12 616 GLN A C 1
ATOM 5029 O O . GLN A 1 616 ? 3.707 21.028 -82.814 1.00 33.12 616 GLN A O 1
ATOM 5034 N N . PRO A 1 617 ? 3.936 23.245 -82.930 1.00 38.59 617 PRO A N 1
ATOM 5035 C CA . PRO A 1 617 ? 4.786 24.386 -82.578 1.00 38.59 617 PRO A CA 1
ATOM 5036 C C . PRO A 1 617 ? 4.297 25.143 -81.314 1.00 38.59 617 PRO A C 1
ATOM 5038 O O . PRO A 1 617 ? 3.223 24.916 -80.767 1.00 38.59 617 PRO A O 1
ATOM 5041 N N . LEU A 1 618 ? 5.131 26.094 -80.889 1.00 35.69 618 LEU A N 1
ATOM 5042 C CA . LEU A 1 618 ? 4.927 27.131 -79.870 1.00 35.69 618 LEU A CA 1
ATOM 5043 C C . LEU A 1 618 ? 3.510 27.741 -79.805 1.00 35.69 618 LEU A C 1
ATOM 5045 O O . LEU A 1 618 ? 3.065 28.350 -80.775 1.00 35.69 618 LEU A O 1
ATOM 5049 N N . SER A 1 619 ? 2.909 27.787 -78.608 1.00 28.95 619 SER A N 1
ATOM 5050 C CA . SER A 1 619 ? 2.058 28.923 -78.216 1.00 28.95 619 SER A CA 1
ATOM 5051 C C . SER A 1 619 ? 1.923 29.109 -76.697 1.00 28.95 619 SER A C 1
ATOM 5053 O O . SER A 1 619 ? 1.496 28.214 -75.975 1.00 28.95 619 SER A O 1
ATOM 5055 N N . SER A 1 620 ? 2.221 30.343 -76.278 1.00 30.95 620 SER A N 1
ATOM 5056 C CA . SER A 1 620 ? 1.595 31.125 -75.197 1.00 30.95 620 SER A CA 1
ATOM 5057 C C . SER A 1 620 ? 1.637 30.635 -73.736 1.00 30.95 620 SER A C 1
ATOM 5059 O O . SER A 1 620 ? 0.800 29.870 -73.270 1.00 30.95 620 SER A O 1
ATOM 5061 N N . ARG A 1 621 ? 2.530 31.298 -72.982 1.00 31.20 621 ARG A N 1
ATOM 5062 C CA . ARG A 1 621 ? 2.283 31.978 -71.684 1.00 31.20 621 ARG A CA 1
ATOM 5063 C C . ARG A 1 621 ? 0.785 32.298 -71.439 1.00 31.20 621 ARG A C 1
ATOM 5065 O O . ARG A 1 621 ? 0.117 32.723 -72.379 1.00 31.20 621 ARG A O 1
ATOM 5072 N N . PRO A 1 622 ? 0.299 32.287 -70.182 1.00 36.09 622 PRO A N 1
ATOM 5073 C CA . PRO A 1 622 ? 0.553 33.465 -69.356 1.00 36.09 622 PRO A CA 1
ATOM 5074 C C . PRO A 1 622 ? 0.863 33.185 -67.882 1.00 36.09 622 PRO A C 1
ATOM 5076 O O . PRO A 1 622 ? 0.498 32.184 -67.275 1.00 36.09 622 PRO A O 1
ATOM 5079 N N . SER A 1 623 ? 1.557 34.169 -67.334 1.00 31.27 623 SER A N 1
ATOM 5080 C CA . SER A 1 623 ? 1.884 34.397 -65.940 1.00 31.27 623 SER A CA 1
ATOM 5081 C C . SER A 1 623 ? 0.743 35.093 -65.184 1.00 31.27 623 SER A C 1
ATOM 5083 O O . SER A 1 623 ? 0.063 35.949 -65.743 1.00 31.27 623 SER A O 1
ATOM 5085 N N . THR A 1 624 ? 0.679 34.786 -63.883 1.00 33.94 624 THR A N 1
ATOM 5086 C CA . THR A 1 624 ? 0.274 35.637 -62.741 1.00 33.94 624 THR A CA 1
ATOM 5087 C C . THR A 1 624 ? -1.138 36.225 -62.673 1.00 33.94 624 THR A C 1
ATOM 5089 O O . THR A 1 624 ? -1.480 37.121 -63.434 1.00 33.94 624 THR A O 1
ATOM 5092 N N . SER A 1 625 ? -1.821 35.936 -61.560 1.00 26.88 625 SER A N 1
ATOM 5093 C CA . SER A 1 625 ? -2.389 36.996 -60.714 1.00 26.88 625 SER A CA 1
ATOM 5094 C C . SER A 1 625 ? -2.521 36.543 -59.257 1.00 26.88 625 SER A C 1
ATOM 5096 O O . SER A 1 625 ? -3.129 35.515 -58.967 1.00 26.88 625 SER A O 1
ATOM 5098 N N . LEU A 1 626 ? -1.952 37.350 -58.358 1.00 34.19 626 LEU A N 1
ATOM 5099 C CA . LEU A 1 626 ? -2.285 37.390 -56.938 1.00 34.19 626 LEU A CA 1
ATOM 5100 C C . LEU A 1 626 ? -3.776 37.704 -56.744 1.00 34.19 626 LEU A C 1
ATOM 5102 O O . LEU A 1 626 ? -4.310 38.573 -57.429 1.00 34.19 626 LEU A O 1
ATOM 5106 N N . SER A 1 627 ? -4.376 37.143 -55.696 1.00 25.97 627 SER A N 1
ATOM 5107 C CA . SER A 1 627 ? -5.393 37.859 -54.924 1.00 25.97 627 SER A CA 1
ATOM 5108 C C . SER A 1 627 ? -5.382 37.394 -53.470 1.00 25.97 627 SER A C 1
ATOM 5110 O O . SER A 1 627 ? -5.824 36.301 -53.128 1.00 25.97 627 SER A O 1
ATOM 5112 N N . THR A 1 628 ? -4.858 38.270 -52.623 1.00 34.44 628 THR A N 1
ATOM 5113 C CA . THR A 1 628 ? -5.132 38.372 -51.192 1.00 34.44 628 THR A CA 1
ATOM 5114 C C . THR A 1 628 ? -6.632 38.472 -50.926 1.00 34.44 628 THR A C 1
ATOM 5116 O O . THR A 1 628 ? -7.309 39.287 -51.552 1.00 34.44 628 THR A O 1
ATOM 5119 N N . THR A 1 629 ? -7.144 37.743 -49.936 1.00 28.83 629 THR A N 1
ATOM 5120 C CA . THR A 1 629 ? -8.250 38.230 -49.097 1.00 28.83 629 THR A CA 1
ATOM 5121 C C . THR A 1 629 ? -8.273 37.470 -47.778 1.00 28.83 629 THR A C 1
ATOM 5123 O O . THR A 1 629 ? -8.547 36.277 -47.712 1.00 28.83 629 THR A O 1
ATOM 5126 N N . SER A 1 630 ? -7.953 38.202 -46.717 1.00 31.48 630 SER A N 1
ATOM 5127 C CA . SER A 1 630 ? -8.341 37.900 -45.350 1.00 31.48 630 SER A CA 1
ATOM 5128 C C . SER A 1 630 ? -9.850 38.089 -45.193 1.00 31.48 630 SER A C 1
ATOM 5130 O O . SER A 1 630 ? -10.357 39.148 -45.561 1.00 31.48 630 SER A O 1
ATOM 5132 N N . ALA A 1 631 ? -10.536 37.143 -44.561 1.00 28.67 631 ALA A N 1
ATOM 5133 C CA . ALA A 1 631 ? -11.692 37.436 -43.717 1.00 28.67 631 ALA A CA 1
ATOM 5134 C C . ALA A 1 631 ? -11.961 36.236 -42.808 1.00 28.67 631 ALA A C 1
ATOM 5136 O O . ALA A 1 631 ? -12.229 35.130 -43.269 1.00 28.67 631 ALA A O 1
ATOM 5137 N N . ALA A 1 632 ? -11.859 36.483 -41.507 1.00 35.47 632 ALA A N 1
ATOM 5138 C CA . ALA A 1 632 ? -12.419 35.639 -40.474 1.00 35.47 632 ALA A CA 1
ATOM 5139 C C . ALA A 1 632 ? -13.948 35.761 -40.487 1.00 35.47 632 ALA A C 1
ATOM 5141 O O . ALA A 1 632 ? -14.454 36.876 -40.570 1.00 35.47 632 ALA A O 1
ATOM 5142 N N . THR A 1 633 ? -14.651 34.645 -40.304 1.00 31.64 633 THR A N 1
ATOM 5143 C CA . THR A 1 633 ? -15.933 34.600 -39.587 1.00 31.64 633 THR A CA 1
ATOM 5144 C C . THR A 1 633 ? -16.134 33.210 -39.000 1.00 31.64 633 THR A C 1
ATOM 5146 O O . THR A 1 633 ? -16.016 32.200 -39.693 1.00 31.64 633 THR A O 1
ATOM 5149 N N . GLU A 1 634 ? -16.435 33.207 -37.707 1.00 35.16 634 GLU A N 1
ATOM 5150 C CA . GLU A 1 634 ? -17.019 32.123 -36.925 1.00 35.16 634 GLU A CA 1
ATOM 5151 C C . GLU A 1 634 ? -18.265 31.534 -37.600 1.00 35.16 634 GLU A C 1
ATOM 5153 O O . GLU A 1 634 ? -19.008 32.273 -38.243 1.00 35.16 634 GLU A O 1
ATOM 5158 N N . SER A 1 635 ? -18.531 30.238 -37.384 1.00 30.23 635 SER A N 1
ATOM 5159 C CA . SER A 1 635 ? -19.878 29.675 -37.161 1.00 30.23 635 SER A CA 1
ATOM 5160 C C . SER A 1 635 ? -19.871 28.141 -37.273 1.00 30.23 635 SER A C 1
ATOM 5162 O O . SER A 1 635 ? -19.479 27.610 -38.303 1.00 30.23 635 SER A O 1
ATOM 5164 N N . THR A 1 636 ? -20.346 27.491 -36.198 1.00 31.27 636 THR A N 1
ATOM 5165 C CA . THR A 1 636 ? -21.081 26.202 -36.085 1.00 31.27 636 THR A CA 1
ATOM 5166 C C . THR A 1 636 ? -20.615 24.980 -36.908 1.00 31.27 636 THR A C 1
ATOM 5168 O O . THR A 1 636 ? -20.399 25.016 -38.104 1.00 31.27 636 THR A O 1
ATOM 5171 N N . GLY A 1 637 ? -20.439 23.787 -36.337 1.00 28.91 637 GLY A N 1
ATOM 5172 C CA . GLY A 1 637 ? -21.395 23.099 -35.476 1.00 28.91 637 GLY A CA 1
ATOM 5173 C C . GLY A 1 637 ? -22.367 22.252 -36.311 1.00 28.91 637 GLY A C 1
ATOM 5174 O O . GLY A 1 637 ? -23.468 22.704 -36.597 1.00 28.91 637 GLY A O 1
ATOM 5175 N N . GLY A 1 638 ? -21.992 21.002 -36.619 1.00 28.41 638 GLY A N 1
ATOM 5176 C CA . GLY A 1 638 ? -22.950 19.910 -36.851 1.00 28.41 638 GLY A CA 1
ATOM 5177 C C . GLY A 1 638 ? -22.926 19.196 -38.210 1.00 28.41 638 GLY A C 1
ATOM 5178 O O . GLY A 1 638 ? -22.871 19.827 -39.256 1.00 28.41 638 GLY A O 1
ATOM 5179 N N . PHE A 1 639 ? -23.128 17.869 -38.117 1.00 30.23 639 PHE A N 1
ATOM 5180 C CA . PHE A 1 639 ? -23.476 16.871 -39.152 1.00 30.23 639 PHE A CA 1
ATOM 5181 C C . PHE A 1 639 ? -22.295 16.337 -40.003 1.00 30.23 639 PHE A C 1
ATOM 5183 O O . PHE A 1 639 ? -21.561 17.113 -40.586 1.00 30.23 639 PHE A O 1
ATOM 5190 N N . ILE A 1 640 ? -21.999 15.031 -40.158 1.00 34.97 640 ILE A N 1
ATOM 5191 C CA . ILE A 1 640 ? -22.680 13.725 -39.954 1.00 34.97 640 ILE A CA 1
ATOM 5192 C C . ILE A 1 640 ? -21.572 12.643 -39.954 1.00 34.97 640 ILE A C 1
ATOM 5194 O O . ILE A 1 640 ? -20.692 12.676 -40.802 1.00 34.97 640 ILE A O 1
ATOM 5198 N N . ARG A 1 641 ? -21.458 11.748 -38.960 1.00 37.41 641 ARG A N 1
ATOM 5199 C CA . ARG A 1 641 ? -22.088 10.404 -38.893 1.00 37.41 641 ARG A CA 1
ATOM 5200 C C . ARG A 1 641 ? -22.006 9.552 -40.177 1.00 37.41 641 ARG A C 1
ATOM 5202 O O . ARG A 1 641 ? -22.994 9.418 -40.877 1.00 37.41 641 ARG A O 1
ATOM 5209 N N . GLN A 1 642 ? -20.906 8.837 -40.382 1.00 33.09 642 GLN A N 1
ATOM 5210 C CA . GLN A 1 642 ? -20.826 7.534 -41.077 1.00 33.09 642 GLN A CA 1
ATOM 5211 C C . GLN A 1 642 ? -19.365 7.084 -40.888 1.00 33.09 642 GLN A C 1
ATOM 5213 O O . GLN A 1 642 ? -18.465 7.762 -41.345 1.00 33.09 642 GLN A O 1
ATOM 5218 N N . ALA A 1 643 ? -19.016 6.073 -40.096 1.00 31.84 643 ALA A N 1
ATOM 5219 C CA . ALA A 1 643 ? -19.370 4.684 -40.308 1.00 31.84 643 ALA A CA 1
ATOM 5220 C C . ALA A 1 643 ? -19.183 3.873 -39.009 1.00 31.84 643 ALA A C 1
ATOM 5222 O O . ALA A 1 643 ? -18.081 3.469 -38.660 1.00 31.84 643 ALA A O 1
ATOM 5223 N N . SER A 1 644 ? -20.290 3.571 -38.332 1.00 33.47 644 SER A N 1
ATOM 5224 C CA . SER A 1 644 ? -20.394 2.409 -37.444 1.00 33.47 644 SER A CA 1
ATOM 5225 C C . SER A 1 644 ? -21.347 1.431 -38.106 1.00 33.47 644 SER A C 1
ATOM 5227 O O . SER A 1 644 ? -22.558 1.582 -37.974 1.00 33.47 644 SER A O 1
ATOM 5229 N N . ARG A 1 645 ? -20.813 0.473 -38.871 1.00 37.69 645 ARG A N 1
ATOM 5230 C CA . ARG A 1 645 ? -21.486 -0.780 -39.260 1.00 37.69 645 ARG A CA 1
ATOM 5231 C C . ARG A 1 645 ? -20.488 -1.690 -39.973 1.00 37.69 645 ARG A C 1
ATOM 5233 O O . ARG A 1 645 ? -20.281 -1.545 -41.171 1.00 37.69 645 ARG A O 1
ATOM 5240 N N . ARG A 1 646 ? -19.926 -2.630 -39.207 1.00 37.62 646 ARG A N 1
ATOM 5241 C CA . ARG A 1 646 ? -19.473 -3.994 -39.562 1.00 37.62 646 ARG A CA 1
ATOM 5242 C C . ARG A 1 646 ? -18.236 -4.321 -38.736 1.00 37.62 646 ARG A C 1
ATOM 5244 O O . ARG A 1 646 ? -17.167 -3.830 -39.042 1.00 37.62 646 ARG A O 1
ATOM 5251 N N . PHE A 1 647 ? -18.431 -5.094 -37.673 1.00 32.09 647 PHE A N 1
ATOM 5252 C CA . PHE A 1 647 ? -17.661 -6.292 -37.316 1.00 32.09 647 PHE A CA 1
ATOM 5253 C C . PHE A 1 647 ? -18.124 -6.736 -35.927 1.00 32.09 647 PHE A C 1
ATOM 5255 O O . PHE A 1 647 ? -17.561 -6.393 -34.897 1.00 32.09 647 PHE A O 1
ATOM 5262 N N . GLY A 1 648 ? -19.223 -7.479 -35.920 1.00 28.69 648 GLY A N 1
ATOM 5263 C CA . GLY A 1 648 ? -19.607 -8.334 -34.813 1.00 28.69 648 GLY A CA 1
ATOM 5264 C C . GLY A 1 648 ? -20.174 -9.595 -35.432 1.00 28.69 648 GLY A C 1
ATOM 5265 O O . GLY A 1 648 ? -21.170 -9.487 -36.141 1.00 28.69 648 GLY A O 1
ATOM 5266 N N . ILE A 1 649 ? -19.476 -10.721 -35.254 1.00 38.16 649 ILE A N 1
ATOM 5267 C CA . ILE A 1 649 ? -19.956 -12.115 -35.187 1.00 38.16 649 ILE A CA 1
ATOM 5268 C C . ILE A 1 649 ? -18.715 -13.046 -35.101 1.00 38.16 649 ILE A C 1
ATOM 5270 O O . ILE A 1 649 ? -17.744 -12.846 -35.824 1.00 38.16 649 ILE A O 1
ATOM 5274 N N . PHE A 1 650 ? -18.828 -14.067 -34.233 1.00 33.62 650 PHE A N 1
ATOM 5275 C CA . PHE A 1 650 ? -17.881 -15.121 -33.797 1.00 33.62 650 PHE A CA 1
ATOM 5276 C C . PHE A 1 650 ? -16.867 -14.689 -32.711 1.00 33.62 650 PHE A C 1
ATOM 5278 O O . PHE A 1 650 ? -16.117 -13.750 -32.906 1.00 33.62 650 PHE A O 1
ATOM 5285 N N . ASN A 1 651 ? -16.783 -15.296 -31.520 1.00 31.61 651 ASN A N 1
ATOM 5286 C CA . ASN A 1 651 ? -17.119 -16.664 -31.122 1.00 31.61 651 ASN A CA 1
ATOM 5287 C C . ASN A 1 651 ? -17.575 -16.755 -29.652 1.00 31.61 651 ASN A C 1
ATOM 5289 O O . ASN A 1 651 ? -16.946 -16.208 -28.751 1.00 31.61 651 ASN A O 1
ATOM 5293 N N . LYS A 1 652 ? -18.643 -17.528 -29.433 1.00 42.19 652 LYS A N 1
ATOM 5294 C CA . LYS A 1 652 ? -19.046 -18.129 -28.157 1.00 42.19 652 LYS A CA 1
ATOM 5295 C C . LYS A 1 652 ? -18.757 -19.629 -28.296 1.00 42.19 652 LYS A C 1
ATOM 5297 O O . LYS A 1 652 ? -19.310 -20.214 -29.226 1.00 42.19 652 LYS A O 1
ATOM 5302 N N . LYS A 1 653 ? -17.931 -20.209 -27.414 1.00 47.22 653 LYS A N 1
ATOM 5303 C CA . LYS A 1 653 ? -17.964 -21.603 -26.894 1.00 47.22 653 LYS A CA 1
ATOM 5304 C C . LYS A 1 653 ? -16.601 -21.995 -26.303 1.00 47.22 653 LYS A C 1
ATOM 5306 O O . LYS A 1 653 ? -15.710 -22.395 -27.044 1.00 47.22 653 LYS A O 1
ATOM 5311 N N . ASN A 1 654 ? -16.440 -21.837 -24.993 1.00 37.72 654 ASN A N 1
ATOM 5312 C CA . ASN A 1 654 ? -16.469 -22.881 -23.954 1.00 37.72 654 ASN A CA 1
ATOM 5313 C C . ASN A 1 654 ? -15.882 -22.306 -22.670 1.00 37.72 654 ASN A C 1
ATOM 5315 O O . ASN A 1 654 ? -14.786 -21.712 -22.754 1.00 37.72 654 ASN A O 1
#

Secondary structure (DSSP, 8-state):
--HHHHHHHHHHHHHHHHSS-TTS--HHHHHSSHHHHHHHHHH-TTTS-HHHHHHHHTS-TTSHHHHHHHHHHHHHHHHHHHHHTS-B-GGGSTTT---HHHHHHH--HHHHHHHHHHHHHHHTT-HHHHHHHHTTS-HHHHHHHHHHHHHHHHHSPBPPHHHHHHHHHHHHHHHHHHHHHHHHHHHHHHHHHHHHHHHHHHHHHHHHHHHHHHHHHHHHHHHHHHHHHHHHHHHHHHHHHHHHHHHHHHHHHHHHHHHHHHHHHHHHHHHHHHHHHHHHHHHHHHHHHHHHHHHHHHHHHHHHHHHHHHHHHHHHHHHHHHHHHHHHHHHHHHHHHHHHHHHHHHHHHHHHHHHHHHHHHHHHHHHHHHHHHHHHHHHHHHTS---------------------------STTTHHHHHHHHHHHHHHHHHHHHHHHHHHHHHHHHHHHHHHHHHHHHHHHHHHHHHHHHHHHHHHHHHHHHHHHHHHHHHHHHHHHHHHHHHHHHHHHHHHHHHHHHHHHHHHHHHHHHHHHH----HHHHHHHHHHHHHHHHHHHHHHHHHHHHHHHHHHHHHHHHHHHHHHHHHHHHHHHHHHHHHHHHTT--S----------------------------------------------